Protein AF-0000000066234769 (afdb_homodimer)

Foldseek 3Di:
DPDAAAEEEEEDELPQWAFLLCCLQPLLCQQVVLVRHQYEYEHEPVLNVQPVDDPVPSVVSSLLVLLLNVLSHNDLVSYFYAYPVLACQLVVVLVVLVVQADLVLLVPQPQLVVVVVVDVDGDVCSSSVLSSVLSSQFLQLHAEYADEPSCQSSLVSSQVSLVSLCVQQNNQTHRYDYDRPVLSDQQAFQACLVHGADPPDPDCLRTGTLQDDLVSLLVSLQPGDFQDDVPDAQDADCVRTVNSNNLLSLQCSLVVHDSVVVNVVCPPHHPNVSSVVSSVSVSVSSVSSNVSSVVSSVCVVVSVVSNVVSSVVSNVSSVVSVVSVCVSVVHDDPD/DPDAAAEEEEEDELPQWAFLLCCLQPLLCQQVVLVRHQYEYEHEPVLNVQPVDDPVPSVVSSLLVLLLNVLSHNDLVSYFYAYPVLACQLVVVLVVLVVQADLVLLVPQPQLVVVVVVDVDGDVCSSSVLSSVLSSQFLQLHAEYEDEPSCQSSLVSSQVSLVSLCVQQNNQTHRYDYDRPVLSDQQAFQACLVHGADPPDPDCLRTGTLQDDLVSLLVSLQPGDFQDDVPDAQDADCVRTVNSNNLLSLQCSLVVHDSVVVNVVCPPHHPNVSSVVSSVSVSVSSVSSNVSSVVSSVCVVVSVVSNVVSSVVSNVSSVVSVVSVCVSVVHDDPD

InterPro domains:
  IPR001412 Aminoacyl-tRNA synthetase, class I, conserved site [PS00178] (14-23)
  IPR002305 Aminoacyl-tRNA synthetase, class Ic [PF00579] (6-286)
  IPR002306 Tryptophan-tRNA ligase [PR01039] (18-34)
  IPR002306 Tryptophan-tRNA ligase [PR01039] (68-87)
  IPR002306 Tryptophan-tRNA ligase [PR01039] (143-164)
  IPR002306 Tryptophan-tRNA ligase [PR01039] (196-206)
  IPR002306 Tryptophan-tRNA ligase [TIGR00233] (5-331)
  IPR002306 Tryptophan-tRNA ligase [cd00806] (7-285)
  IPR014729 Rossmann-like alpha/beta/alpha sandwich fold [G3DSA:3.40.50.620] (9-330)
  IPR024109 Tryptophan-tRNA ligase, bacterial-type [MF_00140_B] (5-332)
  IPR050203 Tryptophan--tRNA ligase [PTHR43766] (5-331)

Secondary structure (DSSP, 8-state):
------EEEEEE---S--BHHHHHHTGGGHHHHHHHSEEEEEE-HHHHTTS---GGGHHHHHHHHHHHHHHTT--TTTSEEEEGGG-THHHHHHHHHHTTSBHHHHHT-HHHHHHHHH-S--BHHHHHHHHHHHHHHHTTT-SEEE--GGGHHHHHHHHHHHHHHHHHH-S-S---EEE--SS---PBPSS-TTSB--TT-S-GGG--BTT--HHHHHHHHHTS-----SS------TTT-HHHHHHHHHHHHHHT--HHHHHHHTTT--HHHHHHHHHHHHHHHHHHHHHHHHHHHT-HHHHHHHHHHHHHHHHHHHHHHHHHHHHHHTPPP--/---PPPEEEEEE---S--BHHHHHHTGGGHHHHHHHSEEEEEE-HHHHTTS---GGGHHHHHHHHHHHHHHTT--TTTSEEEEGGG-THHHHHHHHHHTTSBHHHHHT-HHHHHHHHH-S--BHHHHHHHHHHHHHHHTTT-SEEE--GGGHHHHHHHHHHHHHHHHHH-S-S---EEE--SS---PBPSS-TTSB--TT-S-GGG--BTT--HHHHHHHHHTS-----SS------TTT-HHHHHHHHHHHHHHT--HHHHHHHTTT--HHHHHHHHHHHHHHHHHHHHHHHHHHHT-HHHHHHHHHHHHHHHHHHHHHHHHHHHHHHTPPP--

Sequence (670 aa):
MILSKPILLSAVQPSGNLTIGNYIGTMRHWSKMQNNYECLYCIADLHALTIQKNKIHLNKSILDTISFYLSCGVDPQKSIIFIQSHVYQHSQLNWILNCFSQFSELLRMTQFKIKSNCSKKINAALFNYPILMAADILLYQTNFVPVGQDQKQHVELTRNIAHRFNSLYGHVFTLPKPLITQHGSKIMSLLEPSKKMSKSDINKKNVIFLLDDIKTVISKIQNAYTDSETPSKIYYDIEKKPGISNLLEILSAITNKDIDILLKELEGMLYSEFKNIVADHLSKFLYKLQKSYNDYRNDEVYLKKIAYEGAMKSQLKSNKTLTKVYDKLGLIPLFMILSKPILLSAVQPSGNLTIGNYIGTMRHWSKMQNNYECLYCIADLHALTIQKNKIHLNKSILDTISFYLSCGVDPQKSIIFIQSHVYQHSQLNWILNCFSQFSELLRMTQFKIKSNCSKKINAALFNYPILMAADILLYQTNFVPVGQDQKQHVELTRNIAHRFNSLYGHVFTLPKPLITQHGSKIMSLLEPSKKMSKSDINKKNVIFLLDDIKTVISKIQNAYTDSETPSKIYYDIEKKPGISNLLEILSAITNKDIDILLKELEGMLYSEFKNIVADHLSKFLYKLQKSYNDYRNDEVYLKKIAYEGAMKSQLKSNKTLTKVYDKLGLIPLF

pLDDT: mean 92.84, std 9.53, range [32.22, 98.94]

Nearest PDB structures (foldseek):
  3n9i-assembly1_B  TM=9.298E-01  e=1.169E-37  Yersinia pestis CO92
  5v0i-assembly1_A  TM=9.481E-01  e=1.143E-36  Escherichia coli O157:H7 str. EDL933
  7cms-assembly1_A  TM=9.624E-01  e=1.449E-33  Geobacillus stearothermophilus
  1d2r-assembly2_B  TM=9.509E-01  e=6.157E-32  Geobacillus stearothermophilus
  3u1v-assembly2_B  TM=9.480E-01  e=2.089E-29  synthetic construct

Radius of gyration: 31.06 Å; Cα contacts (8 Å, |Δi|>4): 1122; chains: 2; bounding box: 59×105×74 Å

Organism: Buchnera aphidicola subsp. Acyrthosiphon pisum (strain APS) (NCBI:txid107806)

Structure (mmCIF, N/CA/C/O backbone):
data_AF-0000000066234769-model_v1
#
loop_
_entity.id
_entity.type
_entity.pdbx_description
1 polymer 'Tryptophan--tRNA ligase'
#
loop_
_atom_site.group_PDB
_atom_site.id
_atom_site.type_symbol
_atom_site.label_atom_id
_atom_site.label_alt_id
_atom_site.label_comp_id
_atom_site.label_asym_id
_atom_site.label_entity_id
_atom_site.label_seq_id
_atom_site.pdbx_PDB_ins_code
_atom_site.Cartn_x
_atom_site.Cartn_y
_atom_site.Cartn_z
_atom_site.occupancy
_atom_site.B_iso_or_equiv
_atom_site.auth_seq_id
_atom_site.auth_comp_id
_atom_site.auth_asym_id
_atom_site.auth_atom_id
_atom_site.pdbx_PDB_model_num
ATOM 1 N N . MET A 1 1 ? 28.469 -26.266 11.906 1 32.62 1 MET A N 1
ATOM 2 C CA . MET A 1 1 ? 27.609 -25.078 11.914 1 32.62 1 MET A CA 1
ATOM 3 C C . MET A 1 1 ? 26.344 -25.312 11.078 1 32.62 1 MET A C 1
ATOM 5 O O . MET A 1 1 ? 26.438 -25.516 9.867 1 32.62 1 MET A O 1
ATOM 9 N N . ILE A 1 2 ? 25.359 -26.078 11.43 1 44.41 2 ILE A N 1
ATOM 10 C CA . ILE A 1 2 ? 24.25 -26.688 10.703 1 44.41 2 ILE A CA 1
ATOM 11 C C . ILE A 1 2 ? 23.656 -25.688 9.719 1 44.41 2 ILE A C 1
ATOM 13 O O . ILE A 1 2 ? 23.172 -24.641 10.125 1 44.41 2 ILE A O 1
ATOM 17 N N . LEU A 1 3 ? 24.141 -25.469 8.578 1 56.5 3 LEU A N 1
ATOM 18 C CA . LEU A 1 3 ? 24 -24.438 7.555 1 56.5 3 LEU A CA 1
ATOM 19 C C . LEU A 1 3 ? 22.547 -24.203 7.195 1 56.5 3 LEU A C 1
ATOM 21 O O . LEU A 1 3 ? 21.844 -25.141 6.805 1 56.5 3 LEU A O 1
ATOM 25 N N . SER A 1 4 ? 21.734 -23.172 7.738 1 79.12 4 SER A N 1
ATOM 26 C CA . SER A 1 4 ? 20.328 -22.859 7.512 1 79.12 4 SER A CA 1
ATOM 27 C C . SER A 1 4 ? 19.984 -22.859 6.023 1 79.12 4 SER A C 1
ATOM 29 O O . SER A 1 4 ? 20.797 -22.438 5.199 1 79.12 4 SER A O 1
ATOM 31 N N . LYS A 1 5 ? 19.047 -23.781 5.559 1 94.06 5 LYS A N 1
ATOM 32 C CA . LYS A 1 5 ? 18.578 -23.828 4.176 1 94.06 5 LYS A CA 1
ATOM 33 C C . LYS A 1 5 ? 18.25 -22.422 3.66 1 94.06 5 LYS A C 1
ATOM 35 O O . LYS A 1 5 ? 17.719 -21.594 4.402 1 94.06 5 LYS A O 1
ATOM 40 N N . PRO A 1 6 ? 18.734 -22.219 2.389 1 97.5 6 PRO A N 1
ATOM 41 C CA . PRO A 1 6 ? 18.281 -20.953 1.804 1 97.5 6 PRO A CA 1
ATOM 42 C C . PRO A 1 6 ? 16.766 -20.859 1.734 1 97.5 6 PRO A C 1
ATOM 44 O O . PRO A 1 6 ? 16.078 -21.875 1.622 1 97.5 6 PRO A O 1
ATOM 47 N N . ILE A 1 7 ? 16.281 -19.672 1.801 1 98.44 7 ILE A N 1
ATOM 48 C CA . ILE A 1 7 ? 14.844 -19.438 1.83 1 98.44 7 ILE A CA 1
ATOM 49 C C . ILE A 1 7 ? 14.312 -19.297 0.404 1 98.44 7 ILE A C 1
ATOM 51 O O . ILE A 1 7 ? 14.898 -18.578 -0.416 1 98.44 7 ILE A O 1
ATOM 55 N N . LEU A 1 8 ? 13.281 -20.031 0.113 1 97.62 8 LEU A N 1
ATOM 56 C CA . LEU A 1 8 ? 12.594 -19.984 -1.176 1 97.62 8 LEU A CA 1
ATOM 57 C C . LEU A 1 8 ? 11.141 -19.562 -1.007 1 97.62 8 LEU A C 1
ATOM 59 O O . LEU A 1 8 ? 10.43 -20.094 -0.162 1 97.62 8 LEU A O 1
ATOM 63 N N . LEU A 1 9 ? 10.734 -18.547 -1.757 1 97.81 9 LEU A N 1
ATOM 64 C CA . LEU A 1 9 ? 9.344 -18.094 -1.729 1 97.81 9 LEU A CA 1
ATOM 65 C C . LEU A 1 9 ? 8.672 -18.344 -3.076 1 97.81 9 LEU A C 1
ATOM 67 O O . LEU A 1 9 ? 9.18 -17.906 -4.113 1 97.81 9 LEU A O 1
ATOM 71 N N . SER A 1 10 ? 7.59 -19.016 -3.066 1 95.31 10 SER A N 1
ATOM 72 C CA . SER A 1 10 ? 6.719 -19.203 -4.223 1 95.31 10 SER A CA 1
ATOM 73 C C . SER A 1 10 ? 5.301 -18.734 -3.922 1 95.31 10 SER A C 1
ATOM 75 O O . SER A 1 10 ? 4.727 -19.078 -2.891 1 95.31 10 SER A O 1
ATOM 77 N N . ALA A 1 11 ? 4.781 -17.891 -4.785 1 95.31 11 ALA A N 1
ATOM 78 C CA . ALA A 1 11 ? 3.432 -17.375 -4.582 1 95.31 11 ALA A CA 1
ATOM 79 C C . ALA A 1 11 ? 2.568 -17.594 -5.824 1 95.31 11 ALA A C 1
ATOM 81 O O . ALA A 1 11 ? 3.039 -17.438 -6.953 1 95.31 11 ALA A O 1
ATOM 82 N N . VAL A 1 12 ? 1.342 -18.031 -5.602 1 92.75 12 VAL A N 1
ATOM 83 C CA . VAL A 1 12 ? 0.397 -18.25 -6.691 1 92.75 12 VAL A CA 1
ATOM 84 C C . VAL A 1 12 ? -0.846 -17.391 -6.484 1 92.75 12 VAL A C 1
ATOM 86 O O . VAL A 1 12 ? -1.389 -17.328 -5.379 1 92.75 12 VAL A O 1
ATOM 89 N N . GLN A 1 13 ? -1.199 -16.688 -7.5 1 92.62 13 GLN A N 1
ATOM 90 C CA . GLN A 1 13 ? -2.471 -15.969 -7.465 1 92.62 13 GLN A CA 1
ATOM 91 C C . GLN A 1 13 ? -3.648 -16.938 -7.523 1 92.62 13 GLN A C 1
ATOM 93 O O . GLN A 1 13 ? -3.707 -17.797 -8.398 1 92.62 13 GLN A O 1
ATOM 98 N N . PRO A 1 14 ? -4.602 -16.812 -6.582 1 93.69 14 PRO A N 1
ATOM 99 C CA . PRO A 1 14 ? -5.762 -17.703 -6.605 1 93.69 14 PRO A CA 1
ATOM 100 C C . PRO A 1 14 ? -6.758 -17.359 -7.707 1 93.69 14 PRO A C 1
ATOM 102 O O . PRO A 1 14 ? -7.629 -16.5 -7.512 1 93.69 14 PRO A O 1
ATOM 105 N N . SER A 1 15 ? -6.641 -18 -8.828 1 81.44 15 SER A N 1
ATOM 106 C CA . SER A 1 15 ? -7.496 -17.719 -9.977 1 81.44 15 SER A CA 1
ATOM 107 C C . SER A 1 15 ? -8.531 -18.828 -10.172 1 81.44 15 SER A C 1
ATOM 109 O O . SER A 1 15 ? -9.484 -18.672 -10.938 1 81.44 15 SER A O 1
ATOM 111 N N . GLY A 1 16 ? -8.477 -19.812 -9.555 1 75 16 GLY A N 1
ATOM 112 C CA . GLY A 1 16 ? -9.406 -20.938 -9.641 1 75 16 GLY A CA 1
ATOM 113 C C . GLY A 1 16 ? -9.109 -21.875 -10.797 1 75 16 GLY A C 1
ATOM 114 O O . GLY A 1 16 ? -9.555 -23.016 -10.797 1 75 16 GLY A O 1
ATOM 115 N N . ASN A 1 17 ? -8.414 -21.422 -11.852 1 84.5 17 ASN A N 1
ATOM 116 C CA . ASN A 1 17 ? -8.219 -22.297 -13 1 84.5 17 ASN A CA 1
ATOM 117 C C . ASN A 1 17 ? -6.742 -22.469 -13.336 1 84.5 17 ASN A C 1
ATOM 119 O O . ASN A 1 17 ? -6.203 -21.734 -14.164 1 84.5 17 ASN A O 1
ATOM 123 N N . LEU A 1 18 ? -6.148 -23.469 -12.734 1 91.19 18 LEU A N 1
ATOM 124 C CA . LEU A 1 18 ? -4.762 -23.781 -13.055 1 91.19 18 LEU A CA 1
ATOM 125 C C . LEU A 1 18 ? -4.676 -24.766 -14.219 1 91.19 18 LEU A C 1
ATOM 127 O O . LEU A 1 18 ? -5.551 -25.625 -14.375 1 91.19 18 LEU A O 1
ATOM 131 N N . THR A 1 19 ? -3.682 -24.594 -15 1 94.19 19 THR A N 1
ATOM 132 C CA . THR A 1 19 ? -3.521 -25.422 -16.188 1 94.19 19 THR A CA 1
ATOM 133 C C . THR A 1 19 ? -2.396 -26.438 -15.992 1 94.19 19 THR A C 1
ATOM 135 O O . THR A 1 19 ? -1.647 -26.359 -15.016 1 94.19 19 THR A O 1
ATOM 138 N N . ILE A 1 20 ? -2.318 -27.344 -16.906 1 94.81 20 ILE A N 1
ATOM 139 C CA . ILE A 1 20 ? -1.238 -28.328 -16.906 1 94.81 20 ILE A CA 1
ATOM 140 C C . ILE A 1 20 ? 0.102 -27.625 -17.094 1 94.81 20 ILE A C 1
ATOM 142 O O . ILE A 1 20 ? 1.136 -28.109 -16.609 1 94.81 20 ILE A O 1
ATOM 146 N N . GLY A 1 21 ? 0.069 -26.484 -17.797 1 90.94 21 GLY A N 1
ATOM 147 C CA . GLY A 1 21 ? 1.266 -25.656 -17.922 1 90.94 21 GLY A CA 1
ATOM 148 C C . GLY A 1 21 ? 1.806 -25.188 -16.594 1 90.94 21 GLY A C 1
ATOM 149 O O . GLY A 1 21 ? 3.016 -25.219 -16.359 1 90.94 21 GLY A O 1
ATOM 150 N N . ASN A 1 22 ? 0.943 -24.797 -15.672 1 89.25 22 ASN A N 1
ATOM 151 C CA . ASN A 1 22 ? 1.345 -24.406 -14.328 1 89.25 22 ASN A CA 1
ATOM 152 C C . ASN A 1 22 ? 2.004 -25.562 -13.57 1 89.25 22 ASN A C 1
ATOM 154 O O . ASN A 1 22 ? 3.02 -25.359 -12.898 1 89.25 22 ASN A O 1
ATOM 158 N N . TYR A 1 23 ? 1.379 -26.656 -13.711 1 91.31 23 TYR A N 1
ATOM 159 C CA . TYR A 1 23 ? 1.895 -27.828 -13.008 1 91.31 23 TYR A CA 1
ATOM 160 C C . TYR A 1 23 ? 3.287 -28.203 -13.5 1 91.31 23 TYR A C 1
ATOM 162 O O . TYR A 1 23 ? 4.223 -28.328 -12.711 1 91.31 23 TYR A O 1
ATOM 170 N N . ILE A 1 24 ? 3.404 -28.328 -14.781 1 90.69 24 ILE A N 1
ATOM 171 C CA . ILE A 1 24 ? 4.645 -28.797 -15.383 1 90.69 24 ILE A CA 1
ATOM 172 C C . ILE A 1 24 ? 5.746 -27.766 -15.188 1 90.69 24 ILE A C 1
ATOM 174 O O . ILE A 1 24 ? 6.895 -28.109 -14.906 1 90.69 24 ILE A O 1
ATOM 178 N N . GLY A 1 25 ? 5.391 -26.562 -15.258 1 85.75 25 GLY A N 1
ATOM 179 C CA . GLY A 1 25 ? 6.375 -25.5 -15.195 1 85.75 25 GLY A CA 1
ATOM 180 C C . GLY A 1 25 ? 6.887 -25.25 -13.789 1 85.75 25 GLY A C 1
ATOM 181 O O . GLY A 1 25 ? 8.055 -24.891 -13.602 1 85.75 25 GLY A O 1
ATOM 182 N N . THR A 1 26 ? 6.023 -25.422 -12.781 1 85.12 26 THR A N 1
ATOM 183 C CA . THR A 1 26 ? 6.434 -24.938 -11.461 1 85.12 26 THR A CA 1
ATOM 184 C C . THR A 1 26 ? 5.996 -25.922 -10.375 1 85.12 26 THR A C 1
ATOM 186 O O . THR A 1 26 ? 6.816 -26.391 -9.578 1 85.12 26 THR A O 1
ATOM 189 N N . MET A 1 27 ? 4.797 -26.328 -10.391 1 89.56 27 MET A N 1
ATOM 190 C CA . MET A 1 27 ? 4.172 -26.969 -9.234 1 89.56 27 MET A CA 1
ATOM 191 C C . MET A 1 27 ? 4.754 -28.359 -9.008 1 89.56 27 MET A C 1
ATOM 193 O O . MET A 1 27 ? 4.859 -28.812 -7.863 1 89.56 27 MET A O 1
ATOM 197 N N . ARG A 1 28 ? 5.129 -29.031 -10.031 1 88.94 28 ARG A N 1
ATOM 198 C CA . ARG A 1 28 ? 5.609 -30.406 -9.906 1 88.94 28 ARG A CA 1
ATOM 199 C C . ARG A 1 28 ? 6.93 -30.453 -9.148 1 88.94 28 ARG A C 1
ATOM 201 O O . ARG A 1 28 ? 7.355 -31.531 -8.703 1 88.94 28 ARG A O 1
ATOM 208 N N . HIS A 1 29 ? 7.586 -29.312 -8.992 1 88.44 29 HIS A N 1
ATOM 209 C CA . HIS A 1 29 ? 8.891 -29.266 -8.352 1 88.44 29 HIS A CA 1
ATOM 210 C C . HIS A 1 29 ? 8.766 -28.922 -6.871 1 88.44 29 HIS A C 1
ATOM 212 O O . HIS A 1 29 ? 9.75 -29.016 -6.125 1 88.44 29 HIS A O 1
ATOM 218 N N . TRP A 1 30 ? 7.609 -28.531 -6.414 1 91.75 30 TRP A N 1
ATOM 219 C CA . TRP A 1 30 ? 7.406 -28 -5.07 1 91.75 30 TRP A CA 1
ATOM 220 C C . TRP A 1 30 ? 7.816 -29.016 -4.012 1 91.75 30 TRP A C 1
ATOM 222 O O . TRP A 1 30 ? 8.445 -28.672 -3.012 1 91.75 30 TRP A O 1
ATOM 232 N N . SER A 1 31 ? 7.492 -30.266 -4.27 1 91.69 31 SER A N 1
ATOM 233 C CA . SER A 1 31 ? 7.805 -31.312 -3.295 1 91.69 31 SER A CA 1
ATOM 234 C C . SER A 1 31 ? 9.312 -31.453 -3.111 1 91.69 31 SER A C 1
ATOM 236 O O . SER A 1 31 ? 9.812 -31.453 -1.984 1 91.69 31 SER A O 1
ATOM 238 N N . LYS A 1 32 ? 10.031 -31.516 -4.188 1 91.44 32 LYS A N 1
ATOM 239 C CA . LYS A 1 32 ? 11.477 -31.719 -4.152 1 91.44 32 LYS A CA 1
ATOM 240 C C . LYS A 1 32 ? 12.188 -30.5 -3.57 1 91.44 32 LYS A C 1
ATOM 242 O O . LYS A 1 32 ? 13.195 -30.625 -2.879 1 91.44 32 LYS A O 1
ATOM 247 N N . MET A 1 33 ? 11.672 -29.344 -3.781 1 93.69 33 MET A N 1
ATOM 248 C CA . MET A 1 33 ? 12.273 -28.094 -3.312 1 93.69 33 MET A CA 1
ATOM 249 C C . MET A 1 33 ? 12.336 -28.062 -1.79 1 93.69 33 MET A C 1
ATOM 251 O O . MET A 1 33 ? 13.273 -27.516 -1.215 1 93.69 33 MET A O 1
ATOM 255 N N . GLN A 1 34 ? 11.398 -28.688 -1.18 1 96.56 34 GLN A N 1
ATOM 256 C CA . GLN A 1 34 ? 11.273 -28.641 0.274 1 96.56 34 GLN A CA 1
ATOM 257 C C . GLN A 1 34 ? 12.438 -29.375 0.943 1 96.56 34 GLN A C 1
ATOM 259 O O . GLN A 1 34 ? 12.664 -29.219 2.145 1 96.56 34 GLN A O 1
ATOM 264 N N . ASN A 1 35 ? 13.102 -30.203 0.225 1 95.12 35 ASN A N 1
ATOM 265 C CA . ASN A 1 35 ? 14.258 -30.922 0.758 1 95.12 35 ASN A CA 1
ATOM 266 C C . ASN A 1 35 ? 15.508 -30.031 0.778 1 95.12 35 ASN A C 1
ATOM 268 O O . ASN A 1 35 ? 16.391 -30.234 1.604 1 95.12 35 ASN A O 1
ATOM 272 N N . ASN A 1 36 ? 15.555 -29.031 -0.043 1 94.62 36 ASN A N 1
ATOM 273 C CA . ASN A 1 36 ? 16.781 -28.266 -0.247 1 94.62 36 ASN A CA 1
ATOM 274 C C . ASN A 1 36 ? 16.625 -26.828 0.24 1 94.62 36 ASN A C 1
ATOM 276 O O . ASN A 1 36 ? 17.609 -26.109 0.434 1 94.62 36 ASN A O 1
ATOM 280 N N . TYR A 1 37 ? 15.391 -26.391 0.44 1 96.75 37 TYR A N 1
ATOM 281 C CA . TYR A 1 37 ? 15.117 -25.016 0.808 1 96.75 37 TYR A CA 1
ATOM 282 C C . TYR A 1 37 ? 14.172 -24.938 1.998 1 96.75 37 TYR A C 1
ATOM 284 O O . TYR A 1 37 ? 13.438 -25.891 2.275 1 96.75 37 TYR A O 1
ATOM 292 N N . GLU A 1 38 ? 14.273 -23.859 2.777 1 97.94 38 GLU A N 1
ATOM 293 C CA . GLU A 1 38 ? 13.141 -23.422 3.584 1 97.94 38 GLU A CA 1
ATOM 294 C C . GLU A 1 38 ? 12.07 -22.75 2.717 1 97.94 38 GLU A C 1
ATOM 296 O O . GLU A 1 38 ? 12.258 -21.625 2.254 1 97.94 38 GLU A O 1
ATOM 301 N N . CYS A 1 39 ? 10.992 -23.484 2.521 1 98 39 CYS A N 1
ATOM 302 C CA . CYS A 1 39 ? 10.047 -23.062 1.505 1 98 39 CYS A CA 1
ATOM 303 C C . CYS A 1 39 ? 8.859 -22.328 2.137 1 98 39 CYS A C 1
ATOM 305 O O . CYS A 1 39 ? 8.289 -22.812 3.121 1 98 39 CYS A O 1
ATOM 307 N N . LEU A 1 40 ? 8.547 -21.203 1.625 1 98.56 40 LEU A N 1
ATOM 308 C CA . LEU A 1 40 ? 7.305 -20.484 1.879 1 98.56 40 LEU A CA 1
ATOM 309 C C . LEU A 1 40 ? 6.41 -20.5 0.643 1 98.56 40 LEU A C 1
ATOM 311 O O . LEU A 1 40 ? 6.82 -20.031 -0.427 1 98.56 40 LEU A O 1
ATOM 315 N N . TYR A 1 41 ? 5.273 -21.047 0.768 1 98.12 41 TYR A N 1
ATOM 316 C CA . TYR A 1 41 ? 4.277 -21.094 -0.295 1 98.12 41 TYR A CA 1
ATOM 317 C C . TYR A 1 41 ? 3.098 -20.172 0.021 1 98.12 41 TYR A C 1
ATOM 319 O O . TYR A 1 41 ? 2.301 -20.469 0.916 1 98.12 41 TYR A O 1
ATOM 327 N N . CYS A 1 42 ? 2.949 -19.156 -0.77 1 98.31 42 CYS A N 1
ATOM 328 C CA . CYS A 1 42 ? 2.008 -18.078 -0.482 1 98.31 42 CYS A CA 1
ATOM 329 C C . CYS A 1 42 ? 0.845 -18.094 -1.468 1 98.31 42 CYS A C 1
ATOM 331 O O . CYS A 1 42 ? 1.046 -18.281 -2.668 1 98.31 42 CYS A O 1
ATOM 333 N N . ILE A 1 43 ? -0.37 -18.031 -0.962 1 97.56 43 ILE A N 1
ATOM 334 C CA . ILE A 1 43 ? -1.52 -17.719 -1.798 1 97.56 43 ILE A CA 1
ATOM 335 C C . ILE A 1 43 ? -1.659 -16.188 -1.912 1 97.56 43 ILE A C 1
ATOM 337 O O . ILE A 1 43 ? -2.016 -15.523 -0.941 1 97.56 43 ILE A O 1
ATOM 341 N N . ALA A 1 44 ? -1.412 -15.672 -3.072 1 96.94 44 ALA A N 1
ATOM 342 C CA . ALA A 1 44 ? -1.326 -14.227 -3.281 1 96.94 44 ALA A CA 1
ATOM 343 C C . ALA A 1 44 ? -2.701 -13.633 -3.57 1 96.94 44 ALA A C 1
ATOM 345 O O . ALA A 1 44 ? -2.932 -13.086 -4.648 1 96.94 44 ALA A O 1
ATOM 346 N N . ASP A 1 45 ? -3.561 -13.633 -2.561 1 96.38 45 ASP A N 1
ATOM 347 C CA . ASP A 1 45 ? -4.945 -13.203 -2.74 1 96.38 45 ASP A CA 1
ATOM 348 C C . ASP A 1 45 ? -5.039 -11.695 -2.916 1 96.38 45 ASP A C 1
ATOM 350 O O . ASP A 1 45 ? -5.957 -11.195 -3.572 1 96.38 45 ASP A O 1
ATOM 354 N N . LEU A 1 46 ? -4.137 -10.883 -2.41 1 97.31 46 LEU A N 1
ATOM 355 C CA . LEU A 1 46 ? -4.133 -9.438 -2.645 1 97.31 46 LEU A CA 1
ATOM 356 C C . LEU A 1 46 ? -3.811 -9.125 -4.102 1 97.31 46 LEU A C 1
ATOM 358 O O . LEU A 1 46 ? -4.406 -8.227 -4.691 1 97.31 46 LEU A O 1
ATOM 362 N N . HIS A 1 47 ? -2.896 -9.883 -4.652 1 96 47 HIS A N 1
ATOM 363 C CA . HIS A 1 47 ? -2.586 -9.719 -6.066 1 96 47 HIS A CA 1
ATOM 364 C C . HIS A 1 47 ? -3.803 -10.016 -6.938 1 96 47 HIS A C 1
ATOM 366 O O . HIS A 1 47 ? -3.996 -9.391 -7.98 1 96 47 HIS A O 1
ATOM 372 N N . ALA A 1 48 ? -4.57 -10.953 -6.539 1 93.75 48 ALA A N 1
ATOM 373 C CA . ALA A 1 48 ? -5.742 -11.367 -7.309 1 93.75 48 ALA A CA 1
ATOM 374 C C . ALA A 1 48 ? -6.75 -10.227 -7.422 1 93.75 48 ALA A C 1
ATOM 376 O O . ALA A 1 48 ? -7.566 -10.203 -8.352 1 93.75 48 ALA A O 1
ATOM 377 N N . LEU A 1 49 ? -6.676 -9.266 -6.527 1 94 49 LEU A N 1
ATOM 378 C CA . LEU A 1 49 ? -7.641 -8.172 -6.5 1 94 49 LEU A CA 1
ATOM 379 C C . LEU A 1 49 ? -7.379 -7.188 -7.637 1 94 49 LEU A C 1
ATOM 381 O O . LEU A 1 49 ? -8.227 -6.352 -7.949 1 94 49 LEU A O 1
ATOM 385 N N . THR A 1 50 ? -6.223 -7.25 -8.266 1 91.31 50 THR A N 1
ATOM 386 C CA . THR A 1 50 ? -5.863 -6.312 -9.32 1 91.31 50 THR A CA 1
ATOM 387 C C . THR A 1 50 ? -6.762 -6.496 -10.539 1 91.31 50 THR A C 1
ATOM 389 O O . THR A 1 50 ? -6.918 -5.582 -11.352 1 91.31 50 THR A O 1
ATOM 392 N N . ILE A 1 51 ? -7.266 -7.73 -10.719 1 79.94 51 ILE A N 1
ATOM 393 C CA . ILE A 1 51 ? -8.125 -8.016 -11.867 1 79.94 51 ILE A CA 1
ATOM 394 C C . ILE A 1 51 ? -9.586 -8 -11.438 1 79.94 51 ILE A C 1
ATOM 396 O O . ILE A 1 51 ? -9.961 -8.656 -10.461 1 79.94 51 ILE A O 1
ATOM 400 N N . GLN A 1 52 ? -10.273 -6.785 -11.398 1 62.69 52 GLN A N 1
ATOM 401 C CA . GLN A 1 52 ? -11.617 -6.543 -10.883 1 62.69 52 GLN A CA 1
ATOM 402 C C . GLN A 1 52 ? -12.617 -7.543 -11.461 1 62.69 52 GLN A C 1
ATOM 404 O O . GLN A 1 52 ? -13.336 -7.234 -12.414 1 62.69 52 GLN A O 1
ATOM 409 N N . LYS A 1 53 ? -12.305 -8.758 -11.43 1 61.19 53 LYS A N 1
ATOM 410 C CA . LYS A 1 53 ? -13.383 -9.641 -11.883 1 61.19 53 LYS A CA 1
ATOM 411 C C . LYS A 1 53 ? -14.352 -9.945 -10.75 1 61.19 53 LYS A C 1
ATOM 413 O O . LYS A 1 53 ? -14.086 -9.625 -9.586 1 61.19 53 LYS A O 1
ATOM 418 N N . ASN A 1 54 ? -15.547 -10.547 -11.164 1 55.72 54 ASN A N 1
ATOM 419 C CA . ASN A 1 54 ? -16.641 -10.867 -10.258 1 55.72 54 ASN A CA 1
ATOM 420 C C . ASN A 1 54 ? -16.141 -11.578 -9 1 55.72 54 ASN A C 1
ATOM 422 O O . ASN A 1 54 ? -15.43 -12.578 -9.086 1 55.72 54 ASN A O 1
ATOM 426 N N . LYS A 1 55 ? -15.984 -10.766 -7.715 1 57.5 55 LYS A N 1
ATOM 427 C CA . LYS A 1 55 ? -15.648 -11.039 -6.32 1 57.5 55 LYS A CA 1
ATOM 428 C C . LYS A 1 55 ? -16.141 -12.422 -5.898 1 57.5 55 LYS A C 1
ATOM 430 O O . LYS A 1 55 ? -15.555 -13.062 -5.027 1 57.5 55 LYS A O 1
ATOM 435 N N . ILE A 1 56 ? -17.141 -12.945 -6.582 1 59.09 56 ILE A N 1
ATOM 436 C CA . ILE A 1 56 ? -18 -14.008 -6.051 1 59.09 56 ILE A CA 1
ATOM 437 C C . ILE A 1 56 ? -17.219 -15.32 -5.988 1 59.09 56 ILE A C 1
ATOM 439 O O . ILE A 1 56 ? -17.453 -16.156 -5.113 1 59.09 56 ILE A O 1
ATOM 443 N N . HIS A 1 57 ? -15.805 -15.125 -6.09 1 81.56 57 HIS A N 1
ATOM 444 C CA . HIS A 1 57 ? -15.266 -16.484 -5.996 1 81.56 57 HIS A CA 1
ATOM 445 C C . HIS A 1 57 ? -13.812 -16.469 -5.543 1 81.56 57 HIS A C 1
ATOM 447 O O . HIS A 1 57 ? -13.078 -17.438 -5.785 1 81.56 57 HIS A O 1
ATOM 453 N N . LEU A 1 58 ? -13.547 -15.438 -4.711 1 92.25 58 LEU A N 1
ATOM 454 C CA . LEU A 1 58 ? -12.148 -15.398 -4.316 1 92.25 58 LEU A CA 1
ATOM 455 C C . LEU A 1 58 ? -11.883 -16.359 -3.164 1 92.25 58 LEU A C 1
ATOM 457 O O . LEU A 1 58 ? -10.844 -17.031 -3.133 1 92.25 58 LEU A O 1
ATOM 461 N N . ASN A 1 59 ? -12.859 -16.516 -2.262 1 93.56 59 ASN A N 1
ATOM 462 C CA . ASN A 1 59 ? -12.734 -17.469 -1.154 1 93.56 59 ASN A CA 1
ATOM 463 C C . ASN A 1 59 ? -12.547 -18.891 -1.652 1 93.56 59 ASN A C 1
ATOM 465 O O . ASN A 1 59 ? -11.656 -19.609 -1.189 1 93.56 59 ASN A O 1
ATOM 469 N N . LYS A 1 60 ? -13.344 -19.203 -2.619 1 93.81 60 LYS A N 1
ATOM 470 C CA . LYS A 1 60 ? -13.258 -20.547 -3.201 1 93.81 60 LYS A CA 1
ATOM 471 C C . LYS A 1 60 ? -11.906 -20.766 -3.875 1 93.81 60 LYS A C 1
ATOM 473 O O . LYS A 1 60 ? -11.258 -21.797 -3.668 1 93.81 60 LYS A O 1
ATOM 478 N N . SER A 1 61 ? -11.484 -19.766 -4.617 1 94.06 61 SER A N 1
ATOM 479 C CA . SER A 1 61 ? -10.234 -19.891 -5.363 1 94.06 61 SER A CA 1
ATOM 480 C C . SER A 1 61 ? -9.047 -20 -4.418 1 94.06 61 SER A C 1
ATOM 482 O O . SER A 1 61 ? -8.062 -20.672 -4.73 1 94.06 61 SER A O 1
ATOM 484 N N . ILE A 1 62 ? -9.148 -19.344 -3.291 1 96.25 62 ILE A N 1
ATOM 485 C CA . ILE A 1 62 ? -8.086 -19.422 -2.291 1 96.25 62 ILE A CA 1
ATOM 486 C C . ILE A 1 62 ? -7.977 -20.844 -1.755 1 96.25 62 ILE A C 1
ATOM 488 O O . ILE A 1 62 ? -6.887 -21.422 -1.747 1 96.25 62 ILE A O 1
ATOM 492 N N . LEU A 1 63 ? -9.094 -21.422 -1.394 1 96.69 63 LEU A N 1
ATOM 493 C CA . LEU A 1 63 ? -9.094 -22.781 -0.866 1 96.69 63 LEU A CA 1
ATOM 494 C C . LEU A 1 63 ? -8.703 -23.781 -1.945 1 96.69 63 LEU A C 1
ATOM 496 O O . LEU A 1 63 ? -8.023 -24.766 -1.663 1 96.69 63 LEU A O 1
ATOM 500 N N . ASP A 1 64 ? -9.133 -23.484 -3.182 1 95.88 64 ASP A N 1
ATOM 501 C CA . ASP A 1 64 ? -8.695 -24.312 -4.305 1 95.88 64 ASP A CA 1
ATOM 502 C C . ASP A 1 64 ? -7.176 -24.312 -4.414 1 95.88 64 ASP A C 1
ATOM 504 O O . ASP A 1 64 ? -6.566 -25.375 -4.59 1 95.88 64 ASP A O 1
ATOM 508 N N . THR A 1 65 ? -6.586 -23.188 -4.27 1 95.94 65 THR A N 1
ATOM 509 C CA . THR A 1 65 ? -5.141 -23.062 -4.438 1 95.94 65 THR A CA 1
ATOM 510 C C . THR A 1 65 ? -4.398 -23.781 -3.324 1 95.94 65 THR A C 1
ATOM 512 O O . THR A 1 65 ? -3.412 -24.484 -3.58 1 95.94 65 THR A O 1
ATOM 515 N N . ILE A 1 66 ? -4.871 -23.672 -2.084 1 97.75 66 ILE A N 1
ATOM 516 C CA . ILE A 1 66 ? -4.258 -24.422 -0.991 1 97.75 66 ILE A CA 1
ATOM 517 C C . ILE A 1 66 ? -4.352 -25.922 -1.276 1 97.75 66 ILE A C 1
ATOM 519 O O . ILE A 1 66 ? -3.377 -26.656 -1.091 1 97.75 66 ILE A O 1
ATOM 523 N N . SER A 1 67 ? -5.52 -26.344 -1.74 1 97.69 67 SER A N 1
ATOM 524 C CA . SER A 1 67 ? -5.727 -27.75 -2.07 1 97.69 67 SER A CA 1
ATOM 525 C C . SER A 1 67 ? -4.738 -28.219 -3.131 1 97.69 67 SER A C 1
ATOM 527 O O . SER A 1 67 ? -4.199 -29.328 -3.039 1 97.69 67 SER A O 1
ATOM 529 N N . PHE A 1 68 ? -4.457 -27.375 -4.086 1 96.5 68 PHE A N 1
ATOM 530 C CA . PHE A 1 68 ? -3.494 -27.703 -5.129 1 96.5 68 PHE A CA 1
ATOM 531 C C . PHE A 1 68 ? -2.082 -27.781 -4.562 1 96.5 68 PHE A C 1
ATOM 533 O O . PHE A 1 68 ? -1.294 -28.641 -4.941 1 96.5 68 PHE A O 1
ATOM 540 N N . TYR A 1 69 ? -1.712 -26.828 -3.635 1 96.62 69 TYR A N 1
ATOM 541 C CA . TYR A 1 69 ? -0.411 -26.891 -2.979 1 96.62 69 TYR A CA 1
ATOM 542 C C . TYR A 1 69 ? -0.195 -28.25 -2.334 1 96.62 69 TYR A C 1
ATOM 544 O O . TYR A 1 69 ? 0.821 -28.906 -2.576 1 96.62 69 TYR A O 1
ATOM 552 N N . LEU A 1 70 ? -1.195 -28.688 -1.623 1 98 70 LEU A N 1
ATOM 553 C CA . LEU A 1 70 ? -1.102 -29.938 -0.895 1 98 70 LEU A CA 1
ATOM 554 C C . LEU A 1 70 ? -1.074 -31.125 -1.856 1 98 70 LEU A C 1
ATOM 556 O O . LEU A 1 70 ? -0.25 -32.031 -1.71 1 98 70 LEU A O 1
ATOM 560 N N . SER A 1 71 ? -1.944 -31.094 -2.871 1 97 71 SER A N 1
ATOM 561 C CA . SER A 1 71 ? -2.066 -32.188 -3.812 1 97 71 SER A CA 1
ATOM 562 C C . SER A 1 71 ? -0.808 -32.344 -4.664 1 97 71 SER A C 1
ATOM 564 O O . SER A 1 71 ? -0.519 -33.438 -5.172 1 97 71 SER A O 1
ATOM 566 N N . CYS A 1 72 ? -0.075 -31.203 -4.77 1 94.5 72 CYS A N 1
ATOM 567 C CA . CYS A 1 72 ? 1.145 -31.234 -5.57 1 94.5 72 CYS A CA 1
ATOM 568 C C . CYS A 1 72 ? 2.361 -31.516 -4.699 1 94.5 72 CYS A C 1
ATOM 570 O O . CYS A 1 72 ? 3.5 -31.359 -5.145 1 94.5 72 CYS A O 1
ATOM 572 N N . GLY A 1 73 ? 2.182 -31.859 -3.465 1 95.25 73 GLY A N 1
ATOM 573 C CA . GLY A 1 73 ? 3.248 -32.438 -2.662 1 95.25 73 GLY A CA 1
ATOM 574 C C . GLY A 1 73 ? 3.814 -31.469 -1.64 1 95.25 73 GLY A C 1
ATOM 575 O O . GLY A 1 73 ? 4.82 -31.766 -0.99 1 95.25 73 GLY A O 1
ATOM 576 N N . VAL A 1 74 ? 3.225 -30.312 -1.474 1 97.62 74 VAL A N 1
ATOM 577 C CA . VAL A 1 74 ? 3.664 -29.406 -0.418 1 97.62 74 VAL A CA 1
ATOM 578 C C . VAL A 1 74 ? 3.23 -29.938 0.942 1 97.62 74 VAL A C 1
ATOM 580 O O . VAL A 1 74 ? 2.049 -30.219 1.155 1 97.62 74 VAL A O 1
ATOM 583 N N . ASP A 1 75 ? 4.191 -30.125 1.777 1 97.75 75 ASP A N 1
ATOM 584 C CA . ASP A 1 75 ? 3.955 -30.641 3.123 1 97.75 75 ASP A CA 1
ATOM 585 C C . ASP A 1 75 ? 3.943 -29.516 4.148 1 97.75 75 ASP A C 1
ATOM 587 O O . ASP A 1 75 ? 4.977 -28.906 4.414 1 97.75 75 ASP A O 1
ATOM 591 N N . PRO A 1 76 ? 2.77 -29.25 4.754 1 97.44 76 PRO A N 1
ATOM 592 C CA . PRO A 1 76 ? 2.672 -28.156 5.707 1 97.44 76 PRO A CA 1
ATOM 593 C C . PRO A 1 76 ? 3.562 -28.344 6.934 1 97.44 76 PRO A C 1
ATOM 595 O O . PRO A 1 76 ? 3.775 -27.406 7.707 1 97.44 76 PRO A O 1
ATOM 598 N N . GLN A 1 77 ? 4.086 -29.484 7.137 1 96.88 77 GLN A N 1
ATOM 599 C CA . GLN A 1 77 ? 5.004 -29.734 8.242 1 96.88 77 GLN A CA 1
ATOM 600 C C . GLN A 1 77 ? 6.438 -29.375 7.859 1 96.88 77 GLN A C 1
ATOM 602 O O . GLN A 1 77 ? 7.285 -29.156 8.727 1 96.88 77 GLN A O 1
ATOM 607 N N . LYS A 1 78 ? 6.707 -29.344 6.582 1 96.81 78 LYS A N 1
ATOM 608 C CA . LYS A 1 78 ? 8.055 -29.047 6.098 1 96.81 78 LYS A CA 1
ATOM 609 C C . LYS A 1 78 ? 8.164 -27.594 5.629 1 96.81 78 LYS A C 1
ATOM 611 O O . LYS A 1 78 ? 9.258 -27.031 5.629 1 96.81 78 LYS A O 1
ATOM 616 N N . SER A 1 79 ? 7.043 -27.062 5.18 1 98.19 79 SER A N 1
ATOM 617 C CA . SER A 1 79 ? 7.031 -25.734 4.574 1 98.19 79 SER A CA 1
ATOM 618 C C . SER A 1 79 ? 5.898 -24.875 5.133 1 98.19 79 SER A C 1
ATOM 620 O O . SER A 1 79 ? 4.945 -25.406 5.715 1 98.19 79 SER A O 1
ATOM 622 N N . ILE A 1 80 ? 6.023 -23.609 5.023 1 98.62 80 ILE A N 1
ATOM 623 C CA . ILE A 1 80 ? 4.98 -22.688 5.469 1 98.62 80 ILE A CA 1
ATOM 624 C C . ILE A 1 80 ? 4.027 -22.391 4.312 1 98.62 80 ILE A C 1
ATOM 626 O O . ILE A 1 80 ? 4.457 -22 3.227 1 98.62 80 ILE A O 1
ATOM 630 N N . ILE A 1 81 ? 2.791 -22.703 4.457 1 98.62 81 ILE A N 1
ATOM 631 C CA . ILE A 1 81 ? 1.732 -22.328 3.525 1 98.62 81 ILE A CA 1
ATOM 632 C C . ILE A 1 81 ? 0.861 -21.234 4.141 1 98.62 81 ILE A C 1
ATOM 634 O O . ILE A 1 81 ? 0.323 -21.406 5.238 1 98.62 81 ILE A O 1
ATOM 638 N N . PHE A 1 82 ? 0.759 -20.078 3.482 1 98.75 82 PHE A N 1
ATOM 639 C CA . PHE A 1 82 ? -0.007 -19.016 4.109 1 98.75 82 PHE A CA 1
ATOM 640 C C . PHE A 1 82 ? -0.718 -18.172 3.062 1 98.75 82 PHE A C 1
ATOM 642 O O . PHE A 1 82 ? -0.388 -18.234 1.877 1 98.75 82 PHE A O 1
ATOM 649 N N . ILE A 1 83 ? -1.742 -17.438 3.477 1 98.62 83 ILE A N 1
ATOM 650 C CA . ILE A 1 83 ? -2.494 -16.5 2.645 1 98.62 83 ILE A CA 1
ATOM 651 C C . ILE A 1 83 ? -1.921 -15.094 2.803 1 98.62 83 ILE A C 1
ATOM 653 O O . ILE A 1 83 ? -1.727 -14.617 3.924 1 98.62 83 ILE A O 1
ATOM 657 N N . GLN A 1 84 ? -1.671 -14.453 1.751 1 98.69 84 GLN A N 1
ATOM 658 C CA . GLN A 1 84 ? -1.023 -13.141 1.688 1 98.69 84 GLN A CA 1
ATOM 659 C C . GLN A 1 84 ? -1.727 -12.141 2.596 1 98.69 84 GLN A C 1
ATOM 661 O O . GLN A 1 84 ? -1.082 -11.469 3.404 1 98.69 84 GLN A O 1
ATOM 666 N N . SER A 1 85 ? -3.064 -12.07 2.559 1 98.12 85 SER A N 1
ATOM 667 C CA . SER A 1 85 ? -3.846 -11.07 3.285 1 98.12 85 SER A CA 1
ATOM 668 C C . SER A 1 85 ? -3.855 -11.359 4.781 1 98.12 85 SER A C 1
ATOM 670 O O . SER A 1 85 ? -4.238 -10.508 5.582 1 98.12 85 SER A O 1
ATOM 672 N N . HIS A 1 86 ? -3.455 -12.594 5.191 1 98.56 86 HIS A N 1
ATOM 673 C CA . HIS A 1 86 ? -3.4 -12.953 6.605 1 98.56 86 HIS A CA 1
ATOM 674 C C . HIS A 1 86 ? -2.168 -12.359 7.277 1 98.56 86 HIS A C 1
ATOM 676 O O . HIS A 1 86 ? -2.057 -12.375 8.508 1 98.56 86 HIS A O 1
ATOM 682 N N . VAL A 1 87 ? -1.24 -11.836 6.512 1 98.62 87 VAL A N 1
ATOM 683 C CA . VAL A 1 87 ? 0.011 -11.25 6.984 1 98.62 87 VAL A CA 1
ATOM 684 C C . VAL A 1 87 ? 0.06 -9.766 6.621 1 98.62 87 VAL A C 1
ATOM 686 O O . VAL A 1 87 ? 0.527 -9.398 5.539 1 98.62 87 VAL A O 1
ATOM 689 N N . TYR A 1 88 ? -0.379 -8.906 7.551 1 98.19 88 TYR A N 1
ATOM 690 C CA . TYR A 1 88 ? -0.582 -7.488 7.293 1 98.19 88 TYR A CA 1
ATOM 691 C C . TYR A 1 88 ? 0.734 -6.805 6.945 1 98.19 88 TYR A C 1
ATOM 693 O O . TYR A 1 88 ? 0.743 -5.746 6.312 1 98.19 88 TYR A O 1
ATOM 701 N N . GLN A 1 89 ? 1.847 -7.441 7.266 1 98.75 89 GLN A N 1
ATOM 702 C CA . GLN A 1 89 ? 3.17 -6.883 7.012 1 98.75 89 GLN A CA 1
ATOM 703 C C . GLN A 1 89 ? 3.416 -6.711 5.516 1 98.75 89 GLN A C 1
ATOM 705 O O . GLN A 1 89 ? 4.176 -5.832 5.102 1 98.75 89 GLN A O 1
ATOM 710 N N . HIS A 1 90 ? 2.76 -7.539 4.648 1 98.88 90 HIS A N 1
ATOM 711 C CA . HIS A 1 90 ? 2.902 -7.402 3.205 1 98.88 90 HIS A CA 1
ATOM 712 C C . HIS A 1 90 ? 2.479 -6.012 2.738 1 98.88 90 HIS A C 1
ATOM 714 O O . HIS A 1 90 ? 3.225 -5.336 2.027 1 98.88 90 HIS A O 1
ATOM 720 N N . SER A 1 91 ? 1.34 -5.566 3.215 1 98.75 91 SER A N 1
ATOM 721 C CA . SER A 1 91 ? 0.823 -4.262 2.82 1 98.75 91 SER A CA 1
ATOM 722 C C . SER A 1 91 ? 1.658 -3.133 3.416 1 98.75 91 SER A C 1
ATOM 724 O O . SER A 1 91 ? 1.882 -2.109 2.768 1 98.75 91 SER A O 1
ATOM 726 N N . GLN A 1 92 ? 2.094 -3.295 4.68 1 98.75 92 GLN A N 1
ATOM 727 C CA . GLN A 1 92 ? 2.912 -2.275 5.332 1 98.75 92 GLN A CA 1
ATOM 728 C C . GLN A 1 92 ? 4.223 -2.057 4.578 1 98.75 92 GLN A C 1
ATOM 730 O O . GLN A 1 92 ? 4.586 -0.919 4.273 1 98.75 92 GLN A O 1
ATOM 735 N N . LEU A 1 93 ? 4.891 -3.172 4.242 1 98.88 93 LEU A N 1
ATOM 736 C CA . LEU A 1 93 ? 6.148 -3.031 3.512 1 98.88 93 LEU A CA 1
ATOM 737 C C . LEU A 1 93 ? 5.898 -2.525 2.096 1 98.88 93 LEU A C 1
ATOM 739 O O . LEU A 1 93 ? 6.719 -1.79 1.541 1 98.88 93 LEU A O 1
ATOM 743 N N . ASN A 1 94 ? 4.781 -2.922 1.499 1 98.81 94 ASN A N 1
ATOM 744 C CA . ASN A 1 94 ? 4.438 -2.418 0.174 1 98.81 94 ASN A CA 1
ATOM 745 C C . ASN A 1 94 ? 4.477 -0.893 0.128 1 98.81 94 ASN A C 1
ATOM 747 O O . ASN A 1 94 ? 5.098 -0.31 -0.765 1 98.81 94 ASN A O 1
ATOM 751 N N . TRP A 1 95 ? 3.852 -0.229 1.087 1 98.62 95 TRP A N 1
ATOM 752 C CA . TRP A 1 95 ? 3.869 1.23 1.104 1 98.62 95 TRP A CA 1
ATOM 753 C C . TRP A 1 95 ? 5.297 1.757 1.211 1 98.62 95 TRP A C 1
ATOM 755 O O . TRP A 1 95 ? 5.688 2.662 0.47 1 98.62 95 TRP A O 1
ATOM 765 N N . ILE A 1 96 ? 6.012 1.192 2.145 1 97.88 96 ILE A N 1
ATOM 766 C CA . ILE A 1 96 ? 7.375 1.653 2.375 1 97.88 96 ILE A CA 1
ATOM 767 C C . ILE A 1 96 ? 8.188 1.533 1.086 1 97.88 96 ILE A C 1
ATOM 769 O O . ILE A 1 96 ? 8.883 2.473 0.693 1 97.88 96 ILE A O 1
ATOM 773 N N . LEU A 1 97 ? 8.047 0.419 0.396 1 98.44 97 LEU A N 1
ATOM 774 C CA . LEU A 1 97 ? 8.836 0.195 -0.806 1 98.44 97 LEU A CA 1
ATOM 775 C C . LEU A 1 97 ? 8.406 1.131 -1.928 1 98.44 97 LEU A C 1
ATOM 777 O O . LEU A 1 97 ? 9.195 1.459 -2.812 1 98.44 97 LEU A O 1
ATOM 781 N N . ASN A 1 98 ? 7.133 1.53 -1.939 1 98 98 ASN A N 1
ATOM 782 C CA . ASN A 1 98 ? 6.711 2.568 -2.873 1 98 98 ASN A CA 1
ATOM 783 C C . ASN A 1 98 ? 7.574 3.82 -2.746 1 98 98 ASN A C 1
ATOM 785 O O . ASN A 1 98 ? 7.871 4.477 -3.746 1 98 98 ASN A O 1
ATOM 789 N N . CYS A 1 99 ? 7.984 4.129 -1.555 1 96.56 99 CYS A N 1
ATOM 790 C CA . CYS A 1 99 ? 8.781 5.32 -1.283 1 96.56 99 CYS A CA 1
ATOM 791 C C . CYS A 1 99 ? 10.195 5.16 -1.818 1 96.56 99 CYS A C 1
ATOM 793 O O . CYS A 1 99 ? 10.93 6.145 -1.958 1 96.56 99 CYS A O 1
ATOM 795 N N . PHE A 1 100 ? 10.586 3.973 -2.139 1 96.44 100 PHE A N 1
ATOM 796 C CA . PHE A 1 100 ? 11.945 3.697 -2.602 1 96.44 100 PHE A CA 1
ATOM 797 C C . PHE A 1 100 ? 11.93 3.178 -4.035 1 96.44 100 PHE A C 1
ATOM 799 O O . PHE A 1 100 ? 12.906 2.572 -4.488 1 96.44 100 PHE A O 1
ATOM 806 N N . SER A 1 101 ? 10.82 3.256 -4.66 1 97.12 101 SER A N 1
ATOM 807 C CA . SER A 1 101 ? 10.688 2.871 -6.062 1 97.12 101 SER A CA 1
ATOM 808 C C . SER A 1 101 ? 10.438 4.086 -6.949 1 97.12 101 SER A C 1
ATOM 810 O O . SER A 1 101 ? 9.688 4.988 -6.578 1 97.12 101 SER A O 1
ATOM 812 N N . GLN A 1 102 ? 11.055 4.07 -8.094 1 95.38 102 GLN A N 1
ATOM 813 C CA . GLN A 1 102 ? 10.875 5.195 -9.008 1 95.38 102 GLN A CA 1
ATOM 814 C C . GLN A 1 102 ? 9.633 5.012 -9.867 1 95.38 102 GLN A C 1
ATOM 816 O O . GLN A 1 102 ? 9.383 3.922 -10.391 1 95.38 102 GLN A O 1
ATOM 821 N N . PHE A 1 103 ? 8.914 6.074 -9.977 1 95.81 103 PHE A N 1
ATOM 822 C CA . PHE A 1 103 ? 7.727 6.066 -10.82 1 95.81 103 PHE A CA 1
ATOM 823 C C . PHE A 1 103 ? 8.07 5.625 -12.234 1 95.81 103 PHE A C 1
ATOM 825 O O . PHE A 1 103 ? 7.371 4.789 -12.82 1 95.81 103 PHE A O 1
ATOM 832 N N . SER A 1 104 ? 9.156 6.117 -12.742 1 94.25 104 SER A N 1
ATOM 833 C CA . SER A 1 104 ? 9.57 5.859 -14.125 1 94.25 104 SER A CA 1
ATOM 834 C C . SER A 1 104 ? 9.922 4.391 -14.328 1 94.25 104 SER A C 1
ATOM 836 O O . SER A 1 104 ? 9.695 3.834 -15.406 1 94.25 104 SER A O 1
ATOM 838 N N . GLU A 1 105 ? 10.469 3.768 -13.336 1 94.88 105 GLU A N 1
ATOM 839 C CA . GLU A 1 105 ? 10.836 2.359 -13.445 1 94.88 105 GLU A CA 1
ATOM 840 C C . GLU A 1 105 ? 9.602 1.473 -13.586 1 94.88 105 GLU A C 1
ATOM 842 O O . GLU A 1 105 ? 9.625 0.473 -14.305 1 94.88 105 GLU A O 1
ATOM 847 N N . LEU A 1 106 ? 8.578 1.841 -12.891 1 96.25 106 LEU A N 1
ATOM 848 C CA . LEU A 1 106 ? 7.336 1.08 -12.977 1 96.25 106 LEU A CA 1
ATOM 849 C C . LEU A 1 106 ? 6.664 1.284 -14.336 1 96.25 106 LEU A C 1
ATOM 851 O O . LEU A 1 106 ? 6.105 0.344 -14.898 1 96.25 106 LEU A O 1
ATOM 855 N N . LEU A 1 107 ? 6.781 2.484 -14.859 1 93.19 107 LEU A N 1
ATOM 856 C CA . LEU A 1 107 ? 6.195 2.805 -16.156 1 93.19 107 LEU A CA 1
ATOM 857 C C . LEU A 1 107 ? 6.82 1.957 -17.266 1 93.19 107 LEU A C 1
ATOM 859 O O . LEU A 1 107 ? 6.18 1.68 -18.281 1 93.19 107 LEU A O 1
ATOM 863 N N . ARG A 1 108 ? 7.988 1.553 -16.984 1 92.62 108 ARG A N 1
ATOM 864 C CA . ARG A 1 108 ? 8.75 0.862 -18.016 1 92.62 108 ARG A CA 1
ATOM 865 C C . ARG A 1 108 ? 8.562 -0.648 -17.922 1 92.62 108 ARG A C 1
ATOM 867 O O . ARG A 1 108 ? 9.109 -1.401 -18.734 1 92.62 108 ARG A O 1
ATOM 874 N N . MET A 1 109 ? 7.867 -1.083 -16.984 1 92.94 109 MET A N 1
ATOM 875 C CA . MET A 1 109 ? 7.625 -2.518 -16.844 1 92.94 109 MET A CA 1
ATOM 876 C C . MET A 1 109 ? 6.855 -3.055 -18.047 1 92.94 109 MET A C 1
ATOM 878 O O . MET A 1 109 ? 5.871 -2.453 -18.484 1 92.94 109 MET A O 1
ATOM 882 N N . THR A 1 110 ? 7.262 -4.164 -18.547 1 90.44 110 THR A N 1
ATOM 883 C CA . THR A 1 110 ? 6.684 -4.754 -19.75 1 90.44 110 THR A CA 1
ATOM 884 C C . THR A 1 110 ? 5.215 -5.102 -19.531 1 90.44 110 THR A C 1
ATOM 886 O O . THR A 1 110 ? 4.363 -4.789 -20.375 1 90.44 110 THR A O 1
ATOM 889 N N . GLN A 1 111 ? 4.949 -5.715 -18.484 1 87.31 111 GLN A N 1
ATOM 890 C CA . GLN A 1 111 ? 3.578 -6.129 -18.203 1 87.31 111 GLN A CA 1
ATOM 891 C C . GLN A 1 111 ? 2.641 -4.926 -18.141 1 87.31 111 GLN A C 1
ATOM 893 O O . GLN A 1 111 ? 1.511 -4.984 -18.625 1 87.31 111 GLN A O 1
ATOM 898 N N . PHE A 1 112 ? 3.086 -3.883 -17.562 1 91 112 PHE A N 1
ATOM 899 C CA . PHE A 1 112 ? 2.26 -2.686 -17.469 1 91 112 PHE A CA 1
ATOM 900 C C . PHE A 1 112 ? 2.021 -2.078 -18.844 1 91 112 PHE A C 1
ATOM 902 O O . PHE A 1 112 ? 0.897 -1.693 -19.172 1 91 112 PHE A O 1
ATOM 909 N N . LYS A 1 113 ? 3.041 -2.027 -19.609 1 89.81 113 LYS A N 1
ATOM 910 C CA . LYS A 1 113 ? 2.934 -1.472 -20.953 1 89.81 113 LYS A CA 1
ATOM 911 C C . LYS A 1 113 ? 1.926 -2.252 -21.797 1 89.81 113 LYS A C 1
ATOM 913 O O . LYS A 1 113 ? 1.08 -1.66 -22.469 1 89.81 113 LYS A O 1
ATOM 918 N N . ILE A 1 114 ? 2.014 -3.461 -21.688 1 85.88 114 ILE A N 1
ATOM 919 C CA . ILE A 1 114 ? 1.122 -4.316 -22.469 1 85.88 114 ILE A CA 1
ATOM 920 C C . ILE A 1 114 ? -0.322 -4.098 -22.031 1 85.88 114 ILE A C 1
ATOM 922 O O . ILE A 1 114 ? -1.209 -3.883 -22.859 1 85.88 114 ILE A O 1
ATOM 926 N N . LYS A 1 115 ? -0.543 -4.098 -20.781 1 82.62 115 LYS A N 1
ATOM 927 C CA . LYS A 1 115 ? -1.895 -3.949 -20.25 1 82.62 115 LYS A CA 1
ATOM 928 C C . LYS A 1 115 ? -2.439 -2.551 -20.531 1 82.62 115 LYS A C 1
ATOM 930 O O . LYS A 1 115 ? -3.627 -2.385 -20.812 1 82.62 115 LYS A O 1
ATOM 935 N N . SER A 1 116 ? -1.586 -1.595 -20.375 1 83.62 116 SER A N 1
ATOM 936 C CA . SER A 1 116 ? -1.994 -0.21 -20.594 1 83.62 116 SER A CA 1
ATOM 937 C C . SER A 1 116 ? -2.363 0.041 -22.047 1 83.62 116 SER A C 1
ATOM 939 O O . SER A 1 116 ? -3.201 0.895 -22.344 1 83.62 116 SER A O 1
ATOM 941 N N . ASN A 1 117 ? -1.812 -0.677 -22.891 1 82 117 ASN A N 1
ATOM 942 C CA . ASN A 1 117 ? -2.104 -0.545 -24.312 1 82 117 ASN A CA 1
ATOM 943 C C . ASN A 1 117 ? -3.406 -1.248 -24.688 1 82 117 ASN A C 1
ATOM 945 O O . ASN A 1 117 ? -4.074 -0.856 -25.656 1 82 117 ASN A O 1
ATOM 949 N N . CYS A 1 118 ? -3.705 -2.232 -23.969 1 75.69 118 CYS A N 1
ATOM 950 C CA . CYS A 1 118 ? -4.863 -3.057 -24.281 1 75.69 118 CYS A CA 1
ATOM 951 C C . CYS A 1 118 ? -6.133 -2.48 -23.672 1 75.69 118 CYS A C 1
ATOM 953 O O . CYS A 1 118 ? -7.238 -2.779 -24.109 1 75.69 118 CYS A O 1
ATOM 955 N N . SER A 1 119 ? -5.941 -1.754 -22.656 1 74.88 119 SER A N 1
ATOM 956 C CA . SER A 1 119 ? -7.121 -1.234 -21.984 1 74.88 119 SER A CA 1
ATOM 957 C C . SER A 1 119 ? -6.957 0.245 -21.641 1 74.88 119 SER A C 1
ATOM 959 O O . SER A 1 119 ? -5.859 0.695 -21.312 1 74.88 119 SER A O 1
ATOM 961 N N . LYS A 1 120 ? -8.117 0.99 -21.812 1 70.12 120 LYS A N 1
ATOM 962 C CA . LYS A 1 120 ? -8.117 2.408 -21.453 1 70.12 120 LYS A CA 1
ATOM 963 C C . LYS A 1 120 ? -8.352 2.602 -19.969 1 70.12 120 LYS A C 1
ATOM 965 O O . LYS A 1 120 ? -8.016 3.648 -19.406 1 70.12 120 LYS A O 1
ATOM 970 N N . LYS A 1 121 ? -8.883 1.492 -19.312 1 84.19 121 LYS A N 1
ATOM 971 C CA . LYS A 1 121 ? -9.203 1.64 -17.891 1 84.19 121 LYS A CA 1
ATOM 972 C C . LYS A 1 121 ? -8.312 0.75 -17.031 1 84.19 121 LYS A C 1
ATOM 974 O O . LYS A 1 121 ? -8.656 -0.399 -16.75 1 84.19 121 LYS A O 1
ATOM 979 N N . ILE A 1 122 ? -7.227 1.297 -16.656 1 90.88 122 ILE A N 1
ATOM 980 C CA . ILE A 1 122 ? -6.254 0.577 -15.844 1 90.88 122 ILE A CA 1
ATOM 981 C C . ILE A 1 122 ? -6.293 1.097 -14.406 1 90.88 122 ILE A C 1
ATOM 983 O O . ILE A 1 122 ? -6.285 2.309 -14.18 1 90.88 122 ILE A O 1
ATOM 987 N N . ASN A 1 123 ? -6.473 0.195 -13.516 1 93.81 123 ASN A N 1
ATOM 988 C CA . ASN A 1 123 ? -6.465 0.633 -12.117 1 93.81 123 ASN A CA 1
ATOM 989 C C . ASN A 1 123 ? -5.043 0.84 -11.609 1 93.81 123 ASN A C 1
ATOM 991 O O . ASN A 1 123 ? -4.078 0.389 -12.234 1 93.81 123 ASN A O 1
ATOM 995 N N . ALA A 1 124 ? -4.887 1.552 -10.523 1 96.38 124 ALA A N 1
ATOM 996 C CA . ALA A 1 124 ? -3.594 1.915 -9.945 1 96.38 124 ALA A CA 1
ATOM 997 C C . ALA A 1 124 ? -2.848 0.68 -9.453 1 96.38 124 ALA A C 1
ATOM 999 O O . ALA A 1 124 ? -1.615 0.645 -9.461 1 96.38 124 ALA A O 1
ATOM 1000 N N . ALA A 1 125 ? -3.58 -0.346 -9.062 1 96.81 125 ALA A N 1
ATOM 1001 C CA . ALA A 1 125 ? -2.965 -1.56 -8.531 1 96.81 125 ALA A CA 1
ATOM 1002 C C . ALA A 1 125 ? -2.162 -2.287 -9.609 1 96.81 125 ALA A C 1
ATOM 1004 O O . ALA A 1 125 ? -1.137 -2.904 -9.312 1 96.81 125 ALA A O 1
ATOM 1005 N N . LEU A 1 126 ? -2.604 -2.24 -10.852 1 94.44 126 LEU A N 1
ATOM 1006 C CA . LEU A 1 126 ? -1.879 -2.857 -11.953 1 94.44 126 LEU A CA 1
ATOM 1007 C C . LEU A 1 126 ? -0.525 -2.186 -12.156 1 94.44 126 LEU A C 1
ATOM 1009 O O . LEU A 1 126 ? 0.431 -2.828 -12.602 1 94.44 126 LEU A O 1
ATOM 1013 N N . PHE A 1 127 ? -0.495 -0.973 -11.859 1 95.38 127 PHE A N 1
ATOM 1014 C CA . PHE A 1 127 ? 0.742 -0.203 -11.914 1 95.38 127 PHE A CA 1
ATOM 1015 C C . PHE A 1 127 ? 1.642 -0.539 -10.727 1 95.38 127 PHE A C 1
ATOM 1017 O O . PHE A 1 127 ? 2.861 -0.64 -10.875 1 95.38 127 PHE A O 1
ATOM 1024 N N . ASN A 1 128 ? 1.088 -0.804 -9.609 1 97 128 ASN A N 1
ATOM 1025 C CA . ASN A 1 128 ? 1.819 -0.861 -8.344 1 97 128 ASN A CA 1
ATOM 1026 C C . ASN A 1 128 ? 2.146 -2.299 -7.949 1 97 128 ASN A C 1
ATOM 1028 O O . ASN A 1 128 ? 2.975 -2.533 -7.066 1 97 128 ASN A O 1
ATOM 1032 N N . TYR A 1 129 ? 1.527 -3.301 -8.531 1 96.62 129 TYR A N 1
ATOM 1033 C CA . TYR A 1 129 ? 1.578 -4.668 -8.023 1 96.62 129 TYR A CA 1
ATOM 1034 C C . TYR A 1 129 ? 3.002 -5.211 -8.062 1 96.62 129 TYR A C 1
ATOM 1036 O O . TYR A 1 129 ? 3.365 -6.07 -7.254 1 96.62 129 TYR A O 1
ATOM 1044 N N . PRO A 1 130 ? 3.908 -4.73 -8.953 1 97.62 130 PRO A N 1
ATOM 1045 C CA . PRO A 1 130 ? 5.285 -5.219 -8.859 1 97.62 130 PRO A CA 1
ATOM 1046 C C . PRO A 1 130 ? 5.945 -4.879 -7.527 1 97.62 130 PRO A C 1
ATOM 1048 O O . PRO A 1 130 ? 6.797 -5.637 -7.047 1 97.62 130 PRO A O 1
ATOM 1051 N N . ILE A 1 131 ? 5.566 -3.762 -6.949 1 98.69 131 ILE A N 1
ATOM 1052 C CA . ILE A 1 131 ? 6.129 -3.379 -5.66 1 98.69 131 ILE A CA 1
ATOM 1053 C C . ILE A 1 131 ? 5.547 -4.266 -4.559 1 98.69 131 ILE A C 1
ATOM 1055 O O . ILE A 1 131 ? 6.242 -4.613 -3.602 1 98.69 131 ILE A O 1
ATOM 1059 N N . LEU A 1 132 ? 4.207 -4.602 -4.66 1 98.69 132 LEU A N 1
ATOM 1060 C CA . LEU A 1 132 ? 3.643 -5.566 -3.721 1 98.69 132 LEU A CA 1
ATOM 1061 C C . LEU A 1 132 ? 4.383 -6.895 -3.797 1 98.69 132 LEU A C 1
ATOM 1063 O O . LEU A 1 132 ? 4.656 -7.52 -2.768 1 98.69 132 LEU A O 1
ATOM 1067 N N . MET A 1 133 ? 4.734 -7.332 -5.02 1 98.38 133 MET A N 1
ATOM 1068 C CA . MET A 1 133 ? 5.527 -8.547 -5.191 1 98.38 133 MET A CA 1
ATOM 1069 C C . MET A 1 133 ? 6.879 -8.414 -4.488 1 98.38 133 MET A C 1
ATOM 1071 O O . MET A 1 133 ? 7.324 -9.344 -3.816 1 98.38 133 MET A O 1
ATOM 1075 N N . ALA A 1 134 ? 7.496 -7.277 -4.645 1 98.81 134 ALA A N 1
ATOM 1076 C CA . ALA A 1 134 ? 8.766 -7.031 -3.975 1 98.81 134 ALA A CA 1
ATOM 1077 C C . ALA A 1 134 ? 8.625 -7.148 -2.459 1 98.81 134 ALA A C 1
ATOM 1079 O O . ALA A 1 134 ? 9.469 -7.746 -1.792 1 98.81 134 ALA A O 1
ATOM 1080 N N . ALA A 1 135 ? 7.566 -6.586 -1.935 1 98.94 135 ALA A N 1
ATOM 1081 C CA . ALA A 1 135 ? 7.309 -6.68 -0.5 1 98.94 135 ALA A CA 1
ATOM 1082 C C . ALA A 1 135 ? 7.152 -8.133 -0.067 1 98.94 135 ALA A C 1
ATOM 1084 O O . ALA A 1 135 ? 7.711 -8.547 0.953 1 98.94 135 ALA A O 1
ATOM 1085 N N . ASP A 1 136 ? 6.395 -8.938 -0.844 1 98.81 136 ASP A N 1
ATOM 1086 C CA . ASP A 1 136 ? 6.191 -10.352 -0.552 1 98.81 136 ASP A CA 1
ATOM 1087 C C . ASP A 1 136 ? 7.527 -11.086 -0.436 1 98.81 136 ASP A C 1
ATOM 1089 O O . ASP A 1 136 ? 7.711 -11.914 0.454 1 98.81 136 ASP A O 1
ATOM 1093 N N . ILE A 1 137 ? 8.422 -10.734 -1.341 1 98.81 137 ILE A N 1
ATOM 1094 C CA . ILE A 1 137 ? 9.695 -11.438 -1.459 1 98.81 137 ILE A CA 1
ATOM 1095 C C . ILE A 1 137 ? 10.633 -11 -0.336 1 98.81 137 ILE A C 1
ATOM 1097 O O . ILE A 1 137 ? 11.211 -11.836 0.359 1 98.81 137 ILE A O 1
ATOM 1101 N N . LEU A 1 138 ? 10.742 -9.75 -0.06 1 98.88 138 LEU A N 1
ATOM 1102 C CA . LEU A 1 138 ? 11.781 -9.188 0.787 1 98.88 138 LEU A CA 1
ATOM 1103 C C . LEU A 1 138 ? 11.461 -9.398 2.262 1 98.88 138 LEU A C 1
ATOM 1105 O O . LEU A 1 138 ? 12.367 -9.484 3.096 1 98.88 138 LEU A O 1
ATOM 1109 N N . LEU A 1 139 ? 10.195 -9.516 2.639 1 98.88 139 LEU A N 1
ATOM 1110 C CA . LEU A 1 139 ? 9.773 -9.648 4.027 1 98.88 139 LEU A CA 1
ATOM 1111 C C . LEU A 1 139 ? 10.43 -10.859 4.684 1 98.88 139 LEU A C 1
ATOM 1113 O O . LEU A 1 139 ? 10.648 -10.867 5.895 1 98.88 139 LEU A O 1
ATOM 1117 N N . TYR A 1 140 ? 10.766 -11.859 3.9 1 98.81 140 TYR A N 1
ATOM 1118 C CA . TYR A 1 140 ? 11.18 -13.133 4.477 1 98.81 140 TYR A CA 1
ATOM 1119 C C . TYR A 1 140 ? 12.656 -13.391 4.219 1 98.81 140 TYR A C 1
ATOM 1121 O O . TYR A 1 140 ? 13.133 -14.523 4.363 1 98.81 140 TYR A O 1
ATOM 1129 N N . GLN A 1 141 ? 13.352 -12.336 3.785 1 98.62 141 GLN A N 1
ATOM 1130 C CA . GLN A 1 141 ? 14.766 -12.469 3.461 1 98.62 141 GLN A CA 1
ATOM 1131 C C . GLN A 1 141 ? 14.992 -13.57 2.432 1 98.62 141 GLN A C 1
ATOM 1133 O O . GLN A 1 141 ? 15.883 -14.414 2.598 1 98.62 141 GLN A O 1
ATOM 1138 N N . THR A 1 142 ? 14.211 -13.562 1.394 1 98.62 142 THR A N 1
ATOM 1139 C CA . THR A 1 142 ? 14.141 -14.617 0.389 1 98.62 142 THR A CA 1
ATOM 1140 C C . THR A 1 142 ? 15.422 -14.656 -0.445 1 98.62 142 THR A C 1
ATOM 1142 O O . THR A 1 142 ? 15.891 -13.617 -0.921 1 98.62 142 THR A O 1
ATOM 1145 N N . ASN A 1 143 ? 15.961 -15.875 -0.606 1 98.12 143 ASN A N 1
ATOM 1146 C CA . ASN A 1 143 ? 17.125 -16.062 -1.454 1 98.12 143 ASN A CA 1
ATOM 1147 C C . ASN A 1 143 ? 16.734 -16.359 -2.898 1 98.12 143 ASN A C 1
ATOM 1149 O O . ASN A 1 143 ? 17.344 -15.828 -3.832 1 98.12 143 ASN A O 1
ATOM 1153 N N . PHE A 1 144 ? 15.719 -17.188 -3.021 1 96.5 144 PHE A N 1
ATOM 1154 C CA . PHE A 1 144 ? 15.367 -17.656 -4.355 1 96.5 144 PHE A CA 1
ATOM 1155 C C . PHE A 1 144 ? 13.867 -17.516 -4.594 1 96.5 144 PHE A C 1
ATOM 1157 O O . PHE A 1 144 ? 13.07 -17.781 -3.695 1 96.5 144 PHE A O 1
ATOM 1164 N N . VAL A 1 145 ? 13.492 -17.156 -5.766 1 95.81 145 VAL A N 1
ATOM 1165 C CA . VAL A 1 145 ? 12.102 -17.062 -6.203 1 95.81 145 VAL A CA 1
ATOM 1166 C C . VAL A 1 145 ? 11.914 -17.828 -7.504 1 95.81 145 VAL A C 1
ATOM 1168 O O . VAL A 1 145 ? 12.406 -17.422 -8.555 1 95.81 145 VAL A O 1
ATOM 1171 N N . PRO A 1 146 ? 11.164 -18.938 -7.438 1 91.31 146 PRO A N 1
ATOM 1172 C CA . PRO A 1 146 ? 10.852 -19.641 -8.688 1 91.31 146 PRO A CA 1
ATOM 1173 C C . PRO A 1 146 ? 9.883 -18.844 -9.57 1 91.31 146 PRO A C 1
ATOM 1175 O O . PRO A 1 146 ? 8.742 -18.594 -9.172 1 91.31 146 PRO A O 1
ATOM 1178 N N . VAL A 1 147 ? 10.336 -18.422 -10.672 1 85.56 147 VAL A N 1
ATOM 1179 C CA . VAL A 1 147 ? 9.469 -17.625 -11.539 1 85.56 147 VAL A CA 1
ATOM 1180 C C . VAL A 1 147 ? 9.672 -18.047 -12.992 1 85.56 147 VAL A C 1
ATOM 1182 O O . VAL A 1 147 ? 10.711 -18.609 -13.344 1 85.56 147 VAL A O 1
ATOM 1185 N N . GLY A 1 148 ? 8.562 -17.812 -13.758 1 77.75 148 GLY A N 1
ATOM 1186 C CA . GLY A 1 148 ? 8.734 -17.922 -15.203 1 77.75 148 GLY A CA 1
ATOM 1187 C C . GLY A 1 148 ? 9.562 -16.797 -15.781 1 77.75 148 GLY A C 1
ATOM 1188 O O . GLY A 1 148 ? 9.852 -15.805 -15.102 1 77.75 148 GLY A O 1
ATOM 1189 N N . GLN A 1 149 ? 9.938 -16.891 -17.047 1 76.25 149 GLN A N 1
ATOM 1190 C CA . GLN A 1 149 ? 10.758 -15.914 -17.75 1 76.25 149 GLN A CA 1
ATOM 1191 C C . GLN A 1 149 ? 10.078 -14.547 -17.766 1 76.25 149 GLN A C 1
ATOM 1193 O O . GLN A 1 149 ? 10.75 -13.516 -17.719 1 76.25 149 GLN A O 1
ATOM 1198 N N . ASP A 1 150 ? 8.805 -14.578 -17.781 1 76.38 150 ASP A N 1
ATOM 1199 C CA . ASP A 1 150 ? 8.039 -13.336 -17.891 1 76.38 150 ASP A CA 1
ATOM 1200 C C . ASP A 1 150 ? 8.07 -12.555 -16.578 1 76.38 150 ASP A C 1
ATOM 1202 O O . ASP A 1 150 ? 7.754 -11.359 -16.562 1 76.38 150 ASP A O 1
ATOM 1206 N N . GLN A 1 151 ? 8.367 -13.172 -15.484 1 85.12 151 GLN A N 1
ATOM 1207 C CA . GLN A 1 151 ? 8.359 -12.516 -14.188 1 85.12 151 GLN A CA 1
ATOM 1208 C C . GLN A 1 151 ? 9.766 -12.125 -13.75 1 85.12 151 GLN A C 1
ATOM 1210 O O . GLN A 1 151 ? 9.953 -11.5 -12.703 1 85.12 151 GLN A O 1
ATOM 1215 N N . LYS A 1 152 ? 10.75 -12.453 -14.547 1 88.94 152 LYS A N 1
ATOM 1216 C CA . LYS A 1 152 ? 12.148 -12.148 -14.242 1 88.94 152 LYS A CA 1
ATOM 1217 C C . LYS A 1 152 ? 12.344 -10.656 -14.016 1 88.94 152 LYS A C 1
ATOM 1219 O O . LYS A 1 152 ? 13.086 -10.25 -13.117 1 88.94 152 LYS A O 1
ATOM 1224 N N . GLN A 1 153 ? 11.664 -9.859 -14.828 1 93.56 153 GLN A N 1
ATOM 1225 C CA . GLN A 1 153 ? 11.773 -8.406 -14.711 1 93.56 153 GLN A CA 1
ATOM 1226 C C . GLN A 1 153 ? 11.328 -7.93 -13.328 1 93.56 153 GLN A C 1
ATOM 1228 O O . GLN A 1 153 ? 11.914 -6.996 -12.773 1 93.56 153 GLN A O 1
ATOM 1233 N N . HIS A 1 154 ? 10.352 -8.578 -12.773 1 96.12 154 HIS A N 1
ATOM 1234 C CA . HIS A 1 154 ? 9.844 -8.188 -11.461 1 96.12 154 HIS A CA 1
ATOM 1235 C C . HIS A 1 154 ? 10.836 -8.547 -10.359 1 96.12 154 HIS A C 1
ATOM 1237 O O . HIS A 1 154 ? 10.992 -7.793 -9.398 1 96.12 154 HIS A O 1
ATOM 1243 N N . VAL A 1 155 ? 11.508 -9.641 -10.484 1 96.75 155 VAL A N 1
ATOM 1244 C CA . VAL A 1 155 ? 12.531 -10.016 -9.516 1 96.75 155 VAL A CA 1
ATOM 1245 C C . VAL A 1 155 ? 13.695 -9.039 -9.594 1 96.75 155 VAL A C 1
ATOM 1247 O O . VAL A 1 155 ? 14.273 -8.672 -8.57 1 96.75 155 VAL A O 1
ATOM 1250 N N . GLU A 1 156 ? 14 -8.633 -10.797 1 96.94 156 GLU A N 1
ATOM 1251 C CA . GLU A 1 156 ? 15.055 -7.641 -10.969 1 96.94 156 GLU A CA 1
ATOM 1252 C C . GLU A 1 156 ? 14.672 -6.316 -10.312 1 96.94 156 GLU A C 1
ATOM 1254 O O . GLU A 1 156 ? 15.508 -5.684 -9.656 1 96.94 156 GLU A O 1
ATOM 1259 N N . LEU A 1 157 ? 13.453 -5.926 -10.586 1 97.81 157 LEU A N 1
ATOM 1260 C CA . LEU A 1 157 ? 12.969 -4.73 -9.906 1 97.81 157 LEU A CA 1
ATOM 1261 C C . LEU A 1 157 ? 13.094 -4.875 -8.391 1 97.81 157 LEU A C 1
ATOM 1263 O O . LEU A 1 157 ? 13.516 -3.938 -7.707 1 97.81 157 LEU A O 1
ATOM 1267 N N . THR A 1 158 ? 12.727 -6.051 -7.859 1 98.56 158 THR A N 1
ATOM 1268 C CA . THR A 1 158 ? 12.836 -6.332 -6.434 1 98.56 158 THR A CA 1
ATOM 1269 C C . THR A 1 158 ? 14.273 -6.152 -5.949 1 98.56 158 THR A C 1
ATOM 1271 O O . THR A 1 158 ? 14.508 -5.52 -4.918 1 98.56 158 THR A O 1
ATOM 1274 N N . ARG A 1 159 ? 15.195 -6.621 -6.703 1 98.38 159 ARG A N 1
ATOM 1275 C CA . ARG A 1 159 ? 16.609 -6.484 -6.371 1 98.38 159 ARG A CA 1
ATOM 1276 C C . ARG A 1 159 ? 17.031 -5.016 -6.359 1 98.38 159 ARG A C 1
ATOM 1278 O O . ARG A 1 159 ? 17.75 -4.578 -5.461 1 98.38 159 ARG A O 1
ATOM 1285 N N . ASN A 1 160 ? 16.594 -4.316 -7.379 1 98.12 160 ASN A N 1
ATOM 1286 C CA . ASN A 1 160 ? 16.922 -2.896 -7.469 1 98.12 160 ASN A CA 1
ATOM 1287 C C . ASN A 1 160 ? 16.406 -2.121 -6.258 1 98.12 160 ASN A C 1
ATOM 1289 O O . ASN A 1 160 ? 17.125 -1.309 -5.684 1 98.12 160 ASN A O 1
ATOM 1293 N N . ILE A 1 161 ? 15.211 -2.371 -5.883 1 98.38 161 ILE A N 1
ATOM 1294 C CA . ILE A 1 161 ? 14.602 -1.692 -4.742 1 98.38 161 ILE A CA 1
ATOM 1295 C C . ILE A 1 161 ? 15.359 -2.045 -3.467 1 98.38 161 ILE A C 1
ATOM 1297 O O . ILE A 1 161 ? 15.688 -1.164 -2.668 1 98.38 161 ILE A O 1
ATOM 1301 N N . ALA A 1 162 ? 15.633 -3.338 -3.287 1 98.62 162 ALA A N 1
ATOM 1302 C CA . ALA A 1 162 ? 16.375 -3.803 -2.121 1 98.62 162 ALA A CA 1
ATOM 1303 C C . ALA A 1 162 ? 17.75 -3.143 -2.051 1 98.62 162 ALA A C 1
ATOM 1305 O O . ALA A 1 162 ? 18.172 -2.686 -0.987 1 98.62 162 ALA A O 1
ATOM 1306 N N . HIS A 1 163 ? 18.391 -3.102 -3.186 1 97.94 163 HIS A N 1
ATOM 1307 C CA . HIS A 1 163 ? 19.703 -2.477 -3.25 1 97.94 163 HIS A CA 1
ATOM 1308 C C . HIS A 1 163 ? 19.641 -1 -2.873 1 97.94 163 HIS A C 1
ATOM 1310 O O . HIS A 1 163 ? 20.484 -0.503 -2.129 1 97.94 163 HIS A O 1
ATOM 1316 N N . ARG A 1 164 ? 18.688 -0.29 -3.434 1 96.62 164 ARG A N 1
ATOM 1317 C CA . ARG A 1 164 ? 18.5 1.126 -3.131 1 96.62 164 ARG A CA 1
ATOM 1318 C C . ARG A 1 164 ? 18.297 1.346 -1.636 1 96.62 164 ARG A C 1
ATOM 1320 O O . ARG A 1 164 ? 18.922 2.229 -1.044 1 96.62 164 ARG A O 1
ATOM 1327 N N . PHE A 1 165 ? 17.484 0.551 -1.008 1 97.38 165 PHE A N 1
ATOM 1328 C CA . PHE A 1 165 ? 17.25 0.664 0.425 1 97.38 165 PHE A CA 1
ATOM 1329 C C . PHE A 1 165 ? 18.5 0.348 1.218 1 97.38 165 PHE A C 1
ATOM 1331 O O . PHE A 1 165 ? 18.891 1.104 2.115 1 97.38 165 PHE A O 1
ATOM 1338 N N . ASN 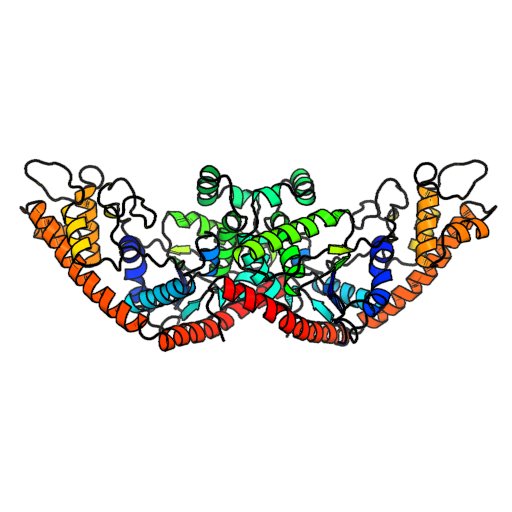A 1 166 ? 19.125 -0.787 0.832 1 97.94 166 ASN A N 1
ATOM 1339 C CA . ASN A 1 166 ? 20.328 -1.224 1.534 1 97.94 166 ASN A CA 1
ATOM 1340 C C . ASN A 1 166 ? 21.453 -0.191 1.426 1 97.94 166 ASN A C 1
ATOM 1342 O O . ASN A 1 166 ? 22.234 -0.026 2.355 1 97.94 166 ASN A O 1
ATOM 1346 N N . SER A 1 167 ? 21.516 0.451 0.329 1 96.69 167 SER A N 1
ATOM 1347 C CA . SER A 1 167 ? 22.562 1.453 0.127 1 96.69 167 SER A CA 1
ATOM 1348 C C . SER A 1 167 ? 22.391 2.629 1.083 1 96.69 167 SER A C 1
ATOM 1350 O O . SER A 1 167 ? 23.375 3.242 1.505 1 96.69 167 SER A O 1
ATOM 1352 N N . LEU A 1 168 ? 21.25 2.893 1.438 1 93.94 168 LEU A N 1
ATOM 1353 C CA . LEU A 1 168 ? 20.953 4.039 2.287 1 93.94 168 LEU A CA 1
ATOM 1354 C C . LEU A 1 168 ? 20.984 3.65 3.762 1 93.94 168 LEU A C 1
ATOM 1356 O O . LEU A 1 168 ? 21.391 4.449 4.609 1 93.94 168 LEU A O 1
ATOM 1360 N N . TYR A 1 169 ? 20.594 2.449 4.062 1 94.75 169 TYR A N 1
ATOM 1361 C CA . TYR A 1 169 ? 20.297 2.145 5.461 1 94.75 169 TYR A CA 1
ATOM 1362 C C . TYR A 1 169 ? 21.094 0.943 5.941 1 94.75 169 TYR A C 1
ATOM 1364 O O . TYR A 1 169 ? 20.938 0.498 7.078 1 94.75 169 TYR A O 1
ATOM 1372 N N . GLY A 1 170 ? 21.906 0.401 5.059 1 95.12 170 GLY A N 1
ATOM 1373 C CA . GLY A 1 170 ? 22.672 -0.785 5.395 1 95.12 170 GLY A CA 1
ATOM 1374 C C . GLY A 1 170 ? 22 -2.076 4.977 1 95.12 170 GLY A C 1
ATOM 1375 O O . GLY A 1 170 ? 20.984 -2.053 4.285 1 95.12 170 GLY A O 1
ATOM 1376 N N . HIS A 1 171 ? 22.609 -3.203 5.418 1 96.06 171 HIS A N 1
ATOM 1377 C CA . HIS A 1 171 ? 22.125 -4.512 5 1 96.06 171 HIS A CA 1
ATOM 1378 C C . HIS A 1 171 ? 20.844 -4.875 5.734 1 96.06 171 HIS A C 1
ATOM 1380 O O . HIS A 1 171 ? 20.875 -5.418 6.844 1 96.06 171 HIS A O 1
ATOM 1386 N N . VAL A 1 172 ? 19.797 -4.59 5.035 1 98.06 172 VAL A N 1
ATOM 1387 C CA . VAL A 1 172 ? 18.484 -4.863 5.617 1 98.06 172 VAL A CA 1
ATOM 1388 C C . VAL A 1 172 ? 17.812 -6.008 4.855 1 98.06 172 VAL A C 1
ATOM 1390 O O . VAL A 1 172 ? 17.281 -6.938 5.469 1 98.06 172 VAL A O 1
ATOM 1393 N N . PHE A 1 173 ? 17.938 -5.949 3.553 1 98.81 173 PHE A N 1
ATOM 1394 C CA . PHE A 1 173 ? 17.25 -6.941 2.732 1 98.81 173 PHE A CA 1
ATOM 1395 C C . PHE A 1 173 ? 18.25 -7.871 2.055 1 98.81 173 PHE A C 1
ATOM 1397 O O . PHE A 1 173 ? 19.312 -7.43 1.595 1 98.81 173 PHE A O 1
ATOM 1404 N N . THR A 1 174 ? 17.938 -9.172 2.025 1 98.62 174 THR A N 1
ATOM 1405 C CA . THR A 1 174 ? 18.609 -10.109 1.133 1 98.62 174 THR A CA 1
ATOM 1406 C C . THR A 1 174 ? 18.219 -9.844 -0.319 1 98.62 174 THR A C 1
ATOM 1408 O O . THR A 1 174 ? 17.047 -9.586 -0.619 1 98.62 174 THR A O 1
ATOM 1411 N N . LEU A 1 175 ? 19.188 -9.883 -1.213 1 98.5 175 LEU A N 1
ATOM 1412 C CA . LEU A 1 175 ? 18.891 -9.742 -2.637 1 98.5 175 LEU A CA 1
ATOM 1413 C C . LEU A 1 175 ? 18.453 -11.07 -3.238 1 98.5 175 LEU A C 1
ATOM 1415 O O . LEU A 1 175 ? 19.25 -12.008 -3.32 1 98.5 175 LEU A O 1
ATOM 1419 N N . PRO A 1 176 ? 17.234 -11.172 -3.664 1 98.38 176 PRO A N 1
ATOM 1420 C CA . PRO A 1 176 ? 16.734 -12.453 -4.176 1 98.38 176 PRO A CA 1
ATOM 1421 C C . PRO A 1 176 ? 17.25 -12.766 -5.578 1 98.38 176 PRO A C 1
ATOM 1423 O O . PRO A 1 176 ? 17.609 -11.852 -6.324 1 98.38 176 PRO A O 1
ATOM 1426 N N . LYS A 1 177 ? 17.25 -14.055 -5.922 1 96.5 177 LYS A N 1
ATOM 1427 C CA . LYS A 1 177 ? 17.594 -14.516 -7.262 1 96.5 177 LYS A CA 1
ATOM 1428 C C . LYS A 1 177 ? 16.453 -15.328 -7.867 1 96.5 177 LYS A C 1
ATOM 1430 O O . LYS A 1 177 ? 15.797 -16.109 -7.168 1 96.5 177 LYS A O 1
ATOM 1435 N N . PRO A 1 178 ? 16.234 -15.047 -9.109 1 93.56 178 PRO A N 1
ATOM 1436 C CA . PRO A 1 178 ? 15.242 -15.914 -9.758 1 93.56 178 PRO A CA 1
ATOM 1437 C C . PRO A 1 178 ? 15.734 -17.359 -9.906 1 93.56 178 PRO A C 1
ATOM 1439 O O . PRO A 1 178 ? 16.922 -17.578 -10.156 1 93.56 178 PRO A O 1
ATOM 1442 N N . LEU A 1 179 ? 15.031 -18.266 -9.531 1 88.5 179 LEU A N 1
ATOM 1443 C CA . LEU A 1 179 ? 15.289 -19.672 -9.797 1 88.5 179 LEU A CA 1
ATOM 1444 C C . LEU A 1 179 ? 14.508 -20.156 -11.016 1 88.5 179 LEU A C 1
ATOM 1446 O O . LEU A 1 179 ? 13.289 -20.344 -10.953 1 88.5 179 LEU A O 1
ATOM 1450 N N . ILE A 1 180 ? 15.227 -19.984 -12.07 1 75.25 180 ILE A N 1
ATOM 1451 C CA . ILE A 1 180 ? 14.578 -20.391 -13.312 1 75.25 180 ILE A CA 1
ATOM 1452 C C . ILE A 1 180 ? 14.547 -21.906 -13.406 1 75.25 180 ILE A C 1
ATOM 1454 O O . ILE A 1 180 ? 15.578 -22.562 -13.273 1 75.25 180 ILE A O 1
ATOM 1458 N N . THR A 1 181 ? 13.617 -22.562 -13.016 1 61.12 181 THR A N 1
ATOM 1459 C CA . THR A 1 181 ? 13.555 -24.016 -13.117 1 61.12 181 THR A CA 1
ATOM 1460 C C . THR A 1 181 ? 13.82 -24.469 -14.547 1 61.12 181 THR A C 1
ATOM 1462 O O . THR A 1 181 ? 13.352 -23.828 -15.5 1 61.12 181 THR A O 1
ATOM 1465 N N . GLN A 1 182 ? 15.172 -24.766 -14.703 1 51.62 182 GLN A N 1
ATOM 1466 C CA . GLN A 1 182 ? 15.695 -25.281 -15.969 1 51.62 182 GLN A CA 1
ATOM 1467 C C . GLN A 1 182 ? 14.578 -25.859 -16.828 1 51.62 182 GLN A C 1
ATOM 1469 O O . GLN A 1 182 ? 14.539 -25.625 -18.047 1 51.62 182 GLN A O 1
ATOM 1474 N N . HIS A 1 183 ? 14.086 -26.969 -16.359 1 47.06 183 HIS A N 1
ATOM 1475 C CA . HIS A 1 183 ? 13.297 -27.859 -17.203 1 47.06 183 HIS A CA 1
ATOM 1476 C C . HIS A 1 183 ? 11.898 -27.297 -17.422 1 47.06 183 HIS A C 1
ATOM 1478 O O . HIS A 1 183 ? 11.078 -27.922 -18.109 1 47.06 183 HIS A O 1
ATOM 1484 N N . GLY A 1 184 ? 11.477 -26.359 -16.641 1 52.19 184 GLY A N 1
ATOM 1485 C CA . GLY A 1 184 ? 10.047 -26.125 -16.797 1 52.19 184 GLY A CA 1
ATOM 1486 C C . GLY A 1 184 ? 9.688 -25.547 -18.156 1 52.19 184 GLY A C 1
ATOM 1487 O O . GLY A 1 184 ? 10.039 -24.406 -18.469 1 52.19 184 GLY A O 1
ATOM 1488 N N . SER A 1 185 ? 9.609 -26.562 -19.078 1 59.38 185 SER A N 1
ATOM 1489 C CA . SER A 1 185 ? 9.164 -26.438 -20.469 1 59.38 185 SER A CA 1
ATOM 1490 C C . SER A 1 185 ? 7.859 -25.641 -20.547 1 59.38 185 SER A C 1
ATOM 1492 O O . SER A 1 185 ? 6.969 -25.812 -19.719 1 59.38 185 SER A O 1
ATOM 1494 N N . LYS A 1 186 ? 7.949 -24.438 -21.094 1 79.31 186 LYS A N 1
ATOM 1495 C CA . LYS A 1 186 ? 6.75 -23.734 -21.547 1 79.31 186 LYS A CA 1
ATOM 1496 C C . LYS A 1 186 ? 5.828 -24.656 -22.328 1 79.31 186 LYS A C 1
ATOM 1498 O O . LYS A 1 186 ? 6.258 -25.297 -23.297 1 79.31 186 LYS A O 1
ATOM 1503 N N . ILE A 1 187 ? 4.734 -25.031 -21.734 1 91.19 187 ILE A N 1
ATOM 1504 C CA . ILE A 1 187 ? 3.729 -25.797 -22.453 1 91.19 187 ILE A CA 1
ATOM 1505 C C . ILE A 1 187 ? 2.932 -24.875 -23.375 1 91.19 187 ILE A C 1
ATOM 1507 O O . ILE A 1 187 ? 2.482 -23.812 -22.953 1 91.19 187 ILE A O 1
ATOM 1511 N N . MET A 1 188 ? 2.854 -25.375 -24.562 1 94.06 188 MET A N 1
ATOM 1512 C CA . MET A 1 188 ? 2.219 -24.547 -25.594 1 94.06 188 MET A CA 1
ATOM 1513 C C . MET A 1 188 ? 0.749 -24.922 -25.75 1 94.06 188 MET A C 1
ATOM 1515 O O . MET A 1 188 ? 0.306 -25.953 -25.266 1 94.06 188 MET A O 1
ATOM 1519 N N . SER A 1 189 ? 0.029 -24.031 -26.438 1 95.88 189 SER A N 1
ATOM 1520 C CA . SER A 1 189 ? -1.377 -24.281 -26.734 1 95.88 189 SER A CA 1
ATOM 1521 C C . SER A 1 189 ? -1.545 -25.516 -27.609 1 95.88 189 SER A C 1
ATOM 1523 O O . SER A 1 189 ? -0.745 -25.75 -28.516 1 95.88 189 SER A O 1
ATOM 1525 N N . LEU A 1 190 ? -2.617 -26.188 -27.406 1 97.44 190 LEU A N 1
ATOM 1526 C CA . LEU A 1 190 ? -2.777 -27.484 -28.062 1 97.44 190 LEU A CA 1
ATOM 1527 C C . LEU A 1 190 ? -3.061 -27.312 -29.547 1 97.44 190 LEU A C 1
ATOM 1529 O O . LEU A 1 190 ? -2.578 -28.094 -30.375 1 97.44 190 LEU A O 1
ATOM 1533 N N . LEU A 1 191 ? -3.861 -26.281 -29.906 1 96.81 191 LEU A N 1
ATOM 1534 C CA . LEU A 1 191 ? -4.254 -26.078 -31.297 1 96.81 191 LEU A CA 1
ATOM 1535 C C . LEU A 1 191 ? -3.352 -25.047 -31.969 1 96.81 191 LEU A C 1
ATOM 1537 O O . LEU A 1 191 ? -3.297 -24.969 -33.188 1 96.81 191 LEU A O 1
ATOM 1541 N N . GLU A 1 192 ? -2.686 -24.219 -31.094 1 95.56 192 GLU A N 1
ATOM 1542 C CA . GLU A 1 192 ? -1.78 -23.188 -31.578 1 95.56 192 GLU A CA 1
ATOM 1543 C C . GLU A 1 192 ? -0.446 -23.234 -30.844 1 95.56 192 GLU A C 1
ATOM 1545 O O . GLU A 1 192 ? -0.12 -22.328 -30.078 1 95.56 192 GLU A O 1
ATOM 1550 N N . PRO A 1 193 ? 0.414 -24.172 -31.25 1 93.81 193 PRO A N 1
ATOM 1551 C CA . PRO A 1 193 ? 1.64 -24.406 -30.484 1 93.81 193 PRO A CA 1
ATOM 1552 C C . PRO A 1 193 ? 2.635 -23.266 -30.594 1 93.81 193 PRO A C 1
ATOM 1554 O O . PRO A 1 193 ? 3.705 -23.312 -29.969 1 93.81 193 PRO A O 1
ATOM 1557 N N . SER A 1 194 ? 2.287 -22.203 -31.328 1 89.62 194 SER A N 1
ATOM 1558 C CA . SER A 1 194 ? 3.123 -21.016 -31.406 1 89.62 194 SER A CA 1
ATOM 1559 C C . SER A 1 194 ? 2.881 -20.094 -30.203 1 89.62 194 SER A C 1
ATOM 1561 O O . SER A 1 194 ? 3.678 -19.188 -29.938 1 89.62 194 SER A O 1
ATOM 1563 N N . LYS A 1 195 ? 1.785 -20.438 -29.547 1 91.81 195 LYS A N 1
ATOM 1564 C CA . LYS A 1 195 ? 1.439 -19.641 -28.375 1 91.81 195 LYS A CA 1
ATOM 1565 C C . LYS A 1 195 ? 1.521 -20.469 -27.109 1 91.81 195 LYS A C 1
ATOM 1567 O O . LYS A 1 195 ? 1.199 -21.656 -27.109 1 91.81 195 LYS A O 1
ATOM 1572 N N . LYS A 1 196 ? 1.96 -19.75 -26.078 1 88.62 196 LYS A N 1
ATOM 1573 C CA . LYS A 1 196 ? 1.985 -20.406 -24.766 1 88.62 196 LYS A CA 1
ATOM 1574 C C . LYS A 1 196 ? 0.573 -20.734 -24.281 1 88.62 196 LYS A C 1
ATOM 1576 O O . LYS A 1 196 ? -0.347 -19.922 -24.484 1 88.62 196 LYS A O 1
ATOM 1581 N N . MET A 1 197 ? 0.445 -21.906 -23.672 1 92.62 197 MET A N 1
ATOM 1582 C CA . MET A 1 197 ? -0.837 -22.25 -23.062 1 92.62 197 MET A CA 1
ATOM 1583 C C . MET A 1 197 ? -1.222 -21.219 -22 1 92.62 197 MET A C 1
ATOM 1585 O O . MET A 1 197 ? -0.405 -20.859 -21.156 1 92.62 197 MET A O 1
ATOM 1589 N N . SER A 1 198 ? -2.457 -20.734 -22.094 1 87.94 198 SER A N 1
ATOM 1590 C CA . SER A 1 198 ? -2.914 -19.703 -21.172 1 87.94 198 SER A CA 1
ATOM 1591 C C . SER A 1 198 ? -4.324 -19.984 -20.672 1 87.94 198 SER A C 1
ATOM 1593 O O . SER A 1 198 ? -5.191 -20.406 -21.438 1 87.94 198 SER A O 1
ATOM 1595 N N . LYS A 1 199 ? -4.453 -19.703 -19.391 1 85.94 199 LYS A N 1
ATOM 1596 C CA . LYS A 1 199 ? -5.781 -19.875 -18.812 1 85.94 199 LYS A CA 1
ATOM 1597 C C . LYS A 1 199 ? -6.781 -18.906 -19.406 1 85.94 199 LYS A C 1
ATOM 1599 O O . LYS A 1 199 ? -7.988 -19.141 -19.406 1 85.94 199 LYS A O 1
ATOM 1604 N N . SER A 1 200 ? -6.305 -17.844 -19.922 1 82.19 200 SER A N 1
ATOM 1605 C CA . SER A 1 200 ? -7.168 -16.781 -20.453 1 82.19 200 SER A CA 1
ATOM 1606 C C . SER A 1 200 ? -7.438 -17 -21.953 1 82.19 200 SER A C 1
ATOM 1608 O O . SER A 1 200 ? -8.078 -16.156 -22.594 1 82.19 200 SER A O 1
ATOM 1610 N N . ASP A 1 201 ? -6.977 -18.094 -22.453 1 89.94 201 ASP A N 1
ATOM 1611 C CA . ASP A 1 201 ? -7.227 -18.375 -23.859 1 89.94 201 ASP A CA 1
ATOM 1612 C C . ASP A 1 201 ? -8.727 -18.438 -24.156 1 89.94 201 ASP A C 1
ATOM 1614 O O . ASP A 1 201 ? -9.484 -19.062 -23.422 1 89.94 201 ASP A O 1
ATOM 1618 N N . ILE A 1 202 ? -9.094 -17.766 -25.188 1 90.44 202 ILE A N 1
ATOM 1619 C CA . ILE A 1 202 ? -10.5 -17.688 -25.562 1 90.44 202 ILE A CA 1
ATOM 1620 C C . ILE A 1 202 ? -11 -19.062 -25.984 1 90.44 202 ILE A C 1
ATOM 1622 O O . ILE A 1 202 ? -12.133 -19.438 -25.656 1 90.44 202 ILE A O 1
ATOM 1626 N N . ASN A 1 203 ? -10.203 -19.781 -26.734 1 94 203 ASN A N 1
ATOM 1627 C CA . ASN A 1 203 ? -10.523 -21.141 -27.125 1 94 203 ASN A CA 1
ATOM 1628 C C . ASN A 1 203 ? -10.078 -22.156 -26.078 1 94 203 ASN A C 1
ATOM 1630 O O . ASN A 1 203 ? -8.914 -22.547 -26.047 1 94 203 ASN A O 1
ATOM 1634 N N . LYS A 1 204 ? -10.961 -22.672 -25.375 1 94.06 204 LYS A N 1
ATOM 1635 C CA . LYS A 1 204 ? -10.664 -23.547 -24.25 1 94.06 204 LYS A CA 1
ATOM 1636 C C . LYS A 1 204 ? -10.133 -24.891 -24.719 1 94.06 204 LYS A C 1
ATOM 1638 O O . LYS A 1 204 ? -9.57 -25.656 -23.938 1 94.06 204 LYS A O 1
ATOM 1643 N N . LYS A 1 205 ? -10.289 -25.234 -25.969 1 96 205 LYS A N 1
ATOM 1644 C CA . LYS A 1 205 ? -9.734 -26.469 -26.516 1 96 205 LYS A CA 1
ATOM 1645 C C . LYS A 1 205 ? -8.211 -26.406 -26.578 1 96 205 LYS A C 1
ATOM 1647 O O . LYS A 1 205 ? -7.551 -27.422 -26.734 1 96 205 LYS A O 1
ATOM 1652 N N . ASN A 1 206 ? -7.66 -25.156 -26.438 1 96.12 206 ASN A N 1
ATOM 1653 C CA . ASN A 1 206 ? -6.223 -24.922 -26.469 1 96.12 206 ASN A CA 1
ATOM 1654 C C . ASN A 1 206 ? -5.578 -25.219 -25.125 1 96.12 206 ASN A C 1
ATOM 1656 O O . ASN A 1 206 ? -4.352 -25.281 -25.016 1 96.12 206 ASN A O 1
ATOM 1660 N N . VAL A 1 207 ? -6.422 -25.484 -24.125 1 96.62 207 VAL A N 1
ATOM 1661 C CA . VAL A 1 207 ? -5.906 -25.469 -22.766 1 96.62 207 VAL A CA 1
ATOM 1662 C C . VAL A 1 207 ? -6.371 -26.719 -22.016 1 96.62 207 VAL A C 1
ATOM 1664 O O . VAL A 1 207 ? -7.516 -27.156 -22.172 1 96.62 207 VAL A O 1
ATOM 1667 N N . ILE A 1 208 ? -5.5 -27.328 -21.328 1 97.19 208 ILE A N 1
ATOM 1668 C CA . ILE A 1 208 ? -5.875 -28.391 -20.391 1 97.19 208 ILE A CA 1
ATOM 1669 C C . ILE A 1 208 ? -5.844 -27.828 -18.969 1 97.19 208 ILE A C 1
ATOM 1671 O O . ILE A 1 208 ? -4.781 -27.453 -18.453 1 97.19 208 ILE A O 1
ATOM 1675 N N . PHE A 1 209 ? -6.988 -27.781 -18.359 1 96.19 209 PHE A N 1
ATOM 1676 C CA . PHE A 1 209 ? -7.062 -27.391 -16.953 1 96.19 209 PHE A CA 1
ATOM 1677 C C . PHE A 1 209 ? -6.867 -28.594 -16.047 1 96.19 209 PHE A C 1
ATOM 1679 O O . PHE A 1 209 ? -7.223 -29.719 -16.391 1 96.19 209 PHE A O 1
ATOM 1686 N N . LEU A 1 210 ? -6.375 -28.359 -14.875 1 96.31 210 LEU A N 1
ATOM 1687 C CA . LEU A 1 210 ? -6.051 -29.422 -13.93 1 96.31 210 LEU A CA 1
ATOM 1688 C C . LEU A 1 210 ? -7.316 -30.125 -13.453 1 96.31 210 LEU A C 1
ATOM 1690 O O . LEU A 1 210 ? -7.27 -31.281 -13.039 1 96.31 210 LEU A O 1
ATOM 1694 N N . LEU A 1 211 ? -8.469 -29.438 -13.578 1 96.12 211 LEU A N 1
ATOM 1695 C CA . LEU A 1 211 ? -9.711 -30.031 -13.086 1 96.12 211 LEU A CA 1
ATOM 1696 C C . LEU A 1 211 ? -10.641 -30.391 -14.242 1 96.12 211 LEU A C 1
ATOM 1698 O O . LEU A 1 211 ? -11.836 -30.594 -14.039 1 96.12 211 LEU A O 1
ATOM 1702 N N . ASP A 1 212 ? -10.141 -30.406 -15.453 1 96.81 212 ASP A N 1
ATOM 1703 C CA . ASP A 1 212 ? -10.93 -30.875 -16.594 1 96.81 212 ASP A CA 1
ATOM 1704 C C . ASP A 1 212 ? -11.391 -32.312 -16.391 1 96.81 212 ASP A C 1
ATOM 1706 O O . ASP A 1 212 ? -10.648 -33.125 -15.852 1 96.81 212 ASP A O 1
ATOM 1710 N N . ASP A 1 213 ? -12.555 -32.531 -16.859 1 97.06 213 ASP A N 1
ATOM 1711 C CA . ASP A 1 213 ? -12.961 -33.938 -16.844 1 97.06 213 ASP A CA 1
ATOM 1712 C C . ASP A 1 213 ? -12.133 -34.75 -17.828 1 97.06 213 ASP A C 1
ATOM 1714 O O . ASP A 1 213 ? -11.68 -34.219 -18.844 1 97.06 213 ASP A O 1
ATOM 1718 N N . ILE A 1 214 ? -11.984 -36 -17.531 1 97.56 214 ILE A N 1
ATOM 1719 C CA . ILE A 1 214 ? -11.07 -36.875 -18.25 1 97.56 214 ILE A CA 1
ATOM 1720 C C . ILE A 1 214 ? -11.484 -36.969 -19.719 1 97.56 214 ILE A C 1
ATOM 1722 O O . ILE A 1 214 ? -10.641 -37 -20.625 1 97.56 214 ILE A O 1
ATOM 1726 N N . LYS A 1 215 ? -12.797 -37.062 -20.031 1 97.75 215 LYS A N 1
ATOM 1727 C CA . LYS A 1 215 ? -13.281 -37.156 -21.406 1 97.75 215 LYS A CA 1
ATOM 1728 C C . LYS A 1 215 ? -12.859 -35.938 -22.219 1 97.75 215 LYS A C 1
ATOM 1730 O O . LYS A 1 215 ? -12.422 -36.062 -23.359 1 97.75 215 LYS A O 1
ATOM 1735 N N . THR A 1 216 ? -12.992 -34.844 -21.594 1 97.44 216 THR A N 1
ATOM 1736 C CA . THR A 1 216 ? -12.602 -33.594 -22.234 1 97.44 216 THR A CA 1
ATOM 1737 C C . THR A 1 216 ? -11.102 -33.594 -22.531 1 97.44 216 THR A C 1
ATOM 1739 O O . THR A 1 216 ? -10.68 -33.156 -23.594 1 97.44 216 THR A O 1
ATOM 1742 N N . VAL A 1 217 ? -10.305 -34.062 -21.609 1 97.81 217 VAL A N 1
ATOM 1743 C CA . VAL A 1 217 ? -8.859 -34.094 -21.766 1 97.81 217 VAL A CA 1
ATOM 1744 C C . VAL A 1 217 ? -8.469 -34.969 -22.938 1 97.81 217 VAL A C 1
ATOM 1746 O O . VAL A 1 217 ? -7.652 -34.594 -23.781 1 97.81 217 VAL A O 1
ATOM 1749 N N . ILE A 1 218 ? -9.109 -36.094 -23.016 1 98.06 218 ILE A N 1
ATOM 1750 C CA . ILE A 1 218 ? -8.844 -37.031 -24.109 1 98.06 218 ILE A CA 1
ATOM 1751 C C . ILE A 1 218 ? -9.188 -36.375 -25.438 1 98.06 218 ILE A C 1
ATOM 1753 O O . ILE A 1 218 ? -8.398 -36.406 -26.391 1 98.06 218 ILE A O 1
ATOM 1757 N N . SER A 1 219 ? -10.336 -35.781 -25.484 1 98.06 219 SER A N 1
ATOM 1758 C CA . SER A 1 219 ? -10.789 -35.094 -26.703 1 98.06 219 SER A CA 1
ATOM 1759 C C . SER A 1 219 ? -9.836 -34 -27.125 1 98.06 219 SER A C 1
ATOM 1761 O O . SER A 1 219 ? -9.484 -33.875 -28.297 1 98.06 219 SER A O 1
ATOM 1763 N N . LYS A 1 220 ? -9.352 -33.188 -26.156 1 98.06 220 LYS A N 1
ATOM 1764 C CA . LYS A 1 220 ? -8.445 -32.094 -26.453 1 98.06 220 LYS A CA 1
ATOM 1765 C C . LYS A 1 220 ? -7.117 -32.625 -27 1 98.06 220 LYS A C 1
ATOM 1767 O O . LYS A 1 220 ? -6.582 -32.062 -27.953 1 98.06 220 LYS A O 1
ATOM 1772 N N . ILE A 1 221 ? -6.574 -33.688 -26.422 1 98.12 221 ILE A N 1
ATOM 1773 C CA . ILE A 1 221 ? -5.301 -34.25 -26.859 1 98.12 221 ILE A CA 1
ATOM 1774 C C . ILE A 1 221 ? -5.457 -34.844 -28.25 1 98.12 221 ILE A C 1
ATOM 1776 O O . ILE A 1 221 ? -4.602 -34.656 -29.125 1 98.12 221 ILE A O 1
ATOM 1780 N N . GLN A 1 222 ? -6.59 -35.5 -28.531 1 97.19 222 GLN A N 1
ATOM 1781 C CA . GLN A 1 222 ? -6.832 -36.125 -29.812 1 97.19 222 GLN A CA 1
ATOM 1782 C C . GLN A 1 222 ? -6.918 -35.094 -30.922 1 97.19 222 GLN A C 1
ATOM 1784 O O . GLN A 1 222 ? -6.531 -35.344 -32.062 1 97.19 222 GLN A O 1
ATOM 1789 N N . ASN A 1 223 ? -7.387 -33.969 -30.578 1 96.62 223 ASN A N 1
ATOM 1790 C CA . ASN A 1 223 ? -7.586 -32.906 -31.562 1 96.62 223 ASN A CA 1
ATOM 1791 C C . ASN A 1 223 ? -6.391 -31.969 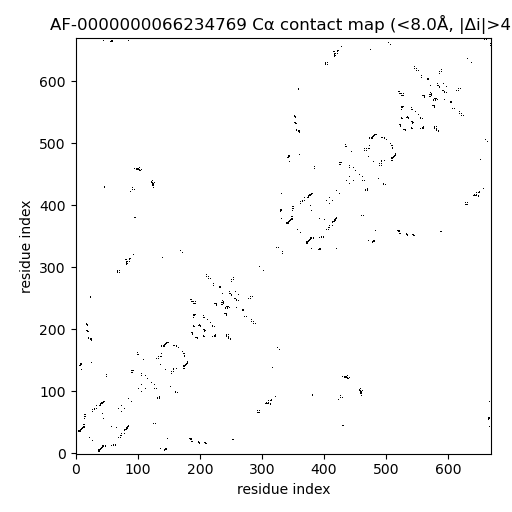-31.625 1 96.62 223 ASN A C 1
ATOM 1793 O O . ASN A 1 223 ? -6.387 -31.031 -32.406 1 96.62 223 ASN A O 1
ATOM 1797 N N . ALA A 1 224 ? -5.41 -32.188 -30.781 1 96.69 224 ALA A N 1
ATOM 1798 C CA . ALA A 1 224 ? -4.254 -31.297 -30.734 1 96.69 224 ALA A CA 1
ATOM 1799 C C . ALA A 1 224 ? -3.578 -31.219 -32.094 1 96.69 224 ALA A C 1
ATOM 1801 O O . ALA A 1 224 ? -3.584 -32.188 -32.875 1 96.69 224 ALA A O 1
ATOM 1802 N N . TYR A 1 225 ? -2.996 -30.047 -32.344 1 93.31 225 TYR A N 1
ATOM 1803 C CA . TYR A 1 225 ? -2.312 -29.797 -33.625 1 93.31 225 TYR A CA 1
ATOM 1804 C C . TYR A 1 225 ? -1.173 -30.781 -33.844 1 93.31 225 TYR A C 1
ATOM 1806 O O . TYR A 1 225 ? -0.405 -31.062 -32.906 1 93.31 225 TYR A O 1
ATOM 1814 N N . THR A 1 226 ? -1.115 -31.484 -34.969 1 87.88 226 THR A N 1
ATOM 1815 C CA . THR A 1 226 ? 0.009 -32.312 -35.375 1 87.88 226 THR A CA 1
ATOM 1816 C C . THR A 1 226 ? 0.64 -31.797 -36.656 1 87.88 226 THR A C 1
ATOM 1818 O O . THR A 1 226 ? -0.067 -31.375 -37.562 1 87.88 226 THR A O 1
ATOM 1821 N N . ASP A 1 227 ? 1.896 -31.703 -36.625 1 85.94 227 ASP A N 1
ATOM 1822 C CA . ASP A 1 227 ? 2.639 -31.203 -37.781 1 85.94 227 ASP A CA 1
ATOM 1823 C C . ASP A 1 227 ? 2.561 -32.188 -38.938 1 85.94 227 ASP A C 1
ATOM 1825 O O . ASP A 1 227 ? 2.752 -33.375 -38.781 1 85.94 227 ASP A O 1
ATOM 1829 N N . SER A 1 228 ? 2.039 -31.797 -40.094 1 79.38 228 SER A N 1
ATOM 1830 C CA . SER A 1 228 ? 1.849 -32.688 -41.25 1 79.38 228 SER A CA 1
ATOM 1831 C C . SER A 1 228 ? 3.184 -33.188 -41.781 1 79.38 228 SER A C 1
ATOM 1833 O O . SER A 1 228 ? 4.062 -32.375 -42.125 1 79.38 228 SER A O 1
ATOM 1835 N N . GLU A 1 229 ? 3.406 -34.438 -41.625 1 83 229 GLU A N 1
ATOM 1836 C CA . GLU A 1 229 ? 4.527 -35.125 -42.25 1 83 229 GLU A CA 1
ATOM 1837 C C . GLU A 1 229 ? 4.117 -36.531 -42.75 1 83 229 GLU A C 1
ATOM 1839 O O . GLU A 1 229 ? 3.451 -37.281 -42.031 1 83 229 GLU A O 1
ATOM 1844 N N . THR A 1 230 ? 4.531 -36.875 -44 1 81.5 230 THR A N 1
ATOM 1845 C CA . THR A 1 230 ? 4.219 -38.156 -44.562 1 81.5 230 THR A CA 1
ATOM 1846 C C . THR A 1 230 ? 5.496 -38.938 -44.906 1 81.5 230 THR A C 1
ATOM 1848 O O . THR A 1 230 ? 6.281 -38.469 -45.75 1 81.5 230 THR A O 1
ATOM 1851 N N . PRO A 1 231 ? 5.734 -40.094 -44.344 1 83.19 231 PRO A N 1
ATOM 1852 C CA . PRO A 1 231 ? 4.949 -40.688 -43.25 1 83.19 231 PRO A CA 1
ATOM 1853 C C . PRO A 1 231 ? 5.117 -39.938 -41.938 1 83.19 231 PRO A C 1
ATOM 1855 O O . PRO A 1 231 ? 6.078 -39.188 -41.75 1 83.19 231 PRO A O 1
ATOM 1858 N N . SER A 1 232 ? 4.152 -40.188 -41.031 1 87.06 232 SER A N 1
ATOM 1859 C CA . SER A 1 232 ? 4.227 -39.531 -39.719 1 87.06 232 SER A CA 1
ATOM 1860 C C . SER A 1 232 ? 5.523 -39.906 -39 1 87.06 232 SER A C 1
ATOM 1862 O O . SER A 1 232 ? 5.961 -41.062 -39.031 1 87.06 232 SER A O 1
ATOM 1864 N N . LYS A 1 233 ? 6.156 -38.906 -38.5 1 90.56 233 LYS A N 1
ATOM 1865 C CA . LYS A 1 233 ? 7.363 -39.125 -37.719 1 90.56 233 LYS A CA 1
ATOM 1866 C C . LYS A 1 233 ? 7.301 -38.312 -36.406 1 90.56 233 LYS A C 1
ATOM 1868 O O . LYS A 1 233 ? 6.961 -37.125 -36.406 1 90.56 233 LYS A O 1
ATOM 1873 N N . ILE A 1 234 ? 7.633 -39.031 -35.406 1 94.88 234 ILE A N 1
ATOM 1874 C CA . ILE A 1 234 ? 7.633 -38.438 -34.094 1 94.88 234 ILE A CA 1
ATOM 1875 C C . ILE A 1 234 ? 9.062 -38.094 -33.656 1 94.88 234 ILE A C 1
ATOM 1877 O O . ILE A 1 234 ? 9.883 -38.969 -33.438 1 94.88 234 ILE A O 1
ATOM 1881 N N . TYR A 1 235 ? 9.367 -36.844 -33.625 1 94.38 235 TYR A N 1
ATOM 1882 C CA . TYR A 1 235 ? 10.656 -36.375 -33.125 1 94.38 235 TYR A CA 1
ATOM 1883 C C . TYR A 1 235 ? 10.539 -34.969 -32.531 1 94.38 235 TYR A C 1
ATOM 1885 O O . TYR A 1 235 ? 9.539 -34.281 -32.75 1 94.38 235 TYR A O 1
ATOM 1893 N N . TYR A 1 236 ? 11.523 -34.625 -31.766 1 95.19 236 TYR A N 1
ATOM 1894 C CA . TYR A 1 236 ? 11.516 -33.344 -31.047 1 95.19 236 TYR A CA 1
ATOM 1895 C C . TYR A 1 236 ? 12.188 -32.25 -31.875 1 95.19 236 TYR A C 1
ATOM 1897 O O . TYR A 1 236 ? 13.391 -32.312 -32.125 1 95.19 236 TYR A O 1
ATOM 1905 N N . ASP A 1 237 ? 11.461 -31.344 -32.312 1 94.31 237 ASP A N 1
ATOM 1906 C CA . ASP A 1 237 ? 11.906 -30.188 -33.094 1 94.31 237 ASP A CA 1
ATOM 1907 C C . ASP A 1 237 ? 10.914 -29.031 -32.938 1 94.31 237 ASP A C 1
ATOM 1909 O O . ASP A 1 237 ? 9.93 -28.953 -33.688 1 94.31 237 ASP A O 1
ATOM 1913 N N . ILE A 1 238 ? 11.203 -28.141 -32.125 1 92.25 238 ILE A N 1
ATOM 1914 C CA . ILE A 1 238 ? 10.273 -27.094 -31.734 1 92.25 238 ILE A CA 1
ATOM 1915 C C . ILE A 1 238 ? 9.922 -26.219 -32.938 1 92.25 238 ILE A C 1
ATOM 1917 O O . ILE A 1 238 ? 8.82 -25.672 -33.031 1 92.25 238 ILE A O 1
ATOM 1921 N N . GLU A 1 239 ? 10.797 -26.094 -33.875 1 92.62 239 GLU A N 1
ATOM 1922 C CA . GLU A 1 239 ? 10.57 -25.25 -35.031 1 92.62 239 GLU A CA 1
ATOM 1923 C C . GLU A 1 239 ? 9.773 -26 -36.125 1 92.62 239 GLU A C 1
ATOM 1925 O O . GLU A 1 239 ? 8.789 -25.484 -36.625 1 92.62 239 GLU A O 1
ATOM 1930 N N . LYS A 1 240 ? 10.156 -27.203 -36.375 1 92.75 240 LYS A N 1
ATOM 1931 C CA . LYS A 1 240 ? 9.578 -27.938 -37.5 1 92.75 240 LYS A CA 1
ATOM 1932 C C . LYS A 1 240 ? 8.352 -28.734 -37.062 1 92.75 240 LYS A C 1
ATOM 1934 O O . LYS A 1 240 ? 7.449 -28.984 -37.844 1 92.75 240 LYS A O 1
ATOM 1939 N N . LYS A 1 241 ? 8.336 -29.172 -35.844 1 94.5 241 LYS A N 1
ATOM 1940 C CA . LYS A 1 241 ? 7.242 -29.969 -35.312 1 94.5 241 LYS A CA 1
ATOM 1941 C C . LYS A 1 241 ? 6.742 -29.438 -33.969 1 94.5 241 LYS A C 1
ATOM 1943 O O . LYS A 1 241 ? 6.727 -30.172 -32.969 1 94.5 241 LYS A O 1
ATOM 1948 N N . PRO A 1 242 ? 6.27 -28.219 -33.938 1 94.94 242 PRO A N 1
ATOM 1949 C CA . PRO A 1 242 ? 5.871 -27.609 -32.688 1 94.94 242 PRO A CA 1
ATOM 1950 C C . PRO A 1 242 ? 4.766 -28.391 -31.969 1 94.94 242 PRO A C 1
ATOM 1952 O O . PRO A 1 242 ? 4.781 -28.5 -30.734 1 94.94 242 PRO A O 1
ATOM 1955 N N . GLY A 1 243 ? 3.848 -28.906 -32.688 1 95.06 243 GLY A N 1
ATOM 1956 C CA . GLY A 1 243 ? 2.77 -29.656 -32.062 1 95.06 243 GLY A CA 1
ATOM 1957 C C . GLY A 1 243 ? 3.238 -30.938 -31.391 1 95.06 243 GLY A C 1
ATOM 1958 O O . GLY A 1 243 ? 2.971 -31.172 -30.219 1 95.06 243 GLY A O 1
ATOM 1959 N N . ILE A 1 244 ? 3.979 -31.719 -32.188 1 95.19 244 ILE A N 1
ATOM 1960 C CA . ILE A 1 244 ? 4.5 -33 -31.703 1 95.19 244 ILE A CA 1
ATOM 1961 C C . ILE A 1 244 ? 5.461 -32.75 -30.531 1 95.19 244 ILE A C 1
ATOM 1963 O O . ILE A 1 244 ? 5.43 -33.469 -29.531 1 95.19 244 ILE A O 1
ATOM 1967 N N . SER A 1 245 ? 6.266 -31.766 -30.672 1 95.31 245 SER A N 1
ATOM 1968 C CA . SER A 1 245 ? 7.207 -31.422 -29.609 1 95.31 245 SER A CA 1
ATOM 1969 C C . SER A 1 245 ? 6.477 -31.047 -28.328 1 95.31 245 SER A C 1
ATOM 1971 O O . SER A 1 245 ? 6.91 -31.422 -27.234 1 95.31 245 SER A O 1
ATOM 1973 N N . ASN A 1 246 ? 5.391 -30.328 -28.453 1 95.56 246 ASN A N 1
ATOM 1974 C CA . ASN A 1 246 ? 4.582 -29.953 -27.312 1 95.56 246 ASN A CA 1
ATOM 1975 C C . ASN A 1 246 ? 4.031 -31.172 -26.578 1 95.56 246 ASN A C 1
ATOM 1977 O O . ASN A 1 246 ? 4.098 -31.25 -25.344 1 95.56 246 ASN A O 1
ATOM 1981 N N . LEU A 1 247 ? 3.535 -32.094 -27.297 1 96.12 247 LEU A N 1
ATOM 1982 C CA . LEU A 1 247 ? 2.986 -33.312 -26.719 1 96.12 247 LEU A CA 1
ATOM 1983 C C . LEU A 1 247 ? 4.086 -34.156 -26.078 1 96.12 247 LEU A C 1
ATOM 1985 O O . LEU A 1 247 ? 3.867 -34.781 -25.047 1 96.12 247 LEU A O 1
ATOM 1989 N N . LEU A 1 248 ? 5.242 -34.156 -26.719 1 96.06 248 LEU A N 1
ATOM 1990 C CA . LEU A 1 248 ? 6.383 -34.875 -26.141 1 96.06 248 LEU A CA 1
ATOM 1991 C C . LEU A 1 248 ? 6.773 -34.25 -24.812 1 96.06 248 LEU A C 1
ATOM 1993 O O . LEU A 1 248 ? 7.086 -34.969 -23.859 1 96.06 248 LEU A O 1
ATOM 1997 N N . GLU A 1 249 ? 6.711 -32.969 -24.719 1 94.56 249 GLU A N 1
ATOM 1998 C CA . GLU A 1 249 ? 7.039 -32.281 -23.469 1 94.56 249 GLU A CA 1
ATOM 1999 C C . GLU A 1 249 ? 6.047 -32.625 -22.375 1 94.56 249 GLU A C 1
ATOM 2001 O O . GLU A 1 249 ? 6.438 -32.875 -21.219 1 94.56 249 GLU A O 1
ATOM 2006 N N . ILE A 1 250 ? 4.816 -32.625 -22.719 1 95.5 250 ILE A N 1
ATOM 2007 C CA . ILE A 1 250 ? 3.779 -32.969 -21.75 1 95.5 250 ILE A CA 1
ATOM 2008 C C . ILE A 1 250 ? 4.008 -34.375 -21.234 1 95.5 250 ILE A C 1
ATOM 2010 O O . ILE A 1 250 ? 4.031 -34.625 -20.031 1 95.5 250 ILE A O 1
ATOM 2014 N N . LEU A 1 251 ? 4.219 -35.281 -22.172 1 96.31 251 LEU A N 1
ATOM 2015 C CA . LEU A 1 251 ? 4.422 -36.688 -21.812 1 96.31 251 LEU A CA 1
ATOM 2016 C C . LEU A 1 251 ? 5.668 -36.844 -20.953 1 96.31 251 LEU A C 1
ATOM 2018 O O . LEU A 1 251 ? 5.648 -37.562 -19.953 1 96.31 251 LEU A O 1
ATOM 2022 N N . SER A 1 252 ? 6.703 -36.219 -21.391 1 95.62 252 SER A N 1
ATOM 2023 C CA . SER A 1 252 ? 7.953 -36.25 -20.641 1 95.62 252 SER A CA 1
ATOM 2024 C C . SER A 1 252 ? 7.766 -35.781 -19.203 1 95.62 252 SER A C 1
ATOM 2026 O O . SER A 1 252 ? 8.195 -36.438 -18.266 1 95.62 252 SER A O 1
ATOM 2028 N N . ALA A 1 253 ? 7.102 -34.719 -19 1 93.12 253 ALA A N 1
ATOM 2029 C CA . ALA A 1 253 ? 6.906 -34.094 -17.672 1 93.12 253 ALA A CA 1
ATOM 2030 C C . ALA A 1 253 ? 6.043 -35 -16.781 1 93.12 253 ALA A C 1
ATOM 2032 O O . ALA A 1 253 ? 6.332 -35.188 -15.602 1 93.12 253 ALA A O 1
ATOM 2033 N N . ILE A 1 254 ? 5.02 -35.562 -17.375 1 94.06 254 ILE A N 1
ATOM 2034 C CA . ILE A 1 254 ? 4.051 -36.344 -16.594 1 94.06 254 ILE A CA 1
ATOM 2035 C C . ILE A 1 254 ? 4.648 -37.719 -16.234 1 94.06 254 ILE A C 1
ATOM 2037 O O . ILE A 1 254 ? 4.352 -38.25 -15.172 1 94.06 254 ILE A O 1
ATOM 2041 N N . THR A 1 255 ? 5.504 -38.219 -17.094 1 94.56 255 THR A N 1
ATOM 2042 C CA . THR A 1 255 ? 6.055 -39.562 -16.859 1 94.56 255 THR A CA 1
ATOM 2043 C C . THR A 1 255 ? 7.43 -39.469 -16.203 1 94.56 255 THR A C 1
ATOM 2045 O O . THR A 1 255 ? 7.98 -40.5 -15.781 1 94.56 255 THR A O 1
ATOM 2048 N N . ASN A 1 256 ? 7.961 -38.312 -16.219 1 92 256 ASN A N 1
ATOM 2049 C CA . ASN A 1 256 ? 9.312 -38.094 -15.711 1 92 256 ASN A CA 1
ATOM 2050 C C . ASN A 1 256 ? 10.352 -38.875 -16.516 1 92 256 ASN A C 1
ATOM 2052 O O . ASN A 1 256 ? 11.305 -39.406 -15.961 1 92 256 ASN A O 1
ATOM 2056 N N . LYS A 1 257 ? 10.094 -39 -17.797 1 94.62 257 LYS A N 1
ATOM 2057 C CA . LYS A 1 257 ? 11.039 -39.625 -18.719 1 94.62 257 LYS A CA 1
ATOM 2058 C C . LYS A 1 257 ? 11.664 -38.594 -19.656 1 94.62 257 LYS A C 1
ATOM 2060 O O . LYS A 1 257 ? 10.977 -37.688 -20.109 1 94.62 257 LYS A O 1
ATOM 2065 N N . ASP A 1 258 ? 12.898 -38.781 -19.922 1 94.81 258 ASP A N 1
ATOM 2066 C CA . ASP A 1 258 ? 13.57 -37.906 -20.875 1 94.81 258 ASP A CA 1
ATOM 2067 C C . ASP A 1 258 ? 12.992 -38.062 -22.266 1 94.81 258 ASP A C 1
ATOM 2069 O O . ASP A 1 258 ? 12.625 -39.156 -22.672 1 94.81 258 ASP A O 1
ATOM 2073 N N . ILE A 1 259 ? 13.047 -37.031 -23 1 95.31 259 ILE A N 1
ATOM 2074 C CA . ILE A 1 259 ? 12.477 -37.031 -24.344 1 95.31 259 ILE A CA 1
ATOM 2075 C C . ILE A 1 259 ? 13.211 -38.062 -25.203 1 95.31 259 ILE A C 1
ATOM 2077 O O . ILE A 1 259 ? 12.586 -38.75 -26.016 1 95.31 259 ILE A O 1
ATOM 2081 N N . ASP A 1 260 ? 14.477 -38.156 -24.953 1 95.06 260 ASP A N 1
ATOM 2082 C CA . ASP A 1 260 ? 15.266 -39.125 -25.734 1 95.06 260 ASP A CA 1
ATOM 2083 C C . ASP A 1 260 ? 14.789 -40.531 -25.5 1 95.06 260 ASP A C 1
ATOM 2085 O O . ASP A 1 260 ? 14.75 -41.344 -26.422 1 95.06 260 ASP A O 1
ATOM 2089 N N . ILE A 1 261 ? 14.453 -40.875 -24.312 1 96.88 261 ILE A N 1
ATOM 2090 C CA . ILE A 1 261 ? 13.938 -42.188 -23.953 1 96.88 261 ILE A CA 1
ATOM 2091 C C . ILE A 1 261 ? 12.562 -42.375 -24.578 1 96.88 261 ILE A C 1
ATOM 2093 O O . ILE A 1 261 ? 12.281 -43.438 -25.141 1 96.88 261 ILE A O 1
ATOM 2097 N N . LEU A 1 262 ? 11.742 -41.375 -24.547 1 96.81 262 LEU A N 1
ATOM 2098 C CA . LEU A 1 262 ? 10.398 -41.438 -25.109 1 96.81 262 LEU A CA 1
ATOM 2099 C C . LEU A 1 262 ? 10.453 -41.688 -26.609 1 96.81 262 LEU A C 1
ATOM 2101 O O . LEU A 1 262 ? 9.648 -42.438 -27.156 1 96.81 262 LEU A O 1
ATOM 2105 N N . LEU A 1 263 ? 11.398 -41 -27.297 1 96.56 263 LEU A N 1
ATOM 2106 C CA . LEU A 1 263 ? 11.508 -41.125 -28.75 1 96.56 263 LEU A CA 1
ATOM 2107 C C . LEU A 1 263 ? 11.82 -42.562 -29.156 1 96.56 263 LEU A C 1
ATOM 2109 O O . LEU A 1 263 ? 11.336 -43.031 -30.172 1 96.56 263 LEU A O 1
ATOM 2113 N N . LYS A 1 264 ? 12.555 -43.25 -28.312 1 96.62 264 LYS A N 1
ATOM 2114 C CA . LYS A 1 264 ? 12.859 -44.625 -28.562 1 96.62 264 LYS A CA 1
ATOM 2115 C C . LYS A 1 264 ? 11.625 -45.5 -28.375 1 96.62 264 LYS A C 1
ATOM 2117 O O . LYS A 1 264 ? 11.367 -46.406 -29.172 1 96.62 264 LYS A O 1
ATOM 2122 N N . GLU A 1 265 ? 10.867 -45.219 -27.422 1 96.44 265 GLU A N 1
ATOM 2123 C CA . GLU A 1 265 ? 9.672 -46 -27.109 1 96.44 265 GLU A CA 1
ATOM 2124 C C . GLU A 1 265 ? 8.57 -45.75 -28.141 1 96.44 265 GLU A C 1
ATOM 2126 O O . GLU A 1 265 ? 7.727 -46.625 -28.359 1 96.44 265 GLU A O 1
ATOM 2131 N N . LEU A 1 266 ? 8.672 -44.625 -28.781 1 95.88 266 LEU A N 1
ATOM 2132 C CA . LEU A 1 266 ? 7.582 -44.219 -29.656 1 95.88 266 LEU A CA 1
ATOM 2133 C C . LEU A 1 266 ? 7.957 -44.438 -31.125 1 95.88 266 LEU A C 1
ATOM 2135 O O . LEU A 1 266 ? 7.199 -44.094 -32.031 1 95.88 266 LEU A O 1
ATOM 2139 N N . GLU A 1 267 ? 9.094 -45.031 -31.297 1 92.94 267 GLU A N 1
ATOM 2140 C CA . GLU A 1 267 ? 9.602 -45.219 -32.656 1 92.94 267 GLU A CA 1
ATOM 2141 C C . GLU A 1 267 ? 8.602 -46 -33.5 1 92.94 267 GLU A C 1
ATOM 2143 O O . GLU A 1 267 ? 8.094 -47.031 -33.094 1 92.94 267 GLU A O 1
ATOM 2148 N N . GLY A 1 268 ? 8.258 -45.406 -34.656 1 90.62 268 GLY A N 1
ATOM 2149 C CA . GLY A 1 268 ? 7.43 -46.125 -35.656 1 90.62 268 GLY A CA 1
ATOM 2150 C C . GLY A 1 268 ? 5.941 -45.938 -35.406 1 90.62 268 GLY A C 1
ATOM 2151 O O . GLY A 1 268 ? 5.117 -46.438 -36.156 1 90.62 268 GLY A O 1
ATOM 2152 N N . MET A 1 269 ? 5.555 -45.281 -34.469 1 92.94 269 MET A N 1
ATOM 2153 C CA . MET A 1 269 ? 4.148 -45.094 -34.125 1 92.94 269 MET A CA 1
ATOM 2154 C C . MET A 1 269 ? 3.508 -44 -34.969 1 92.94 269 MET A C 1
ATOM 2156 O O . MET A 1 269 ? 4.176 -43.062 -35.375 1 92.94 269 MET A O 1
ATOM 2160 N N . LEU A 1 270 ? 2.178 -44.219 -35.156 1 92.38 270 LEU A N 1
ATOM 2161 C CA . LEU A 1 270 ? 1.384 -43.188 -35.812 1 92.38 270 LEU A CA 1
ATOM 2162 C C . LEU A 1 270 ? 1.014 -42.094 -34.844 1 92.38 270 LEU A C 1
ATOM 2164 O O . LEU A 1 270 ? 1.078 -42.281 -33.625 1 92.38 270 LEU A O 1
ATOM 2168 N N . TYR A 1 271 ? 0.672 -40.938 -35.438 1 94.44 271 TYR A N 1
ATOM 2169 C CA . TYR A 1 271 ? 0.302 -39.781 -34.625 1 94.44 271 TYR A CA 1
ATOM 2170 C C . TYR A 1 271 ? -0.883 -40.125 -33.719 1 94.44 271 TYR A C 1
ATOM 2172 O O . TYR A 1 271 ? -0.924 -39.719 -32.562 1 94.44 271 TYR A O 1
ATOM 2180 N N . SER A 1 272 ? -1.827 -40.812 -34.281 1 93.88 272 SER A N 1
ATOM 2181 C CA . SER A 1 272 ? -3.01 -41.188 -33.5 1 93.88 272 SER A CA 1
ATOM 2182 C C . SER A 1 272 ? -2.637 -42.031 -32.281 1 93.88 272 SER A C 1
ATOM 2184 O O . SER A 1 272 ? -3.18 -41.844 -31.203 1 93.88 272 SER A O 1
ATOM 2186 N N . GLU A 1 273 ? -1.75 -42.969 -32.469 1 95.5 273 GLU A N 1
ATOM 2187 C CA . GLU A 1 273 ? -1.281 -43.812 -31.391 1 95.5 273 GLU A CA 1
ATOM 2188 C C . GLU A 1 273 ? -0.523 -43 -30.344 1 95.5 273 GLU A C 1
ATOM 2190 O O . GLU A 1 273 ? -0.696 -43.219 -29.141 1 95.5 273 GLU A O 1
ATOM 2195 N N . PHE A 1 274 ? 0.336 -42.125 -30.844 1 96.62 274 PHE A N 1
ATOM 2196 C CA . PHE A 1 274 ? 1.086 -41.25 -29.953 1 96.62 274 PHE A CA 1
ATOM 2197 C C . PHE A 1 274 ? 0.142 -40.406 -29.094 1 96.62 274 PHE A C 1
ATOM 2199 O O . PHE A 1 274 ? 0.306 -40.344 -27.875 1 96.62 274 PHE A O 1
ATOM 2206 N N . LYS A 1 275 ? -0.834 -39.844 -29.688 1 97.31 275 LYS A N 1
ATOM 2207 C CA . LYS A 1 275 ? -1.81 -39.031 -28.969 1 97.31 275 LYS A CA 1
ATOM 2208 C C . LYS A 1 275 ? -2.555 -39.875 -27.938 1 97.31 275 LYS A C 1
ATOM 2210 O O . LYS A 1 275 ? -2.848 -39.375 -26.828 1 97.31 275 LYS A O 1
ATOM 2215 N N . ASN A 1 276 ? -2.854 -41.094 -28.266 1 97.5 276 ASN A N 1
ATOM 2216 C CA . ASN A 1 276 ? -3.506 -41.969 -27.312 1 97.5 276 ASN A CA 1
ATOM 2217 C C . ASN A 1 276 ? -2.635 -42.219 -26.094 1 97.5 276 ASN A C 1
ATOM 2219 O O . ASN A 1 276 ? -3.137 -42.281 -24.969 1 97.5 276 ASN A O 1
ATOM 2223 N N . ILE A 1 277 ? -1.396 -42.406 -26.312 1 98 277 ILE A N 1
ATOM 2224 C CA . ILE A 1 277 ? -0.457 -42.625 -25.219 1 98 277 ILE A CA 1
ATOM 2225 C C . ILE A 1 277 ? -0.4 -41.406 -24.312 1 98 277 ILE A C 1
ATOM 2227 O O . ILE A 1 277 ? -0.49 -41.531 -23.094 1 98 277 ILE A O 1
ATOM 2231 N N . VAL A 1 278 ? -0.266 -40.219 -24.938 1 98.06 278 VAL A N 1
ATOM 2232 C CA . VAL A 1 278 ? -0.235 -38.969 -24.172 1 98.06 278 VAL A CA 1
ATOM 2233 C C . VAL A 1 278 ? -1.522 -38.812 -23.359 1 98.06 278 VAL A C 1
ATOM 2235 O O . VAL A 1 278 ? -1.48 -38.531 -22.172 1 98.06 278 VAL A O 1
ATOM 2238 N N . ALA A 1 279 ? -2.646 -39 -24.031 1 98.31 279 ALA A N 1
ATOM 2239 C CA . ALA A 1 279 ? -3.949 -38.875 -23.391 1 98.31 279 ALA A CA 1
ATOM 2240 C C . ALA A 1 279 ? -4.074 -39.844 -22.203 1 98.31 279 ALA A C 1
ATOM 2242 O O . ALA A 1 279 ? -4.578 -39.438 -21.141 1 98.31 279 ALA A O 1
ATOM 2243 N N . ASP A 1 280 ? -3.641 -41.031 -22.391 1 98.19 280 ASP A N 1
ATOM 2244 C CA . ASP A 1 280 ? -3.742 -42.031 -21.344 1 98.19 280 ASP A CA 1
ATOM 2245 C C . ASP A 1 280 ? -2.918 -41.656 -20.109 1 98.19 280 ASP A C 1
ATOM 2247 O O . ASP A 1 280 ? -3.424 -41.688 -19 1 98.19 280 ASP A O 1
ATOM 2251 N N . HIS A 1 281 ? -1.667 -41.344 -20.312 1 98.12 281 HIS A N 1
ATOM 2252 C CA . HIS A 1 281 ? -0.797 -40.969 -19.203 1 98.12 281 HIS A CA 1
ATOM 2253 C C . HIS A 1 281 ? -1.298 -39.688 -18.516 1 98.12 281 HIS A C 1
ATOM 2255 O O . HIS A 1 281 ? -1.311 -39.625 -17.297 1 98.12 281 HIS A O 1
ATOM 2261 N N . LEU A 1 282 ? -1.669 -38.75 -19.344 1 98.06 282 LEU A N 1
ATOM 2262 C CA . LEU A 1 282 ? -2.172 -37.469 -18.797 1 98.06 282 LEU A CA 1
ATOM 2263 C C . LEU A 1 282 ? -3.457 -37.719 -18 1 98.06 282 LEU A C 1
ATOM 2265 O O . LEU A 1 282 ? -3.65 -37.125 -16.938 1 98.06 282 LEU A O 1
ATOM 2269 N N . SER A 1 283 ? -4.328 -38.531 -18.531 1 98.06 283 SER A N 1
ATOM 2270 C CA . SER A 1 283 ? -5.582 -38.844 -17.859 1 98.06 283 SER A CA 1
ATOM 2271 C C . SER A 1 283 ? -5.324 -39.5 -16.5 1 98.06 283 SER A C 1
ATOM 2273 O O . SER A 1 283 ? -5.957 -39.156 -15.508 1 98.06 283 SER A O 1
ATOM 2275 N N . LYS A 1 284 ? -4.445 -40.5 -16.453 1 97.88 284 LYS A N 1
ATOM 2276 C CA . LYS A 1 284 ? -4.102 -41.156 -15.211 1 97.88 284 LYS A CA 1
ATOM 2277 C C . LYS A 1 284 ? -3.539 -40.156 -14.195 1 97.88 284 LYS A C 1
ATOM 2279 O O . LYS A 1 284 ? -3.906 -40.188 -13.016 1 97.88 284 LYS A O 1
ATOM 2284 N N . PHE A 1 285 ? -2.676 -39.375 -14.656 1 97.12 285 PHE A N 1
ATOM 2285 C CA . PHE A 1 285 ? -2.09 -38.344 -13.797 1 97.12 285 PHE A CA 1
ATOM 2286 C C . PHE A 1 285 ? -3.17 -37.438 -13.227 1 97.12 285 PHE A C 1
ATOM 2288 O O . PHE A 1 285 ? -3.221 -37.219 -12.016 1 97.12 285 PHE A O 1
ATOM 2295 N N . LEU A 1 286 ? -4.02 -36.875 -14.117 1 97.94 286 LEU A N 1
ATOM 2296 C CA . LEU A 1 286 ? -5.051 -35.938 -13.703 1 97.94 286 LEU A CA 1
ATOM 2297 C C . LEU A 1 286 ? -6.039 -36.594 -12.75 1 97.94 286 LEU A C 1
ATOM 2299 O O . LEU A 1 286 ? -6.504 -35.969 -11.797 1 97.94 286 LEU A O 1
ATOM 2303 N N . TYR A 1 287 ? -6.324 -37.812 -13.078 1 97.75 287 TYR A N 1
ATOM 2304 C CA . TYR A 1 287 ? -7.23 -38.562 -12.195 1 97.75 287 TYR A CA 1
ATOM 2305 C C . TYR A 1 287 ? -6.68 -38.594 -10.773 1 97.75 287 TYR A C 1
ATOM 2307 O O . TYR A 1 287 ? -7.402 -38.312 -9.812 1 97.75 287 TYR A O 1
ATOM 2315 N N . LYS A 1 288 ? -5.434 -38.969 -10.633 1 97.44 288 LYS A N 1
ATOM 2316 C CA . LYS A 1 288 ? -4.789 -39.031 -9.328 1 97.44 288 LYS A CA 1
ATOM 2317 C C . LYS A 1 288 ? -4.742 -37.656 -8.664 1 97.44 288 LYS A C 1
ATOM 2319 O O . LYS A 1 288 ? -5.059 -37.531 -7.477 1 97.44 288 LYS A O 1
ATOM 2324 N N . LEU A 1 289 ? -4.316 -36.656 -9.391 1 97.38 289 LEU A N 1
ATOM 2325 C CA . LEU A 1 289 ? -4.242 -35.312 -8.867 1 97.38 289 LEU A CA 1
ATOM 2326 C C . LEU A 1 289 ? -5.613 -34.812 -8.406 1 97.38 289 LEU A C 1
ATOM 2328 O O . LEU A 1 289 ? -5.738 -34.219 -7.332 1 97.38 289 LEU A O 1
ATOM 2332 N N . GLN A 1 290 ? -6.621 -35.062 -9.25 1 97.94 290 GLN A N 1
ATOM 2333 C CA . GLN A 1 290 ? -7.977 -34.594 -8.953 1 97.94 290 GLN A CA 1
ATOM 2334 C C . GLN A 1 290 ? -8.531 -35.281 -7.707 1 97.94 290 GLN A C 1
ATOM 2336 O O . GLN A 1 290 ? -9.203 -34.656 -6.891 1 97.94 290 GLN A O 1
ATOM 2341 N N . LYS A 1 291 ? -8.266 -36.562 -7.617 1 98.25 291 LYS A N 1
ATOM 2342 C CA . LYS A 1 291 ? -8.688 -37.281 -6.414 1 98.25 291 LYS A CA 1
ATOM 2343 C C . LYS A 1 291 ? -8.078 -36.656 -5.164 1 98.25 291 LYS A C 1
ATOM 2345 O O . LYS A 1 291 ? -8.789 -36.375 -4.191 1 98.25 291 LYS A O 1
ATOM 2350 N N . SER A 1 292 ? -6.789 -36.5 -5.199 1 97.81 292 SER A N 1
ATOM 2351 C CA . SER A 1 292 ? -6.098 -35.875 -4.082 1 97.81 292 SER A CA 1
ATOM 2352 C C . SER A 1 292 ? -6.652 -34.469 -3.811 1 97.81 292 SER A C 1
ATOM 2354 O O . SER A 1 292 ? -6.938 -34.125 -2.662 1 97.81 292 SER A O 1
ATOM 2356 N N . TYR A 1 293 ? -6.812 -33.656 -4.855 1 97.44 293 TYR A N 1
ATOM 2357 C CA . TYR A 1 293 ? -7.391 -32.344 -4.758 1 97.44 293 TYR A CA 1
ATOM 2358 C C . TYR A 1 293 ? -8.742 -32.375 -4.055 1 97.44 293 TYR A C 1
ATOM 2360 O O . TYR A 1 293 ? -8.992 -31.594 -3.127 1 97.44 293 TYR A O 1
ATOM 2368 N N . ASN A 1 294 ? -9.562 -33.25 -4.512 1 98.12 294 ASN A N 1
ATOM 2369 C CA . ASN A 1 294 ? -10.906 -33.344 -3.953 1 98.12 294 ASN A CA 1
ATOM 2370 C C . ASN A 1 294 ? -10.875 -33.781 -2.486 1 98.12 294 ASN A C 1
ATOM 2372 O O . ASN A 1 294 ? -11.672 -33.281 -1.681 1 98.12 294 ASN A O 1
ATOM 2376 N N . ASP A 1 295 ? -10.008 -34.656 -2.146 1 98.25 295 ASP A N 1
ATOM 2377 C CA . ASP A 1 295 ? -9.867 -35.094 -0.756 1 98.25 295 ASP A CA 1
ATOM 2378 C C . ASP A 1 295 ? -9.531 -33.906 0.146 1 98.25 295 ASP A C 1
ATOM 2380 O O . ASP A 1 295 ? -10.141 -33.719 1.202 1 98.25 295 ASP A O 1
ATOM 2384 N N . TYR A 1 296 ? -8.609 -33.094 -0.219 1 98.31 296 TYR A N 1
ATOM 2385 C CA . TYR A 1 296 ? -8.227 -31.922 0.565 1 98.31 296 TYR A CA 1
ATOM 2386 C C . TYR A 1 296 ? -9.32 -30.859 0.545 1 98.31 296 TYR A C 1
ATOM 2388 O O . TYR A 1 296 ? -9.672 -30.297 1.586 1 98.31 296 TYR A O 1
ATOM 2396 N N . ARG A 1 297 ? -9.867 -30.641 -0.681 1 97.69 297 ARG A N 1
ATOM 2397 C CA . ARG A 1 297 ? -10.812 -29.547 -0.854 1 97.69 297 ARG A CA 1
ATOM 2398 C C . ARG A 1 297 ? -12.07 -29.766 -0.017 1 97.69 297 ARG A C 1
ATOM 2400 O O . ARG A 1 297 ? -12.688 -28.812 0.461 1 97.69 297 ARG A O 1
ATOM 2407 N N . ASN A 1 298 ? -12.359 -31.016 0.203 1 98.06 298 ASN A N 1
ATOM 2408 C CA . ASN A 1 298 ? -13.562 -31.359 0.947 1 98.06 298 ASN A CA 1
ATOM 2409 C C . ASN A 1 298 ? -13.367 -31.188 2.449 1 98.06 298 ASN A C 1
ATOM 2411 O O . ASN A 1 298 ? -14.336 -31.219 3.215 1 98.06 298 ASN A O 1
ATOM 2415 N N . ASP A 1 299 ? -12.172 -30.922 2.904 1 98 299 ASP A N 1
ATOM 2416 C CA . ASP A 1 299 ? -11.867 -30.672 4.312 1 98 299 ASP A CA 1
ATOM 2417 C C . ASP A 1 299 ? -11.469 -29.219 4.539 1 98 299 ASP A C 1
ATOM 2419 O O . ASP A 1 299 ? -10.312 -28.938 4.859 1 98 299 ASP A O 1
ATOM 2423 N N . GLU A 1 300 ? -12.406 -28.359 4.473 1 97 300 GLU A N 1
ATOM 2424 C CA . GLU A 1 300 ? -12.148 -26.938 4.559 1 97 300 GLU A CA 1
ATOM 2425 C C . GLU A 1 300 ? -11.562 -26.547 5.918 1 97 300 GLU A C 1
ATOM 2427 O O . GLU A 1 300 ? -10.75 -25.641 6.016 1 97 300 GLU A O 1
ATOM 2432 N N . VAL A 1 301 ? -11.961 -27.234 6.969 1 97.5 301 VAL A N 1
ATOM 2433 C CA . VAL A 1 301 ? -11.445 -26.984 8.312 1 97.5 301 VAL A CA 1
ATOM 2434 C C . VAL A 1 301 ? -9.938 -27.188 8.336 1 97.5 301 VAL A C 1
ATOM 2436 O O . VAL A 1 301 ? -9.195 -26.375 8.883 1 97.5 301 VAL A O 1
ATOM 2439 N N . TYR A 1 302 ? -9.57 -28.281 7.746 1 98.06 302 TYR A N 1
ATOM 2440 C CA . TYR A 1 302 ? -8.141 -28.594 7.68 1 98.06 302 TYR A CA 1
ATOM 2441 C C . TYR A 1 302 ? -7.395 -27.531 6.883 1 98.06 302 TYR A C 1
ATOM 2443 O O . TYR A 1 302 ? -6.32 -27.078 7.289 1 98.06 302 TYR A O 1
ATOM 2451 N N . LEU A 1 303 ? -7.938 -27.094 5.746 1 98.31 303 LEU A N 1
ATOM 2452 C CA . LEU A 1 303 ? -7.309 -26.078 4.914 1 98.31 303 LEU A CA 1
ATOM 2453 C C . LEU A 1 303 ? -7.156 -24.766 5.676 1 98.31 303 LEU A C 1
ATOM 2455 O O . LEU A 1 303 ? -6.102 -24.125 5.629 1 98.31 303 LEU A O 1
ATOM 2459 N N . LYS A 1 304 ? -8.172 -24.375 6.391 1 97.5 304 LYS A N 1
ATOM 2460 C CA . LYS A 1 304 ? -8.141 -23.141 7.16 1 97.5 304 LYS A CA 1
ATOM 2461 C C . LYS A 1 304 ? -7.148 -23.234 8.312 1 97.5 304 LYS A C 1
ATOM 2463 O O . LYS A 1 304 ? -6.516 -22.234 8.68 1 97.5 304 LYS A O 1
ATOM 2468 N N . LYS A 1 305 ? -7.043 -24.391 8.891 1 98.06 305 LYS A N 1
ATOM 2469 C CA . LYS A 1 305 ? -6.047 -24.625 9.938 1 98.06 305 LYS A CA 1
ATOM 2470 C C . LYS A 1 305 ? -4.633 -24.422 9.398 1 98.06 305 LYS A C 1
ATOM 2472 O O . LYS A 1 305 ? -3.801 -23.781 10.039 1 98.06 305 LYS A O 1
ATOM 2477 N N . ILE A 1 306 ? -4.367 -24.984 8.227 1 98.19 306 ILE A N 1
ATOM 2478 C CA . ILE A 1 306 ? -3.068 -24.828 7.582 1 98.19 306 ILE A CA 1
ATOM 2479 C C . ILE A 1 306 ? -2.777 -23.359 7.336 1 98.19 306 ILE A C 1
ATOM 2481 O O . ILE A 1 306 ? -1.681 -22.875 7.633 1 98.19 306 ILE A O 1
ATOM 2485 N N . ALA A 1 307 ? -3.766 -22.672 6.855 1 98.06 307 ALA A N 1
ATOM 2486 C CA . ALA A 1 307 ? -3.623 -21.25 6.574 1 98.06 307 ALA A CA 1
ATOM 2487 C C . ALA A 1 307 ? -3.336 -20.453 7.855 1 98.06 307 ALA A C 1
ATOM 2489 O O . ALA A 1 307 ? -2.488 -19.562 7.863 1 98.06 307 ALA A O 1
ATOM 2490 N N . TYR A 1 308 ? -4.035 -20.797 8.914 1 98.12 308 TYR A N 1
ATOM 2491 C CA . TYR A 1 308 ? -3.865 -20.125 10.203 1 98.12 308 TYR A CA 1
ATOM 2492 C C . TYR A 1 308 ? -2.459 -20.344 10.75 1 98.12 308 TYR A C 1
ATOM 2494 O O . TYR A 1 308 ? -1.785 -19.391 11.141 1 98.12 308 TYR A O 1
ATOM 2502 N N . GLU A 1 309 ? -2.041 -21.578 10.773 1 98.44 309 GLU A N 1
ATOM 2503 C CA . GLU A 1 309 ? -0.707 -21.891 11.266 1 98.44 309 GLU A CA 1
ATOM 2504 C C . GLU A 1 309 ? 0.373 -21.234 10.414 1 98.44 309 GLU A C 1
ATOM 2506 O O . GLU A 1 309 ? 1.36 -20.719 10.945 1 98.44 309 GLU A O 1
ATOM 2511 N N . GLY A 1 310 ? 0.138 -21.297 9.109 1 98.56 310 GLY A N 1
ATOM 2512 C CA . GLY A 1 310 ? 1.058 -20.609 8.211 1 98.56 310 GLY A CA 1
ATOM 2513 C C . GLY A 1 310 ? 1.121 -19.109 8.445 1 98.56 310 GLY A C 1
ATOM 2514 O O . GLY A 1 310 ? 2.195 -18.516 8.367 1 98.56 310 GLY A O 1
ATOM 2515 N N . ALA A 1 311 ? -0.009 -18.516 8.727 1 98.62 311 ALA A N 1
ATOM 2516 C CA . ALA A 1 311 ? -0.079 -17.078 8.992 1 98.62 311 ALA A CA 1
ATOM 2517 C C . ALA A 1 311 ? 0.73 -16.703 10.234 1 98.62 311 ALA A C 1
ATOM 2519 O O . ALA A 1 311 ? 1.482 -15.727 10.227 1 98.62 311 ALA A O 1
ATOM 2520 N N . MET A 1 312 ? 0.585 -17.469 11.297 1 98.38 312 MET A N 1
ATOM 2521 C CA . MET A 1 312 ? 1.297 -17.203 12.539 1 98.38 312 MET A CA 1
ATOM 2522 C C . MET A 1 312 ? 2.807 -17.266 12.328 1 98.38 312 MET A C 1
ATOM 2524 O O . MET A 1 312 ? 3.535 -16.375 12.766 1 98.38 312 MET A O 1
ATOM 2528 N N . LYS A 1 313 ? 3.246 -18.281 11.633 1 98.56 313 LYS A N 1
ATOM 2529 C CA . LYS A 1 313 ? 4.672 -18.438 11.359 1 98.56 313 LYS A CA 1
ATOM 2530 C C . LYS A 1 313 ? 5.18 -17.328 10.445 1 98.56 313 LYS A C 1
ATOM 2532 O O . LYS A 1 313 ? 6.258 -16.766 10.672 1 98.56 313 LYS A O 1
ATOM 2537 N N . SER A 1 314 ? 4.395 -17.016 9.43 1 98.69 314 SER A N 1
ATOM 2538 C CA . SER A 1 314 ? 4.781 -15.984 8.469 1 98.69 314 SER A CA 1
ATOM 2539 C C . SER A 1 314 ? 4.824 -14.609 9.109 1 98.69 314 SER A C 1
ATOM 2541 O O . SER A 1 314 ? 5.711 -13.805 8.812 1 98.69 314 SER A O 1
ATOM 2543 N N . GLN A 1 315 ? 3.854 -14.312 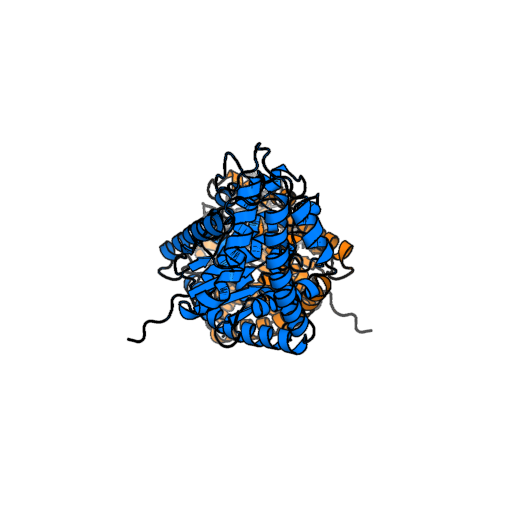9.977 1 98.56 315 GLN A N 1
ATOM 2544 C CA . GLN A 1 315 ? 3.836 -13.031 10.68 1 98.56 315 GLN A CA 1
ATOM 2545 C C . GLN A 1 315 ? 5.062 -12.883 11.578 1 98.56 315 GLN A C 1
ATOM 2547 O O . GLN A 1 315 ? 5.652 -11.805 11.648 1 98.56 315 GLN A O 1
ATOM 2552 N N . LEU A 1 316 ? 5.414 -13.945 12.234 1 98.31 316 LEU A N 1
ATOM 2553 C CA . LEU A 1 316 ? 6.594 -13.914 13.094 1 98.31 316 LEU A CA 1
ATOM 2554 C C . LEU A 1 316 ? 7.852 -13.625 12.281 1 98.31 316 LEU A C 1
ATOM 2556 O O . LEU A 1 316 ? 8.656 -12.766 12.664 1 98.31 316 LEU A O 1
ATOM 2560 N N . LYS A 1 317 ? 8.008 -14.273 11.172 1 98.12 317 LYS A N 1
ATOM 2561 C CA . LYS A 1 317 ? 9.188 -14.102 10.328 1 98.12 317 LYS A CA 1
ATOM 2562 C C . LYS A 1 317 ? 9.219 -12.711 9.703 1 98.12 317 LYS A C 1
ATOM 2564 O O . LYS A 1 317 ? 10.25 -12.031 9.727 1 98.12 317 LYS A O 1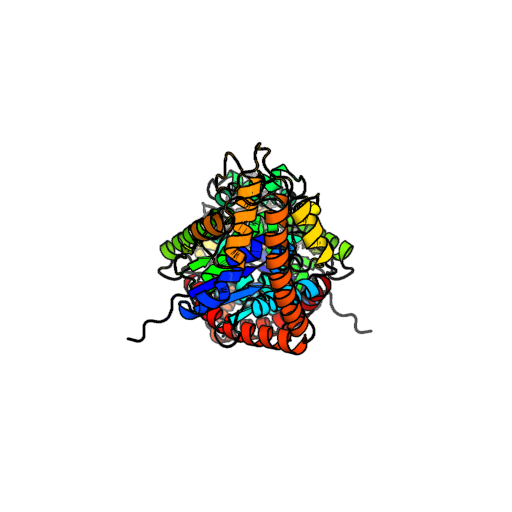
ATOM 2569 N N . SER A 1 318 ? 8.086 -12.312 9.156 1 98.62 318 SER A N 1
ATOM 2570 C CA . SER A 1 318 ? 8.008 -11.031 8.469 1 98.62 318 SER A CA 1
ATOM 2571 C C . SER A 1 318 ? 8.156 -9.867 9.445 1 98.62 318 SER A C 1
ATOM 2573 O O . SER A 1 318 ? 8.68 -8.812 9.086 1 98.62 318 SER A O 1
ATOM 2575 N N . ASN A 1 319 ? 7.699 -10.039 10.672 1 98.06 319 ASN A N 1
ATOM 2576 C CA . ASN A 1 319 ? 7.785 -8.984 11.672 1 98.06 319 ASN A CA 1
ATOM 2577 C C . ASN A 1 319 ? 9.234 -8.617 11.977 1 98.06 319 ASN A C 1
ATOM 2579 O O . ASN A 1 319 ? 9.547 -7.453 12.242 1 98.06 319 ASN A O 1
ATOM 2583 N N . LYS A 1 320 ? 10.078 -9.586 11.969 1 98 320 LYS A N 1
ATOM 2584 C CA . LYS A 1 320 ? 11.5 -9.32 12.203 1 98 320 LYS A CA 1
ATOM 2585 C C . LYS A 1 320 ? 12.055 -8.359 11.156 1 98 320 LYS A C 1
ATOM 2587 O O . LYS A 1 320 ? 12.727 -7.383 11.5 1 98 320 LYS A O 1
ATOM 2592 N N . THR A 1 321 ? 11.727 -8.617 9.93 1 98.44 321 THR A N 1
ATOM 2593 C CA . THR A 1 321 ? 12.203 -7.781 8.836 1 98.44 321 THR A CA 1
ATOM 2594 C C . THR A 1 321 ? 11.578 -6.391 8.906 1 98.44 321 THR A C 1
ATOM 2596 O O . THR A 1 321 ? 12.281 -5.383 8.797 1 98.44 321 THR A O 1
ATOM 2599 N N . LEU A 1 322 ? 10.297 -6.355 9.102 1 98.31 322 LEU A N 1
ATOM 2600 C CA . LEU A 1 322 ? 9.594 -5.078 9.117 1 98.31 322 LEU A CA 1
ATOM 2601 C C . LEU A 1 322 ? 10.07 -4.203 10.273 1 98.31 322 LEU A C 1
ATOM 2603 O O . LEU A 1 322 ? 10.203 -2.986 10.117 1 98.31 322 LEU A O 1
ATOM 2607 N N . THR A 1 323 ? 10.297 -4.789 11.398 1 97.56 323 THR A N 1
ATOM 2608 C CA . THR A 1 323 ? 10.797 -4.059 12.555 1 97.56 323 THR A CA 1
ATOM 2609 C C . THR A 1 323 ? 12.133 -3.396 12.242 1 97.56 323 THR A C 1
ATOM 2611 O O . THR A 1 323 ? 12.359 -2.236 12.586 1 97.56 323 THR A O 1
ATOM 2614 N N . LYS A 1 324 ? 12.984 -4.117 11.562 1 97.44 324 LYS A N 1
ATOM 2615 C CA . LYS A 1 324 ? 14.273 -3.562 11.148 1 97.44 324 LYS A CA 1
ATOM 2616 C C . LYS A 1 324 ? 14.078 -2.385 10.195 1 97.44 324 LYS A C 1
ATOM 2618 O O . LYS A 1 324 ? 14.758 -1.359 10.328 1 97.44 324 LYS A O 1
ATOM 2623 N N . VAL A 1 325 ? 13.188 -2.535 9.273 1 97.38 325 VAL A N 1
ATOM 2624 C CA . VAL A 1 325 ? 12.891 -1.48 8.305 1 97.38 325 VAL A CA 1
ATOM 2625 C C . VAL A 1 325 ? 12.375 -0.243 9.031 1 97.38 325 VAL A C 1
ATOM 2627 O O . VAL A 1 325 ? 12.844 0.87 8.789 1 97.38 325 VAL A O 1
ATOM 2630 N N . TYR A 1 326 ? 11.414 -0.42 9.93 1 96.06 326 TYR A N 1
ATOM 2631 C CA . TYR A 1 326 ? 10.844 0.683 10.695 1 96.06 326 TYR A CA 1
ATOM 2632 C C . TYR A 1 326 ? 11.914 1.407 11.5 1 96.06 326 TYR A C 1
ATOM 2634 O O . TYR A 1 326 ? 11.953 2.639 11.523 1 96.06 326 TYR A O 1
ATOM 2642 N N . ASP A 1 327 ? 12.766 0.653 12.07 1 95.06 327 ASP A N 1
ATOM 2643 C CA . ASP A 1 327 ? 13.844 1.224 12.875 1 95.06 327 ASP A CA 1
ATOM 2644 C C . ASP A 1 327 ? 14.742 2.117 12.023 1 95.06 327 ASP A C 1
ATOM 2646 O O . ASP A 1 327 ? 15.055 3.244 12.422 1 95.06 327 ASP A O 1
ATOM 2650 N N . LYS A 1 328 ? 15.133 1.605 10.906 1 95.12 328 LYS A N 1
ATOM 2651 C CA . LYS A 1 328 ? 16.016 2.359 10.023 1 95.12 328 LYS A CA 1
ATOM 2652 C C . LYS A 1 328 ? 15.352 3.643 9.539 1 95.12 328 LYS A C 1
ATOM 2654 O O . LYS A 1 328 ? 16.016 4.652 9.32 1 95.12 328 LYS A O 1
ATOM 2659 N N . LEU A 1 329 ? 14.023 3.631 9.414 1 94.81 329 LEU A N 1
ATOM 2660 C CA . LEU A 1 329 ? 13.289 4.77 8.867 1 94.81 329 LEU A CA 1
ATOM 2661 C C . LEU A 1 329 ? 12.914 5.754 9.961 1 94.81 329 LEU A C 1
ATOM 2663 O O . LEU A 1 329 ? 12.344 6.812 9.688 1 94.81 329 LEU A O 1
ATOM 2667 N N . GLY A 1 330 ? 13.156 5.402 11.211 1 93.94 330 GLY A N 1
ATOM 2668 C CA . GLY A 1 330 ? 12.875 6.289 12.336 1 93.94 330 GLY A CA 1
ATOM 2669 C C . GLY A 1 330 ? 11.414 6.305 12.727 1 93.94 330 GLY A C 1
ATOM 2670 O O . GLY A 1 330 ? 10.922 7.297 13.266 1 93.94 330 GLY A O 1
ATOM 2671 N N . LEU A 1 331 ? 10.695 5.227 12.391 1 95.31 331 LEU A N 1
ATOM 2672 C CA . LEU A 1 331 ? 9.328 5.074 12.867 1 95.31 331 LEU A CA 1
ATOM 2673 C C . LEU A 1 331 ? 9.312 4.621 14.32 1 95.31 331 LEU A C 1
ATOM 2675 O O . LEU A 1 331 ? 10.219 3.922 14.773 1 95.31 331 LEU A O 1
ATOM 2679 N N . ILE A 1 332 ? 8.328 5.07 15.039 1 94.31 332 ILE A N 1
ATOM 2680 C CA . ILE A 1 332 ? 8.234 4.715 16.453 1 94.31 332 ILE A CA 1
ATOM 2681 C C . ILE A 1 332 ? 7.543 3.363 16.594 1 94.31 332 ILE A C 1
ATOM 2683 O O . ILE A 1 332 ? 6.449 3.156 16.062 1 94.31 332 ILE A O 1
ATOM 2687 N N . PRO A 1 333 ? 8.188 2.438 17.266 1 91.88 333 PRO A N 1
ATOM 2688 C CA . PRO A 1 333 ? 7.535 1.143 17.469 1 91.88 333 PRO A CA 1
ATOM 2689 C C . PRO A 1 333 ? 6.32 1.235 18.391 1 91.88 333 PRO A C 1
ATOM 2691 O O . PRO A 1 333 ? 6.289 2.074 19.297 1 91.88 333 PRO A O 1
ATOM 2694 N N . LEU A 1 334 ? 5.258 0.485 18.109 1 89.69 334 LEU A N 1
ATOM 2695 C CA . LEU A 1 334 ? 4.082 0.441 18.969 1 89.69 334 LEU A CA 1
ATOM 2696 C C . LEU A 1 334 ? 4.406 -0.249 20.297 1 89.69 334 LEU A C 1
ATOM 2698 O O . LEU A 1 334 ? 3.859 0.114 21.344 1 89.69 334 LEU A O 1
ATOM 2702 N N . PHE A 1 335 ? 5.223 -1.29 20.234 1 77.94 335 PHE A N 1
ATOM 2703 C CA . PHE A 1 335 ? 5.652 -2.002 21.438 1 77.94 335 PHE A CA 1
ATOM 2704 C C . PHE A 1 335 ? 7.16 -1.884 21.625 1 77.94 335 PHE A C 1
ATOM 2706 O O . PHE A 1 335 ? 7.902 -1.722 20.641 1 77.94 335 PHE A O 1
ATOM 2713 N N . MET B 1 1 ? -32.688 9.383 21.344 1 32.22 1 MET B N 1
ATOM 2714 C CA . MET B 1 1 ? -31.766 8.57 20.578 1 32.22 1 MET B CA 1
ATOM 2715 C C . MET B 1 1 ? -30.391 9.234 20.516 1 32.22 1 MET B C 1
ATOM 2717 O O . MET B 1 1 ? -30.234 10.32 19.953 1 32.22 1 MET B O 1
ATOM 2721 N N . ILE B 1 2 ? -29.578 9.289 21.531 1 44.53 2 ILE B N 1
ATOM 2722 C CA . ILE B 1 2 ? -28.422 10.117 21.828 1 44.53 2 ILE B CA 1
ATOM 2723 C C . ILE B 1 2 ? -27.531 10.219 20.594 1 44.53 2 ILE B C 1
ATOM 2725 O O . ILE B 1 2 ? -27.031 9.203 20.109 1 44.53 2 ILE B O 1
ATOM 2729 N N . LEU B 1 3 ? -27.734 11.031 19.672 1 56.44 3 LEU B N 1
ATOM 2730 C CA . LEU B 1 3 ? -27.281 11.188 18.297 1 56.44 3 LEU B CA 1
ATOM 2731 C C . LEU B 1 3 ? -25.75 11.18 18.234 1 56.44 3 LEU B C 1
ATOM 2733 O O . LEU B 1 3 ? -25.094 11.977 18.906 1 56.44 3 LEU B O 1
ATOM 2737 N N . SER B 1 4 ? -24.953 10.023 17.906 1 79.12 4 SER B N 1
ATOM 2738 C CA . SER B 1 4 ? -23.516 9.875 17.844 1 79.12 4 SER B CA 1
ATOM 2739 C C . SER B 1 4 ? -22.875 11 17.047 1 79.12 4 SER B C 1
ATOM 2741 O O . SER B 1 4 ? -23.438 11.469 16.047 1 79.12 4 SER B O 1
ATOM 2743 N N . LYS B 1 5 ? -21.953 11.828 17.688 1 94.12 5 LYS B N 1
ATOM 2744 C CA . LYS B 1 5 ? -21.219 12.891 17.016 1 94.12 5 LYS B CA 1
ATOM 2745 C C . LYS B 1 5 ? -20.641 12.398 15.695 1 94.12 5 LYS B C 1
ATOM 2747 O O . LYS B 1 5 ? -20.203 11.25 15.586 1 94.12 5 LYS B O 1
ATOM 2752 N N . PRO B 1 6 ? -20.844 13.328 14.68 1 97.5 6 PRO B N 1
ATOM 2753 C CA . PRO B 1 6 ? -20.141 12.961 13.445 1 97.5 6 PRO B CA 1
ATOM 2754 C C . PRO B 1 6 ? -18.641 12.789 13.641 1 97.5 6 PRO B C 1
ATOM 2756 O O . PRO B 1 6 ? -18.047 13.438 14.508 1 97.5 6 PRO B O 1
ATOM 2759 N N . ILE B 1 7 ? -18.062 11.961 12.859 1 98.44 7 ILE B N 1
ATOM 2760 C CA . ILE B 1 7 ? -16.641 11.641 12.992 1 98.44 7 ILE B CA 1
ATOM 2761 C C . ILE B 1 7 ? -15.812 12.617 12.156 1 98.44 7 ILE B C 1
ATOM 2763 O O . ILE B 1 7 ? -16.125 12.875 10.992 1 98.44 7 ILE B O 1
ATOM 2767 N N . LEU B 1 8 ? -14.828 13.18 12.773 1 97.62 8 LEU B N 1
ATOM 2768 C CA . LEU B 1 8 ? -13.883 14.094 12.125 1 97.62 8 LEU B CA 1
ATOM 2769 C C . LEU B 1 8 ? -12.461 13.547 12.195 1 97.62 8 LEU B C 1
ATOM 2771 O O . LEU B 1 8 ? -12 13.141 13.266 1 97.62 8 LEU B O 1
ATOM 2775 N N . LEU B 1 9 ? -11.805 13.469 11.047 1 97.81 9 LEU B N 1
ATOM 2776 C CA . LEU B 1 9 ? -10.414 13.031 11.016 1 97.81 9 LEU B CA 1
ATOM 2777 C C . LEU B 1 9 ? -9.5 14.164 10.547 1 97.81 9 LEU B C 1
ATOM 2779 O O . LEU B 1 9 ? -9.734 14.758 9.492 1 97.81 9 LEU B O 1
ATOM 2783 N N . SER B 1 10 ? -8.523 14.461 11.32 1 95.31 10 SER B N 1
ATOM 2784 C CA . SER B 1 10 ? -7.453 15.391 10.969 1 95.31 10 SER B CA 1
ATOM 2785 C C . SER B 1 10 ? -6.09 14.719 11.07 1 95.31 10 SER B C 1
ATOM 2787 O O . SER B 1 10 ? -5.785 14.07 12.07 1 95.31 10 SER B O 1
ATOM 2789 N N . ALA B 1 11 ? -5.316 14.82 10.023 1 95.25 11 ALA B N 1
ATOM 2790 C CA . ALA B 1 11 ? -3.992 14.203 10.016 1 95.25 11 ALA B CA 1
ATOM 2791 C C . ALA B 1 11 ? -2.918 15.219 9.641 1 95.25 11 ALA B C 1
ATOM 2793 O O . ALA B 1 11 ? -3.125 16.047 8.758 1 95.25 11 ALA B O 1
ATOM 2794 N N . VAL B 1 12 ? -1.814 15.195 10.344 1 92.75 12 VAL B N 1
ATOM 2795 C CA . VAL B 1 12 ? -0.692 16.094 10.078 1 92.75 12 VAL B CA 1
ATOM 2796 C C . VAL B 1 12 ? 0.564 15.266 9.797 1 92.75 12 VAL B C 1
ATOM 2798 O O . VAL B 1 12 ? 0.864 14.312 10.508 1 92.75 12 VAL B O 1
ATOM 2801 N N . GLN B 1 13 ? 1.201 15.594 8.727 1 92.56 13 GLN B N 1
ATOM 2802 C CA . GLN B 1 13 ? 2.506 14.992 8.461 1 92.56 13 GLN B CA 1
ATOM 2803 C C . GLN B 1 13 ? 3.559 15.508 9.438 1 92.56 13 GLN B C 1
ATOM 2805 O O . GLN B 1 13 ? 3.703 16.719 9.617 1 92.56 13 GLN B O 1
ATOM 2810 N N . PRO B 1 14 ? 4.293 14.602 10.094 1 93.75 14 PRO B N 1
ATOM 2811 C CA . PRO B 1 14 ? 5.328 15.047 11.023 1 93.75 14 PRO B CA 1
ATOM 2812 C C . PRO B 1 14 ? 6.566 15.594 10.32 1 93.75 14 PRO B C 1
ATOM 2814 O O . PRO B 1 14 ? 7.469 14.828 9.961 1 93.75 14 PRO B O 1
ATOM 2817 N N . SER B 1 15 ? 6.617 16.875 10.141 1 81.44 15 SER B N 1
ATOM 2818 C CA . SER B 1 15 ? 7.723 17.516 9.438 1 81.44 15 SER B CA 1
ATOM 2819 C C . SER B 1 15 ? 8.648 18.234 10.406 1 81.44 15 SER B C 1
ATOM 2821 O O . SER B 1 15 ? 9.766 18.625 10.047 1 81.44 15 SER B O 1
ATOM 2823 N N . GLY B 1 16 ? 8.344 18.391 11.539 1 75 16 GLY B N 1
ATOM 2824 C CA . GLY B 1 16 ? 9.141 19.047 12.562 1 75 16 GLY B CA 1
ATOM 2825 C C . GLY B 1 16 ? 9.016 20.562 12.531 1 75 16 GLY B C 1
ATOM 2826 O O . GLY B 1 16 ? 9.336 21.234 13.516 1 75 16 GLY B O 1
ATOM 2827 N N . ASN B 1 17 ? 8.602 21.172 11.422 1 84.81 17 ASN B N 1
ATOM 2828 C CA . ASN B 1 17 ? 8.578 22.625 11.367 1 84.81 17 ASN B CA 1
ATOM 2829 C C . ASN B 1 17 ? 7.199 23.156 10.992 1 84.81 17 ASN B C 1
ATOM 2831 O O . ASN B 1 17 ? 6.949 23.484 9.828 1 84.81 17 ASN B O 1
ATOM 2835 N N . LEU B 1 18 ? 6.387 23.328 11.992 1 91.25 18 LEU B N 1
ATOM 2836 C CA . LEU B 1 18 ? 5.066 23.906 11.766 1 91.25 18 LEU B CA 1
ATOM 2837 C C . LEU B 1 18 ? 5.129 25.438 11.836 1 91.25 18 LEU B C 1
ATOM 2839 O O . LEU B 1 18 ? 5.922 26 12.594 1 91.25 18 LEU B O 1
ATOM 2843 N N . THR B 1 19 ? 4.34 26.047 11.039 1 94.12 19 THR B N 1
ATOM 2844 C CA . THR B 1 19 ? 4.344 27.5 10.953 1 94.12 19 THR B CA 1
ATOM 2845 C C . THR B 1 19 ? 3.104 28.094 11.625 1 94.12 19 THR B C 1
ATOM 2847 O O . THR B 1 19 ? 2.184 27.359 11.984 1 94.12 19 THR B O 1
ATOM 2850 N N . ILE B 1 20 ? 3.121 29.375 11.773 1 94.75 20 ILE B N 1
ATOM 2851 C CA . ILE B 1 20 ? 1.965 30.078 12.32 1 94.75 20 ILE B CA 1
ATOM 2852 C C . ILE B 1 20 ? 0.777 29.922 11.375 1 94.75 20 ILE B C 1
ATOM 2854 O O . ILE B 1 20 ? -0.377 29.953 11.805 1 94.75 20 ILE B O 1
ATOM 2858 N N . GLY B 1 21 ? 1.082 29.781 10.062 1 90.81 21 GLY B N 1
ATOM 2859 C CA . GLY B 1 21 ? 0.032 29.484 9.102 1 90.81 21 GLY B CA 1
ATOM 2860 C C . GLY B 1 21 ? -0.723 28.203 9.398 1 90.81 21 GLY B C 1
ATOM 2861 O O . GLY B 1 21 ? -1.951 28.172 9.305 1 90.81 21 GLY B O 1
ATOM 2862 N N . ASN B 1 22 ? -0.038 27.156 9.82 1 89.12 22 ASN B N 1
ATOM 2863 C CA . ASN B 1 22 ? -0.668 25.906 10.219 1 89.12 22 ASN B CA 1
ATOM 2864 C C . ASN B 1 22 ? -1.587 26.094 11.422 1 89.12 22 ASN B C 1
ATOM 2866 O O . ASN B 1 22 ? -2.695 25.562 11.453 1 89.12 22 ASN B O 1
ATOM 2870 N N . TYR B 1 23 ? -1.066 26.812 12.336 1 91.25 23 TYR B N 1
ATOM 2871 C CA . TYR B 1 23 ? -1.837 27.047 13.555 1 91.25 23 TYR B CA 1
ATOM 2872 C C . TYR B 1 23 ? -3.123 27.797 13.258 1 91.25 23 TYR B C 1
ATOM 2874 O O . TYR B 1 23 ? -4.211 27.359 13.633 1 91.25 23 TYR B O 1
ATOM 2882 N N . ILE B 1 24 ? -2.988 28.891 12.578 1 90.62 24 ILE B N 1
ATOM 2883 C CA . ILE B 1 24 ? -4.117 29.781 12.328 1 90.62 24 ILE B CA 1
ATOM 2884 C C . ILE B 1 24 ? -5.117 29.094 11.398 1 90.62 24 ILE B C 1
ATOM 2886 O O . ILE B 1 24 ? -6.332 29.219 11.586 1 90.62 24 ILE B O 1
ATOM 2890 N N . GLY B 1 25 ? -4.641 28.375 10.508 1 85.69 25 GLY B N 1
ATOM 2891 C CA . GLY B 1 25 ? -5.5 27.781 9.508 1 85.69 25 GLY B CA 1
ATOM 2892 C C . GLY B 1 25 ? -6.262 26.578 10.023 1 85.69 25 GLY B C 1
ATOM 2893 O O . GLY B 1 25 ? -7.398 26.328 9.609 1 85.69 25 GLY B O 1
ATOM 2894 N N . THR B 1 26 ? -5.645 25.797 10.922 1 84.94 26 THR B N 1
ATOM 2895 C CA . THR B 1 26 ? -6.273 24.516 11.242 1 84.94 26 THR B CA 1
ATOM 2896 C C . THR B 1 26 ? -6.184 24.234 12.734 1 84.94 26 THR B C 1
ATOM 2898 O O . THR B 1 26 ? -7.195 23.969 13.391 1 84.94 26 THR B O 1
ATOM 2901 N N . MET B 1 27 ? -5.059 24.375 13.312 1 89.44 27 MET B N 1
ATOM 2902 C CA . MET B 1 27 ? -4.762 23.812 14.625 1 89.44 27 MET B CA 1
ATOM 2903 C C . MET B 1 27 ? -5.52 24.547 15.719 1 89.44 27 MET B C 1
ATOM 2905 O O . MET B 1 27 ? -5.91 23.953 16.719 1 89.44 27 MET B O 1
ATOM 2909 N N . ARG B 1 28 ? -5.734 25.797 15.555 1 88.75 28 ARG B N 1
ATOM 2910 C CA . ARG B 1 28 ? -6.367 26.609 16.594 1 88.75 28 ARG B CA 1
ATOM 2911 C C . ARG B 1 28 ? -7.816 26.188 16.812 1 88.75 28 ARG B C 1
ATOM 2913 O O . ARG B 1 28 ? -8.43 26.531 17.812 1 88.75 28 ARG B O 1
ATOM 2920 N N . HIS B 1 29 ? -8.375 25.406 15.883 1 88.25 29 HIS B N 1
ATOM 2921 C CA . HIS B 1 29 ? -9.773 25.016 15.945 1 88.25 29 HIS B CA 1
ATOM 2922 C C . HIS B 1 29 ? -9.93 23.641 16.578 1 88.25 29 HIS B C 1
ATOM 2924 O O . HIS B 1 29 ? -11.039 23.219 16.891 1 88.25 29 HIS B O 1
ATOM 2930 N N . TRP B 1 30 ? -8.852 22.922 16.781 1 91.69 30 TRP B N 1
ATOM 2931 C CA . TRP B 1 30 ? -8.875 21.516 17.188 1 91.69 30 TRP B CA 1
ATOM 2932 C C . TRP B 1 30 ? -9.594 21.359 18.531 1 91.69 30 TRP B C 1
ATOM 2934 O O . TRP B 1 30 ? -10.375 20.422 18.703 1 91.69 30 TRP B O 1
ATOM 2944 N N . SER B 1 31 ? -9.352 22.297 19.422 1 91.62 31 SER B N 1
ATOM 2945 C CA . SER B 1 31 ? -9.961 22.203 20.75 1 91.62 31 SER B CA 1
ATOM 2946 C C . SER B 1 31 ? -11.484 22.312 20.656 1 91.62 31 SER B C 1
ATOM 2948 O O . SER B 1 31 ? -12.195 21.484 21.219 1 91.62 31 SER B O 1
ATOM 2950 N N . LYS B 1 32 ? -11.969 23.266 19.906 1 91.44 32 LYS B N 1
ATOM 2951 C CA . LYS B 1 32 ? -13.406 23.5 19.781 1 91.44 32 LYS B CA 1
ATOM 2952 C C . LYS B 1 32 ? -14.086 22.375 19.031 1 91.44 32 LYS B C 1
ATOM 2954 O O . LYS B 1 32 ? -15.227 22.016 19.312 1 91.44 32 LYS B O 1
ATOM 2959 N N . MET B 1 33 ? -13.422 21.781 18.109 1 93.62 33 MET B N 1
ATOM 2960 C CA . MET B 1 33 ? -13.969 20.703 17.281 1 93.62 33 MET B CA 1
ATOM 2961 C C . MET B 1 33 ? -14.344 19.5 18.141 1 93.62 33 MET B C 1
ATOM 2963 O O . MET B 1 33 ? -15.32 18.797 17.844 1 93.62 33 MET B O 1
ATOM 2967 N N . GLN B 1 34 ? -13.625 19.312 19.188 1 96.5 34 GLN B N 1
ATOM 2968 C CA . GLN B 1 34 ? -13.805 18.125 20.031 1 96.5 34 GLN B CA 1
ATOM 2969 C C . GLN B 1 34 ? -15.148 18.172 20.75 1 96.5 34 GLN B C 1
ATOM 2971 O O . GLN B 1 34 ? -15.609 17.156 21.281 1 96.5 34 GLN B O 1
ATOM 2976 N N . ASN B 1 35 ? -15.742 19.312 20.828 1 95.12 35 ASN B N 1
ATOM 2977 C CA . ASN B 1 35 ? -17.047 19.453 21.469 1 95.12 35 ASN B CA 1
ATOM 2978 C C . ASN B 1 35 ? -18.172 19.016 20.531 1 95.12 35 ASN B C 1
ATOM 2980 O O . ASN B 1 35 ? -19.234 18.578 20.969 1 95.12 35 ASN B O 1
ATOM 2984 N N . ASN B 1 36 ? -17.953 19.062 19.25 1 94.56 36 ASN B N 1
ATOM 2985 C CA . ASN B 1 36 ? -19.016 18.875 18.281 1 94.56 36 ASN B CA 1
ATOM 2986 C C . ASN B 1 36 ? -18.812 17.594 17.469 1 94.56 36 ASN B C 1
ATOM 2988 O O . ASN B 1 36 ? -19.734 17.109 16.812 1 94.56 36 ASN B O 1
ATOM 2992 N N . TYR B 1 37 ? -17.609 17.062 17.5 1 96.69 37 TYR B N 1
ATOM 2993 C CA . TYR B 1 37 ? -17.281 15.891 16.688 1 96.69 37 TYR B CA 1
ATOM 2994 C C . TYR B 1 37 ? -16.594 14.82 17.531 1 96.69 37 TYR B C 1
ATOM 2996 O O . TYR B 1 37 ? -16.047 15.109 18.594 1 96.69 37 TYR B O 1
ATOM 3004 N N . GLU B 1 38 ? -16.75 13.555 17.125 1 97.94 38 GLU B N 1
ATOM 3005 C CA . GLU B 1 38 ? -15.766 12.539 17.5 1 97.94 38 GLU B CA 1
ATOM 3006 C C . GLU B 1 38 ? -14.484 12.695 16.688 1 97.94 38 GLU B C 1
ATOM 3008 O O . GLU B 1 38 ? -14.445 12.383 15.5 1 97.94 38 GLU B O 1
ATOM 3013 N N . CYS B 1 39 ? -13.469 13.188 17.375 1 98 39 CYS B N 1
ATOM 3014 C CA . CYS B 1 39 ? -12.289 13.617 16.641 1 98 39 CYS B CA 1
ATOM 3015 C C . CYS B 1 39 ? -11.195 12.555 16.688 1 98 39 CYS B C 1
ATOM 3017 O O . CYS B 1 39 ? -10.898 12.016 17.766 1 98 39 CYS B O 1
ATOM 3019 N N . LEU B 1 40 ? -10.664 12.234 15.578 1 98.56 40 LEU B N 1
ATOM 3020 C CA . LEU B 1 40 ? -9.438 11.469 15.422 1 98.56 40 LEU B CA 1
ATOM 3021 C C . LEU B 1 40 ? -8.305 12.352 14.891 1 98.56 40 LEU B C 1
ATOM 3023 O O . LEU B 1 40 ? -8.43 12.945 13.82 1 98.56 40 LEU B O 1
ATOM 3027 N N . TYR B 1 41 ? -7.285 12.469 15.633 1 98.12 41 TYR B N 1
ATOM 3028 C CA . TYR B 1 41 ? -6.098 13.227 15.258 1 98.12 41 TYR B CA 1
ATOM 3029 C C . TYR B 1 41 ? -4.922 12.297 14.977 1 98.12 41 TYR B C 1
ATOM 3031 O O . TYR B 1 41 ? -4.363 11.703 15.898 1 98.12 41 TYR B O 1
ATOM 3039 N N . CYS B 1 42 ? -4.508 12.266 13.75 1 98.25 42 CYS B N 1
ATOM 3040 C CA . CYS B 1 42 ? -3.543 11.281 13.273 1 98.25 42 CYS B CA 1
ATOM 3041 C C . CYS B 1 42 ? -2.207 11.938 12.953 1 98.25 42 CYS B C 1
ATOM 3043 O O . CYS B 1 42 ? -2.17 13.016 12.352 1 98.25 42 CYS B O 1
ATOM 3045 N N . ILE B 1 43 ? -1.127 11.391 13.461 1 97.62 43 ILE B N 1
ATOM 3046 C CA . ILE B 1 43 ? 0.2 11.727 12.953 1 97.62 43 ILE B CA 1
ATOM 3047 C C . ILE B 1 43 ? 0.515 10.867 11.727 1 97.62 43 ILE B C 1
ATOM 3049 O O . ILE B 1 43 ? 0.719 9.656 11.844 1 97.62 43 ILE B O 1
ATOM 3053 N N . ALA B 1 44 ? 0.572 11.477 10.586 1 96.94 44 ALA B N 1
ATOM 3054 C CA . ALA B 1 44 ? 0.68 10.766 9.32 1 96.94 44 ALA B CA 1
ATOM 3055 C C . ALA B 1 44 ? 2.139 10.484 8.969 1 96.94 44 ALA B C 1
ATOM 3057 O O . ALA B 1 44 ? 2.645 10.969 7.953 1 96.94 44 ALA B O 1
ATOM 3058 N N . ASP B 1 45 ? 2.768 9.609 9.742 1 96.44 45 ASP B N 1
ATOM 3059 C CA . ASP B 1 45 ? 4.195 9.344 9.594 1 96.44 45 ASP B CA 1
ATOM 3060 C C . ASP B 1 45 ? 4.48 8.547 8.328 1 96.44 45 ASP B C 1
ATOM 3062 O O . ASP B 1 45 ? 5.559 8.664 7.738 1 96.44 45 ASP B O 1
ATOM 3066 N N . LEU B 1 46 ? 3.578 7.742 7.793 1 97.38 46 LEU B N 1
ATOM 3067 C CA . LEU B 1 46 ? 3.775 7.043 6.527 1 97.38 46 LEU B CA 1
ATOM 3068 C C . LEU B 1 46 ? 3.803 8.023 5.363 1 97.38 46 LEU B C 1
ATOM 3070 O O . LEU B 1 46 ? 4.602 7.871 4.434 1 97.38 46 LEU B O 1
ATOM 3074 N N . HIS B 1 47 ? 2.953 9.016 5.438 1 96.06 47 HIS B N 1
ATOM 3075 C CA . HIS B 1 47 ? 2.967 10.047 4.414 1 96.06 47 HIS B CA 1
ATOM 3076 C C . HIS B 1 47 ? 4.301 10.789 4.395 1 96.06 47 HIS B C 1
ATOM 3078 O O . HIS B 1 47 ? 4.773 11.203 3.334 1 96.06 47 HIS B O 1
ATOM 3084 N N . ALA B 1 48 ? 4.867 10.969 5.523 1 93.88 48 ALA B N 1
ATOM 3085 C CA . ALA B 1 48 ? 6.121 11.703 5.645 1 93.88 48 ALA B CA 1
ATOM 3086 C C . ALA B 1 48 ? 7.246 10.992 4.895 1 93.88 48 ALA B C 1
ATOM 3088 O O . ALA B 1 48 ? 8.234 11.617 4.504 1 93.88 48 ALA B O 1
ATOM 3089 N N . LEU B 1 49 ? 7.094 9.703 4.648 1 94.06 49 LEU B N 1
ATOM 3090 C CA . LEU B 1 49 ? 8.141 8.914 4.012 1 94.06 49 LEU B CA 1
ATOM 3091 C C . LEU B 1 49 ? 8.219 9.219 2.52 1 94.06 49 LEU B C 1
ATOM 3093 O O . LEU B 1 49 ? 9.195 8.867 1.858 1 94.06 49 LEU B O 1
ATOM 3097 N N . THR B 1 50 ? 7.223 9.867 1.955 1 91.31 50 THR B N 1
ATOM 3098 C CA . THR B 1 50 ? 7.188 10.156 0.524 1 91.31 50 THR B CA 1
ATOM 3099 C C . THR B 1 50 ? 8.297 11.133 0.139 1 91.31 50 THR B C 1
ATOM 3101 O O . THR B 1 50 ? 8.711 11.18 -1.021 1 91.31 50 THR B O 1
ATOM 3104 N N . ILE B 1 51 ? 8.688 11.984 1.094 1 79.69 51 ILE B N 1
ATOM 3105 C CA . ILE B 1 51 ? 9.719 12.977 0.82 1 79.69 51 ILE B CA 1
ATOM 3106 C C . ILE B 1 51 ? 11.062 12.477 1.355 1 79.69 51 ILE B C 1
ATOM 3108 O O . ILE B 1 51 ? 11.164 12.086 2.521 1 79.69 51 ILE B O 1
ATOM 3112 N N . GLN B 1 52 ? 11.828 11.625 0.58 1 62.84 52 GLN B N 1
ATOM 3113 C CA . GLN B 1 52 ? 13.055 10.945 0.978 1 62.84 52 GLN B CA 1
ATOM 3114 C C . GLN B 1 52 ? 14.055 11.914 1.603 1 62.84 52 GLN B C 1
ATOM 3116 O O . GLN B 1 52 ? 14.969 12.398 0.929 1 62.84 52 GLN B O 1
ATOM 3121 N N . LYS B 1 53 ? 13.633 12.633 2.564 1 61.69 53 LYS B N 1
ATOM 3122 C CA . LYS B 1 53 ? 14.664 13.43 3.221 1 61.69 53 LYS B CA 1
ATOM 3123 C C . LYS B 1 53 ? 15.367 12.625 4.309 1 61.69 53 LYS B C 1
ATOM 3125 O O . LYS B 1 53 ? 14.906 11.547 4.691 1 61.69 53 LYS B O 1
ATOM 3130 N N . ASN B 1 54 ? 16.578 13.188 4.711 1 55.97 54 ASN B N 1
ATOM 3131 C CA . ASN B 1 54 ? 17.422 12.562 5.719 1 55.97 54 ASN B CA 1
ATOM 3132 C C . ASN B 1 54 ? 16.609 12.102 6.926 1 55.97 54 ASN B C 1
ATOM 3134 O O . ASN B 1 54 ? 15.844 12.875 7.496 1 55.97 54 ASN B O 1
ATOM 3138 N N . LYS B 1 55 ? 16.25 10.648 7.035 1 57.41 55 LYS B N 1
ATOM 3139 C CA . LYS B 1 55 ? 15.594 9.781 8.016 1 57.41 55 LYS B CA 1
ATOM 3140 C C . LYS B 1 55 ? 15.867 10.258 9.438 1 57.41 55 LYS B C 1
ATOM 3142 O O . LYS B 1 55 ? 15.062 10.023 10.344 1 57.41 55 LYS B O 1
ATOM 3147 N N . ILE B 1 56 ? 16.891 11.047 9.641 1 59.53 56 ILE B N 1
ATOM 3148 C CA . ILE B 1 56 ? 17.516 11.203 10.953 1 59.53 56 ILE B CA 1
ATOM 3149 C C . ILE B 1 56 ? 16.594 12.016 11.867 1 59.53 56 ILE B C 1
ATOM 3151 O O . ILE B 1 56 ? 16.578 11.805 13.078 1 59.53 56 ILE B O 1
ATOM 3155 N N . HIS B 1 57 ? 15.242 12.039 11.406 1 81.81 57 HIS B N 1
ATOM 3156 C CA . HIS B 1 57 ? 14.57 12.82 12.43 1 81.81 57 HIS B CA 1
ATOM 3157 C C . HIS B 1 57 ? 13.055 12.609 12.383 1 81.81 57 HIS B C 1
ATOM 3159 O O . HIS B 1 57 ? 12.289 13.461 12.852 1 81.81 57 HIS B O 1
ATOM 3165 N N . LEU B 1 58 ? 12.742 11.359 11.992 1 92.38 58 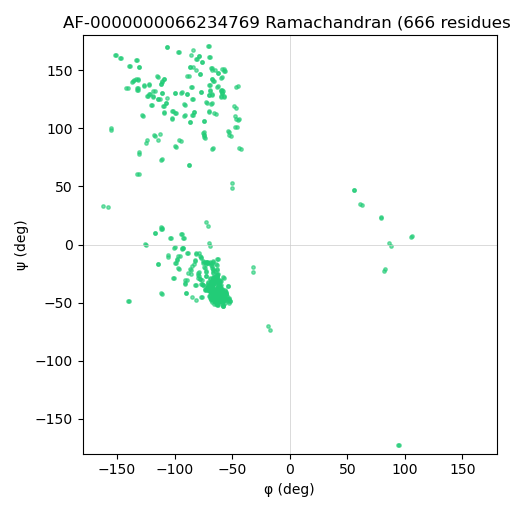LEU B N 1
ATOM 3166 C CA . LEU B 1 58 ? 11.297 11.172 11.898 1 92.38 58 LEU B CA 1
ATOM 3167 C C . LEU B 1 58 ? 10.703 10.891 13.273 1 92.38 58 LEU B C 1
ATOM 3169 O O . LEU B 1 58 ? 9.609 11.375 13.594 1 92.38 58 LEU B O 1
ATOM 3173 N N . ASN B 1 59 ? 11.445 10.172 14.125 1 93.62 59 ASN B N 1
ATOM 3174 C CA . ASN B 1 59 ? 10.992 9.898 15.484 1 93.62 59 ASN B CA 1
ATOM 3175 C C . ASN B 1 59 ? 10.773 11.18 16.281 1 93.62 59 ASN B C 1
ATOM 3177 O O . ASN B 1 59 ? 9.734 11.352 16.922 1 93.62 59 ASN B O 1
ATOM 3181 N N . LYS B 1 60 ? 11.719 12.055 16.125 1 93.94 60 LYS B N 1
ATOM 3182 C CA . LYS B 1 60 ? 11.617 13.344 16.812 1 93.94 60 LYS B CA 1
ATOM 3183 C C . LYS B 1 60 ? 10.422 14.141 16.297 1 93.94 60 LYS B C 1
ATOM 3185 O O . LYS B 1 60 ? 9.648 14.688 17.094 1 93.94 60 LYS B O 1
ATOM 3190 N N . SER B 1 61 ? 10.273 14.156 14.992 1 94.12 61 SER B N 1
ATOM 3191 C CA . SER B 1 61 ? 9.203 14.945 14.383 1 94.12 61 SER B CA 1
ATOM 3192 C C . SER B 1 61 ? 7.832 14.398 14.773 1 94.12 61 SER B C 1
ATOM 3194 O O . SER B 1 61 ? 6.871 15.156 14.914 1 94.12 61 SER B O 1
ATOM 3196 N N . ILE B 1 62 ? 7.77 13.102 14.961 1 96.31 62 ILE B N 1
ATOM 3197 C CA . ILE B 1 62 ? 6.52 12.477 15.375 1 96.31 62 ILE B CA 1
ATOM 3198 C C . ILE B 1 62 ? 6.148 12.945 16.781 1 96.31 62 ILE B C 1
ATOM 3200 O O . ILE B 1 62 ? 5.031 13.406 17.016 1 96.31 62 ILE B O 1
ATOM 3204 N N . LEU B 1 63 ? 7.102 12.891 17.672 1 96.75 63 LEU B N 1
ATOM 3205 C CA . LEU B 1 63 ? 6.852 13.312 19.047 1 96.75 63 LEU B CA 1
ATOM 3206 C C . LEU B 1 63 ? 6.594 14.812 19.109 1 96.75 63 LEU B C 1
ATOM 3208 O O . LEU B 1 63 ? 5.77 15.273 19.906 1 96.75 63 LEU B O 1
ATOM 3212 N N . ASP B 1 64 ? 7.305 15.555 18.25 1 95.88 64 ASP B N 1
ATOM 3213 C CA . ASP B 1 64 ? 7.027 16.984 18.141 1 95.88 64 ASP B CA 1
ATOM 3214 C C . ASP B 1 64 ? 5.57 17.234 17.766 1 95.88 64 ASP B C 1
ATOM 3216 O O . ASP B 1 64 ? 4.91 18.094 18.359 1 95.88 64 ASP B O 1
ATOM 3220 N N . THR B 1 65 ? 5.082 16.484 16.844 1 95.94 65 THR B N 1
ATOM 3221 C CA . THR B 1 65 ? 3.73 16.688 16.344 1 95.94 65 THR B CA 1
ATOM 3222 C C . THR B 1 65 ? 2.697 16.344 17.406 1 95.94 65 THR B C 1
ATOM 3224 O O . THR B 1 65 ? 1.721 17.078 17.594 1 95.94 65 THR B O 1
ATOM 3227 N N . ILE B 1 66 ? 2.904 15.266 18.141 1 97.75 66 ILE B N 1
ATOM 3228 C CA . ILE B 1 66 ? 2.004 14.93 19.234 1 97.75 66 ILE B CA 1
ATOM 3229 C C . ILE B 1 66 ? 1.997 16.062 20.266 1 97.75 66 ILE B C 1
ATOM 3231 O O . ILE B 1 66 ? 0.936 16.469 20.734 1 97.75 66 ILE B O 1
ATOM 3235 N N . SER B 1 67 ? 3.189 16.578 20.578 1 97.69 67 SER B N 1
ATOM 3236 C CA . SER B 1 67 ? 3.314 17.672 21.516 1 97.69 67 SER B CA 1
ATOM 3237 C C . SER B 1 67 ? 2.527 18.891 21.062 1 97.69 67 SER B C 1
ATOM 3239 O O . SER B 1 67 ? 1.87 19.562 21.859 1 97.69 67 SER B O 1
ATOM 3241 N N . PHE B 1 68 ? 2.545 19.141 19.766 1 96.44 68 PHE B N 1
ATOM 3242 C CA . PHE B 1 68 ? 1.794 20.266 19.219 1 96.44 68 PHE B CA 1
ATOM 3243 C C . PHE B 1 68 ? 0.294 20.016 19.297 1 96.44 68 PHE B C 1
ATOM 3245 O O . PHE B 1 68 ? -0.481 20.922 19.594 1 96.44 68 PHE B O 1
ATOM 3252 N N . TYR B 1 69 ? -0.165 18.75 19.031 1 96.62 69 TYR B N 1
ATOM 3253 C CA . TYR B 1 69 ? -1.575 18.406 19.203 1 96.62 69 TYR B CA 1
ATOM 3254 C C . TYR B 1 69 ? -2.062 18.766 20.594 1 96.62 69 TYR B C 1
ATOM 3256 O O . TYR B 1 69 ? -3.068 19.453 20.75 1 96.62 69 TYR B O 1
ATOM 3264 N N . LEU B 1 70 ? -1.282 18.375 21.547 1 98 70 LEU B N 1
ATOM 3265 C CA . LEU B 1 70 ? -1.657 18.594 22.938 1 98 70 LEU B CA 1
ATOM 3266 C C . LEU B 1 70 ? -1.605 20.062 23.297 1 98 70 LEU B C 1
ATOM 3268 O O . LEU B 1 70 ? -2.531 20.594 23.922 1 98 70 LEU B O 1
ATOM 3272 N N . SER B 1 71 ? -0.548 20.75 22.859 1 96.94 71 SER B N 1
ATOM 3273 C CA . SER B 1 71 ? -0.346 22.156 23.188 1 96.94 71 SER B CA 1
ATOM 3274 C C . SER B 1 71 ? -1.407 23.031 22.547 1 96.94 71 SER B C 1
ATOM 3276 O O . SER B 1 71 ? -1.694 24.125 23.031 1 96.94 71 SER B O 1
ATOM 3278 N N . CYS B 1 72 ? -1.972 22.484 21.438 1 94.38 72 CYS B N 1
ATOM 3279 C CA . CYS B 1 72 ? -2.992 23.25 20.734 1 94.38 72 CYS B CA 1
ATOM 3280 C C . CYS B 1 72 ? -4.387 22.875 21.203 1 94.38 72 CYS B C 1
ATOM 3282 O O . CYS B 1 72 ? -5.387 23.25 20.594 1 94.38 72 CYS B O 1
ATOM 3284 N N . GLY B 1 73 ? -4.512 22.109 22.234 1 95.06 73 GLY B N 1
ATOM 3285 C CA . GLY B 1 73 ? -5.773 21.938 22.938 1 95.06 73 GLY B CA 1
ATOM 3286 C C . GLY B 1 73 ? -6.438 20.609 22.672 1 95.06 73 GLY B C 1
ATOM 3287 O O . GLY B 1 73 ? -7.578 20.375 23.078 1 95.06 73 GLY B O 1
ATOM 3288 N N . VAL B 1 74 ? -5.781 19.703 21.969 1 97.56 74 VAL B N 1
ATOM 3289 C CA . VAL B 1 74 ? -6.336 18.359 21.781 1 97.56 74 VAL B CA 1
ATOM 3290 C C . VAL B 1 74 ? -6.258 17.578 23.109 1 97.56 74 VAL B C 1
ATOM 3292 O O . VAL B 1 74 ? -5.184 17.469 23.703 1 97.56 74 VAL B O 1
ATOM 3295 N N . ASP B 1 75 ? -7.375 17.156 23.547 1 97.69 75 ASP B N 1
ATOM 3296 C CA . ASP B 1 75 ? -7.484 16.391 24.797 1 97.69 75 ASP B CA 1
ATOM 3297 C C . ASP B 1 75 ? -7.57 14.898 24.516 1 97.69 75 ASP B C 1
ATOM 3299 O O . ASP B 1 75 ? -8.578 14.414 23.984 1 97.69 75 ASP B O 1
ATOM 3303 N N . PRO B 1 76 ? -6.523 14.141 24.922 1 97.44 76 PRO B N 1
ATOM 3304 C CA . PRO B 1 76 ? -6.52 12.703 24.641 1 97.44 76 PRO B CA 1
ATOM 3305 C C . PRO B 1 76 ? -7.66 11.961 25.328 1 97.44 76 PRO B C 1
ATOM 3307 O O . PRO B 1 76 ? -7.934 10.805 25 1 97.44 76 PRO B O 1
ATOM 3310 N N . GLN B 1 77 ? -8.328 12.555 26.219 1 96.88 77 GLN B N 1
ATOM 3311 C CA . GLN B 1 77 ? -9.477 11.945 26.875 1 96.88 77 GLN B CA 1
ATOM 3312 C C . GLN B 1 77 ? -10.758 12.172 26.078 1 96.88 77 GLN B C 1
ATOM 3314 O O . GLN B 1 77 ? -11.742 11.445 26.25 1 96.88 77 GLN B O 1
ATOM 3319 N N . LYS B 1 78 ? -10.75 13.172 25.234 1 96.75 78 LYS B N 1
ATOM 3320 C CA . LYS B 1 78 ? -11.93 13.516 24.438 1 96.75 78 LYS B CA 1
ATOM 3321 C C . LYS B 1 78 ? -11.797 13 23 1 96.75 78 LYS B C 1
ATOM 3323 O O . LYS B 1 78 ? -12.797 12.766 22.328 1 96.75 78 LYS B O 1
ATOM 3328 N N . SER B 1 79 ? -10.555 12.906 22.562 1 98.12 79 SER B N 1
ATOM 3329 C CA . SER B 1 79 ? -10.281 12.555 21.172 1 98.12 79 SER B CA 1
ATOM 3330 C C . SER B 1 79 ? -9.211 11.477 21.062 1 98.12 79 SER B C 1
ATOM 3332 O O . SER B 1 79 ? -8.461 11.25 22.016 1 98.12 79 SER B O 1
ATOM 3334 N N . ILE B 1 80 ? -9.172 10.797 19.969 1 98.62 80 ILE B N 1
ATOM 3335 C CA . ILE B 1 80 ? -8.156 9.781 19.734 1 98.62 80 ILE B CA 1
ATOM 3336 C C . ILE B 1 80 ? -6.953 10.406 19.031 1 98.62 80 ILE B C 1
ATOM 3338 O O . ILE B 1 80 ? -7.105 11.055 18 1 98.62 80 ILE B O 1
ATOM 3342 N N . ILE B 1 81 ? -5.824 10.344 19.609 1 98.62 81 ILE B N 1
ATOM 3343 C CA . ILE B 1 81 ? -4.562 10.734 19 1 98.62 81 ILE B CA 1
ATOM 3344 C C . ILE B 1 81 ? -3.732 9.492 18.688 1 98.62 81 ILE B C 1
ATOM 3346 O O . ILE B 1 81 ? -3.463 8.68 19.578 1 98.62 81 ILE B O 1
ATOM 3350 N N . PHE B 1 82 ? -3.369 9.289 17.422 1 98.75 82 PHE B N 1
ATOM 3351 C CA . PHE B 1 82 ? -2.646 8.062 17.125 1 98.75 82 PHE B CA 1
ATOM 3352 C C . PHE B 1 82 ? -1.648 8.289 15.992 1 98.75 82 PHE B C 1
ATOM 3354 O O . PHE B 1 82 ? -1.729 9.289 15.281 1 98.75 82 PHE B O 1
ATOM 3361 N N . ILE B 1 83 ? -0.663 7.41 15.883 1 98.62 83 ILE B N 1
ATOM 3362 C CA . ILE B 1 83 ? 0.338 7.41 14.82 1 98.62 83 ILE B CA 1
ATOM 3363 C C . ILE B 1 83 ? -0.107 6.484 13.688 1 98.62 83 ILE B C 1
ATOM 3365 O O . ILE B 1 83 ? -0.485 5.336 13.938 1 98.62 83 ILE B O 1
ATOM 3369 N N . GLN B 1 84 ? -0.061 6.93 12.516 1 98.69 84 GLN B N 1
ATOM 3370 C CA . GLN B 1 84 ? -0.543 6.246 11.32 1 98.69 84 GLN B CA 1
ATOM 3371 C C . GLN B 1 84 ? 0.053 4.844 11.211 1 98.69 84 GLN B C 1
ATOM 3373 O O . GLN B 1 84 ? -0.676 3.865 11.031 1 98.69 84 GLN B O 1
ATOM 3378 N N . SER B 1 85 ? 1.369 4.691 11.406 1 98.19 85 SER B N 1
ATOM 3379 C CA . SER B 1 85 ? 2.076 3.432 11.219 1 98.19 85 SER B CA 1
ATOM 3380 C C . SER B 1 85 ? 1.741 2.436 12.32 1 98.19 85 SER B C 1
ATOM 3382 O O . SER B 1 85 ? 2.031 1.244 12.203 1 98.19 85 SER B O 1
ATOM 3384 N N . HIS B 1 86 ? 1.143 2.914 13.445 1 98.56 86 HIS B N 1
ATOM 3385 C CA . HIS B 1 86 ? 0.757 2.033 14.547 1 98.56 86 HIS B CA 1
ATOM 3386 C C . HIS B 1 86 ? -0.522 1.272 14.219 1 98.56 86 HIS B C 1
ATOM 3388 O O . HIS B 1 86 ? -0.886 0.328 14.922 1 98.56 86 HIS B O 1
ATOM 3394 N N . VAL B 1 87 ? -1.205 1.645 13.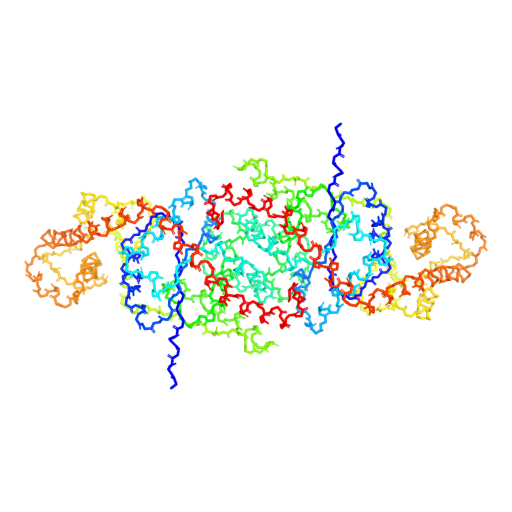164 1 98.62 87 VAL B N 1
ATOM 3395 C CA . VAL B 1 87 ? -2.459 1.044 12.727 1 98.62 87 VAL B CA 1
ATOM 3396 C C . VAL B 1 87 ? -2.275 0.423 11.344 1 98.62 87 VAL B C 1
ATOM 3398 O O . VAL B 1 87 ? -2.465 1.093 10.328 1 98.62 87 VAL B O 1
ATOM 3401 N N . TYR B 1 88 ? -1.961 -0.875 11.312 1 98.19 88 TYR B N 1
ATOM 3402 C CA . TYR B 1 88 ? -1.562 -1.568 10.094 1 98.19 88 TYR B CA 1
ATOM 3403 C C . TYR B 1 88 ? -2.697 -1.58 9.078 1 98.19 88 TYR B C 1
ATOM 3405 O O . TYR B 1 88 ? -2.461 -1.735 7.875 1 98.19 88 TYR B O 1
ATOM 3413 N N . GLN B 1 89 ? -3.912 -1.315 9.516 1 98.75 89 GLN B N 1
ATOM 3414 C CA . GLN B 1 89 ? -5.086 -1.323 8.656 1 98.75 89 GLN B CA 1
ATOM 3415 C C . GLN B 1 89 ? -4.992 -0.232 7.59 1 98.75 89 GLN B C 1
ATOM 3417 O O . GLN B 1 89 ? -5.555 -0.369 6.5 1 98.75 89 GLN B O 1
ATOM 3422 N N . HIS B 1 90 ? -4.258 0.882 7.875 1 98.88 90 HIS B N 1
ATOM 3423 C CA . HIS B 1 90 ? -4.078 1.943 6.891 1 98.88 90 HIS B CA 1
ATOM 3424 C C . HIS B 1 90 ? -3.422 1.412 5.621 1 98.88 90 HIS B C 1
ATOM 3426 O O . HIS B 1 90 ? -3.926 1.633 4.516 1 98.88 90 HIS B O 1
ATOM 3432 N N . SER B 1 91 ? -2.371 0.646 5.793 1 98.75 91 SER B N 1
ATOM 3433 C CA . SER B 1 91 ? -1.65 0.099 4.648 1 98.75 91 SER B CA 1
ATOM 3434 C C . SER B 1 91 ? -2.471 -0.972 3.939 1 98.75 91 SER B C 1
ATOM 3436 O O . SER B 1 91 ? -2.447 -1.067 2.711 1 98.75 91 SER B O 1
ATOM 3438 N N . GLN B 1 92 ? -3.176 -1.818 4.719 1 98.75 92 GLN B N 1
ATOM 3439 C CA . GLN B 1 92 ? -4.004 -2.867 4.133 1 98.75 92 GLN B CA 1
ATOM 3440 C C . GLN B 1 92 ? -5.094 -2.275 3.242 1 98.75 92 GLN B C 1
ATOM 3442 O O . GLN B 1 92 ? -5.262 -2.693 2.096 1 98.75 92 GLN B O 1
ATOM 3447 N N . LEU B 1 93 ? -5.789 -1.265 3.771 1 98.88 93 LEU B N 1
ATOM 3448 C CA . LEU B 1 93 ? -6.844 -0.65 2.971 1 98.88 93 LEU B CA 1
ATOM 3449 C C . LEU B 1 93 ? -6.25 0.122 1.797 1 98.88 93 LEU B C 1
ATOM 3451 O O . LEU B 1 93 ? -6.855 0.189 0.724 1 98.88 93 LEU B O 1
ATOM 3455 N N . ASN B 1 94 ? -5.086 0.715 1.993 1 98.81 94 ASN B N 1
ATOM 3456 C CA . ASN B 1 94 ? -4.422 1.407 0.893 1 98.81 94 ASN B CA 1
ATOM 3457 C C . ASN B 1 94 ? -4.293 0.511 -0.335 1 98.81 94 ASN B C 1
ATOM 3459 O O . ASN B 1 94 ? -4.645 0.916 -1.444 1 98.81 94 ASN B O 1
ATOM 3463 N N . TRP B 1 95 ? -3.809 -0.71 -0.163 1 98.62 95 TRP B N 1
ATOM 3464 C CA . TRP B 1 95 ? -3.678 -1.617 -1.298 1 98.62 95 TRP B CA 1
ATOM 3465 C C . TRP B 1 95 ? -5.031 -1.877 -1.948 1 98.62 95 TRP B C 1
ATOM 3467 O O . TRP B 1 95 ? -5.164 -1.812 -3.174 1 98.62 95 TRP B O 1
ATOM 3477 N N . ILE B 1 96 ? -5.984 -2.182 -1.109 1 97.88 96 ILE B N 1
ATOM 3478 C CA . ILE B 1 96 ? -7.309 -2.508 -1.621 1 97.88 96 ILE B CA 1
ATOM 3479 C C . ILE B 1 96 ? -7.844 -1.342 -2.451 1 97.88 96 ILE B C 1
ATOM 3481 O O . ILE B 1 96 ? -8.344 -1.538 -3.562 1 97.88 96 ILE B O 1
ATOM 3485 N N . LEU B 1 97 ? -7.68 -0.133 -1.951 1 98.44 97 LEU B N 1
ATOM 3486 C CA . LEU B 1 97 ? -8.227 1.026 -2.648 1 98.44 97 LEU B CA 1
ATOM 3487 C C . LEU B 1 97 ? -7.469 1.286 -3.947 1 98.44 97 LEU B C 1
ATOM 3489 O O . LEU B 1 97 ? -8.023 1.862 -4.887 1 98.44 97 LEU B O 1
ATOM 3493 N N . ASN B 1 98 ? -6.191 0.916 -3.998 1 97.94 98 ASN B N 1
ATOM 3494 C CA . ASN B 1 98 ? -5.477 0.966 -5.27 1 97.94 98 ASN B CA 1
ATOM 3495 C C . ASN B 1 98 ? -6.215 0.188 -6.359 1 97.94 98 ASN B C 1
ATOM 3497 O O . ASN B 1 98 ? -6.223 0.596 -7.52 1 97.94 98 ASN B O 1
ATOM 3501 N N . CYS B 1 99 ? -6.828 -0.892 -5.996 1 96.5 99 CYS B N 1
ATOM 3502 C CA . CYS B 1 99 ? -7.539 -1.752 -6.934 1 96.5 99 CYS B CA 1
ATOM 3503 C C . CYS B 1 99 ? -8.82 -1.088 -7.418 1 96.5 99 CYS B C 1
ATOM 3505 O O . CYS B 1 99 ? -9.398 -1.505 -8.422 1 96.5 99 CYS B O 1
ATOM 3507 N N . PHE B 1 100 ? -9.258 -0.068 -6.762 1 96.44 100 PHE B N 1
ATOM 3508 C CA . PHE B 1 100 ? -10.508 0.606 -7.102 1 96.44 100 PHE B CA 1
ATOM 3509 C C . PHE B 1 100 ? -10.242 2.045 -7.531 1 96.44 100 PHE B C 1
ATOM 3511 O O . PHE B 1 100 ? -11.156 2.873 -7.527 1 96.44 100 PHE B O 1
ATOM 3518 N N . SER B 1 101 ? -9.031 2.377 -7.727 1 97.12 101 SER B N 1
ATOM 3519 C CA . SER B 1 101 ? -8.648 3.695 -8.219 1 97.12 101 SER B CA 1
ATOM 3520 C C . SER B 1 101 ? -8.094 3.621 -9.633 1 97.12 101 SER B C 1
ATOM 3522 O O . SER B 1 101 ? -7.34 2.705 -9.969 1 97.12 101 SER B O 1
ATOM 3524 N N . GLN B 1 102 ? -8.453 4.578 -10.43 1 95.38 102 GLN B N 1
ATOM 3525 C CA . GLN B 1 102 ? -7.977 4.586 -11.805 1 95.38 102 GLN B CA 1
ATOM 3526 C C . GLN B 1 102 ? -6.602 5.242 -11.906 1 95.38 102 GLN B C 1
ATOM 3528 O O . GLN B 1 102 ? -6.367 6.297 -11.312 1 95.38 102 GLN B O 1
ATOM 3533 N N . PHE B 1 103 ? -5.781 4.598 -12.648 1 95.88 103 PHE B N 1
ATOM 3534 C CA . PHE B 1 103 ? -4.449 5.137 -12.883 1 95.88 103 PHE B CA 1
ATOM 3535 C C . PHE B 1 103 ? -4.531 6.555 -13.445 1 95.88 103 PHE B C 1
ATOM 3537 O O . PHE B 1 103 ? -3.818 7.449 -12.984 1 95.88 103 PHE B O 1
ATOM 3544 N N . SER B 1 104 ? -5.434 6.766 -14.359 1 94.25 104 SER B N 1
ATOM 3545 C CA . SER B 1 104 ? -5.57 8.039 -15.047 1 94.25 104 SER B CA 1
ATOM 3546 C C . SER B 1 104 ? -6.023 9.141 -14.094 1 94.25 104 SER B C 1
ATOM 3548 O O . SER B 1 104 ? -5.633 10.305 -14.242 1 94.25 104 SER B O 1
ATOM 3550 N N . GLU B 1 105 ? -6.816 8.812 -13.133 1 94.81 105 GLU B N 1
ATOM 3551 C CA . GLU B 1 105 ? -7.301 9.805 -12.18 1 94.81 105 GLU B CA 1
ATOM 3552 C C . GLU B 1 105 ? -6.16 10.328 -11.305 1 94.81 105 GLU B C 1
ATOM 3554 O O . GLU B 1 105 ? -6.141 11.508 -10.953 1 94.81 105 GLU B O 1
ATOM 3559 N N . LEU B 1 106 ? -5.266 9.453 -10.984 1 96.25 106 LEU B N 1
ATOM 3560 C CA . LEU B 1 106 ? -4.121 9.859 -10.172 1 96.25 106 LEU B CA 1
ATOM 3561 C C . LEU B 1 106 ? -3.164 10.727 -10.992 1 96.25 106 LEU B C 1
ATOM 3563 O O . LEU B 1 106 ? -2.598 11.688 -10.469 1 96.25 106 LEU B O 1
ATOM 3567 N N . LEU B 1 107 ? -3.047 10.43 -12.266 1 93.12 107 LEU B N 1
ATOM 3568 C CA . LEU B 1 107 ? -2.176 11.188 -13.148 1 93.12 107 LEU B CA 1
ATOM 3569 C C . LEU B 1 107 ? -2.645 12.633 -13.258 1 93.12 107 LEU B C 1
ATOM 3571 O O . LEU B 1 107 ? -1.839 13.539 -13.516 1 93.12 107 LEU B O 1
ATOM 3575 N N . ARG B 1 108 ? -3.877 12.781 -13.023 1 92.5 108 ARG B N 1
ATOM 3576 C CA . ARG B 1 108 ? -4.473 14.094 -13.25 1 92.5 108 ARG B CA 1
ATOM 3577 C C . ARG B 1 108 ? -4.461 14.922 -11.969 1 92.5 108 ARG B C 1
ATOM 3579 O O . ARG B 1 108 ? -4.91 16.078 -11.969 1 92.5 108 ARG B O 1
ATOM 3586 N N . MET B 1 109 ? -4.027 14.367 -10.938 1 92.94 109 MET B N 1
ATOM 3587 C CA . MET B 1 109 ? -3.969 15.117 -9.688 1 92.94 109 MET B CA 1
ATOM 3588 C C . MET B 1 109 ? -3.021 16.312 -9.805 1 92.94 109 MET B C 1
ATOM 3590 O O . MET B 1 109 ? -1.91 16.172 -10.32 1 92.94 109 MET B O 1
ATOM 3594 N N . THR B 1 110 ? -3.418 17.438 -9.312 1 90.25 110 THR B N 1
ATOM 3595 C CA . THR B 1 110 ? -2.662 18.672 -9.43 1 90.25 110 THR B CA 1
ATOM 3596 C C . THR B 1 110 ? -1.315 18.562 -8.727 1 90.25 110 THR B C 1
ATOM 3598 O O . THR B 1 110 ? -0.281 18.938 -9.281 1 90.25 110 THR B O 1
ATOM 3601 N N . GLN B 1 111 ? -1.342 18.094 -7.578 1 87.19 111 GLN B N 1
ATOM 3602 C CA . GLN B 1 111 ? -0.11 17.984 -6.801 1 87.19 111 GLN B CA 1
ATOM 3603 C C . GLN B 1 111 ? 0.909 17.094 -7.508 1 87.19 111 GLN B C 1
ATOM 3605 O O . GLN B 1 111 ? 2.104 17.391 -7.516 1 87.19 111 GLN B O 1
ATOM 3610 N N . PHE B 1 112 ? 0.465 16.047 -8.078 1 90.81 112 PHE B N 1
ATOM 3611 C CA . PHE B 1 112 ? 1.369 15.156 -8.789 1 90.81 112 PHE B CA 1
ATOM 3612 C C . PHE B 1 112 ? 1.948 15.836 -10.023 1 90.81 112 PHE B C 1
ATOM 3614 O O . PHE B 1 112 ? 3.148 15.742 -10.281 1 90.81 112 PHE B O 1
ATOM 3621 N N . LYS B 1 113 ? 1.118 16.5 -10.734 1 89.69 113 LYS B N 1
ATOM 3622 C CA . LYS B 1 113 ? 1.556 17.203 -11.938 1 89.69 113 LYS B CA 1
ATOM 3623 C C . LYS B 1 113 ? 2.633 18.234 -11.609 1 89.69 113 LYS B C 1
ATOM 3625 O O . LYS B 1 113 ? 3.654 18.312 -12.289 1 89.69 113 LYS B O 1
ATOM 3630 N N . ILE B 1 114 ? 2.402 18.906 -10.617 1 85.75 114 ILE B N 1
ATOM 3631 C CA . ILE B 1 114 ? 3.346 19.953 -10.227 1 85.75 114 ILE B CA 1
ATOM 3632 C C . ILE B 1 114 ? 4.68 19.328 -9.844 1 85.75 114 ILE B C 1
ATOM 3634 O O . ILE B 1 114 ? 5.734 19.75 -10.32 1 85.75 114 ILE B O 1
ATOM 3638 N N . LYS B 1 115 ? 4.648 18.312 -9.062 1 82.69 115 LYS B N 1
ATOM 3639 C CA . LYS B 1 115 ? 5.871 17.672 -8.594 1 82.69 115 LYS B CA 1
ATOM 3640 C C . LYS B 1 115 ? 6.598 16.969 -9.734 1 82.69 115 LYS B C 1
ATOM 3642 O O . LYS B 1 115 ? 7.828 16.984 -9.797 1 82.69 115 LYS B O 1
ATOM 3647 N N . SER B 1 116 ? 5.832 16.344 -10.562 1 83.31 116 SER B N 1
ATOM 3648 C CA . SER B 1 116 ? 6.41 15.625 -11.688 1 83.31 116 SER B CA 1
ATOM 3649 C C . SER B 1 116 ? 7.094 16.578 -12.664 1 83.31 116 SER B C 1
ATOM 3651 O O . SER B 1 116 ? 8.055 16.188 -13.336 1 83.31 116 SER B O 1
ATOM 3653 N N . ASN B 1 117 ? 6.648 17.734 -12.719 1 81.75 117 ASN B N 1
ATOM 3654 C CA . ASN B 1 117 ? 7.238 18.75 -13.594 1 81.75 117 ASN B CA 1
ATOM 3655 C C . ASN B 1 117 ? 8.516 19.328 -13 1 81.75 117 ASN B C 1
ATOM 3657 O O . ASN B 1 117 ? 9.406 19.766 -13.727 1 81.75 117 ASN B O 1
ATOM 3661 N N . CYS B 1 118 ? 8.555 19.328 -11.75 1 76.12 118 CYS B N 1
ATOM 3662 C CA . CYS B 1 118 ? 9.672 19.984 -11.055 1 76.12 118 CYS B CA 1
ATOM 3663 C C . CYS B 1 118 ? 10.828 19 -10.867 1 76.12 118 CYS B C 1
ATOM 3665 O O . CYS B 1 118 ? 11.969 19.422 -10.672 1 76.12 118 CYS B O 1
ATOM 3667 N N . SER B 1 119 ? 10.516 17.781 -10.859 1 74.44 119 SER B N 1
ATOM 3668 C CA . SER B 1 119 ? 11.57 16.812 -10.617 1 74.44 119 SER B CA 1
ATOM 3669 C C . SER B 1 119 ? 11.508 15.656 -11.609 1 74.44 119 SER B C 1
ATOM 3671 O O . SER B 1 119 ? 10.422 15.219 -11.984 1 74.44 119 SER B O 1
ATOM 3673 N N . LYS B 1 120 ? 12.703 15.219 -11.992 1 69 120 LYS B N 1
ATOM 3674 C CA . LYS B 1 120 ? 12.789 14.07 -12.891 1 69 120 LYS B CA 1
ATOM 3675 C C . LYS B 1 120 ? 12.734 12.758 -12.109 1 69 120 LYS B C 1
ATOM 3677 O O . LYS B 1 120 ? 12.406 11.711 -12.672 1 69 120 LYS B O 1
ATOM 3682 N N . LYS B 1 121 ? 12.992 12.914 -10.891 1 83.69 121 LYS B N 1
ATOM 3683 C CA . LYS B 1 121 ? 13.016 11.695 -10.086 1 83.69 121 LYS B CA 1
ATOM 3684 C C . LYS B 1 121 ? 11.867 11.68 -9.078 1 83.69 121 LYS B C 1
ATOM 3686 O O . LYS B 1 121 ? 12 12.203 -7.969 1 83.69 121 LYS B O 1
ATOM 3691 N N . ILE B 1 122 ? 10.812 11.055 -9.461 1 90.62 122 ILE B N 1
ATOM 3692 C CA . ILE B 1 122 ? 9.625 10.961 -8.625 1 90.62 122 ILE B CA 1
ATOM 3693 C C . ILE B 1 122 ? 9.414 9.523 -8.172 1 90.62 122 ILE B C 1
ATOM 3695 O O . ILE B 1 122 ? 9.492 8.594 -8.984 1 90.62 122 ILE B O 1
ATOM 3699 N N . ASN B 1 123 ? 9.32 9.375 -6.891 1 93.81 123 ASN B N 1
ATOM 3700 C CA . ASN B 1 123 ? 9.07 8.016 -6.418 1 93.81 123 ASN B CA 1
ATOM 3701 C C . ASN B 1 123 ? 7.602 7.633 -6.57 1 93.81 123 ASN B C 1
ATOM 3703 O O . ASN B 1 123 ? 6.75 8.5 -6.77 1 93.81 123 ASN B O 1
ATOM 3707 N N . ALA B 1 124 ? 7.301 6.371 -6.523 1 96.31 124 ALA B N 1
ATOM 3708 C CA . ALA B 1 124 ? 5.961 5.828 -6.742 1 96.31 124 ALA B CA 1
ATOM 3709 C C . ALA B 1 124 ? 5.004 6.273 -5.641 1 96.31 124 ALA B C 1
ATOM 3711 O O . ALA B 1 124 ? 3.803 6.434 -5.879 1 96.31 124 ALA B O 1
ATOM 3712 N N . ALA B 1 125 ? 5.523 6.531 -4.461 1 96.81 125 ALA B N 1
ATOM 3713 C CA . ALA B 1 125 ? 4.688 6.922 -3.328 1 96.81 125 ALA B CA 1
ATOM 3714 C C . ALA B 1 125 ? 4.055 8.289 -3.561 1 96.81 125 ALA B C 1
ATOM 3716 O O . ALA B 1 125 ? 2.928 8.547 -3.131 1 96.81 125 ALA B O 1
ATOM 3717 N N . LEU B 1 126 ? 4.75 9.195 -4.227 1 94.5 126 LEU B N 1
ATOM 3718 C CA . LEU B 1 126 ? 4.211 10.516 -4.547 1 94.5 126 LEU B CA 1
ATOM 3719 C C . LEU B 1 126 ? 3.008 10.398 -5.48 1 94.5 126 LEU B C 1
ATOM 3721 O O . LEU B 1 126 ? 2.105 11.242 -5.441 1 94.5 126 LEU B O 1
ATOM 3725 N N . PHE B 1 127 ? 3.043 9.422 -6.262 1 95.31 127 PHE B N 1
ATOM 3726 C CA . PHE B 1 127 ? 1.932 9.117 -7.156 1 95.31 127 PHE B CA 1
ATOM 3727 C C . PHE B 1 127 ? 0.773 8.492 -6.387 1 95.31 127 PHE B C 1
ATOM 3729 O O . PHE B 1 127 ? -0.391 8.805 -6.652 1 95.31 127 PHE B O 1
ATOM 3736 N N . ASN B 1 128 ? 1.057 7.719 -5.402 1 96.94 128 ASN B N 1
ATOM 3737 C CA . ASN B 1 128 ? 0.076 6.844 -4.773 1 96.94 128 ASN B CA 1
ATOM 3738 C C . ASN B 1 128 ? -0.479 7.453 -3.488 1 96.94 128 ASN B C 1
ATOM 3740 O O . ASN B 1 128 ? -1.492 6.992 -2.963 1 96.94 128 ASN B O 1
ATOM 3744 N N . TYR B 1 129 ? 0.135 8.461 -2.916 1 96.62 129 TYR B N 1
ATOM 3745 C CA . TYR B 1 129 ? -0.167 8.906 -1.562 1 96.62 129 TYR B CA 1
ATOM 3746 C C . TYR B 1 129 ? -1.6 9.414 -1.461 1 96.62 129 TYR B C 1
ATOM 3748 O O . TYR B 1 129 ? -2.213 9.352 -0.393 1 96.62 129 TYR B O 1
ATOM 3756 N N . PRO B 1 130 ? -2.244 9.922 -2.545 1 97.62 130 PRO B N 1
ATOM 3757 C CA . PRO B 1 130 ? -3.654 10.289 -2.402 1 97.62 130 PRO B CA 1
ATOM 3758 C C . PRO B 1 130 ? -4.539 9.109 -2.023 1 97.62 130 PRO B C 1
ATOM 3760 O O . PRO B 1 130 ? -5.543 9.281 -1.327 1 97.62 130 PRO B O 1
ATOM 3763 N N . ILE B 1 131 ? -4.176 7.926 -2.482 1 98.62 131 ILE B N 1
ATOM 3764 C CA . ILE B 1 131 ? -4.949 6.738 -2.143 1 98.62 131 ILE B CA 1
ATOM 3765 C C . ILE B 1 131 ? -4.703 6.363 -0.682 1 98.62 131 ILE B C 1
ATOM 3767 O O . ILE B 1 131 ? -5.613 5.898 0.007 1 98.62 131 ILE B O 1
ATOM 3771 N N . LEU B 1 132 ? -3.414 6.508 -0.198 1 98.69 132 LEU B N 1
ATOM 3772 C CA . LEU B 1 132 ? -3.158 6.305 1.225 1 98.69 132 LEU B CA 1
ATOM 3773 C C . LEU B 1 132 ? -4 7.254 2.068 1 98.69 132 LEU B C 1
ATOM 3775 O O . LEU B 1 132 ? -4.543 6.859 3.102 1 98.69 132 LEU B O 1
ATOM 3779 N N . MET B 1 133 ? -4.125 8.516 1.628 1 98.38 133 MET B N 1
ATOM 3780 C CA . MET B 1 133 ? -4.988 9.477 2.309 1 98.38 133 MET B CA 1
ATOM 3781 C C . MET B 1 133 ? -6.434 8.984 2.336 1 98.38 133 MET B C 1
ATOM 3783 O O . MET B 1 133 ? -7.105 9.078 3.365 1 98.38 133 MET B O 1
ATOM 3787 N N . ALA B 1 134 ? -6.891 8.477 1.226 1 98.81 134 ALA B N 1
ATOM 3788 C CA . ALA B 1 134 ? -8.242 7.934 1.161 1 98.81 134 ALA B CA 1
ATOM 3789 C C . ALA B 1 134 ? -8.43 6.809 2.174 1 98.81 134 ALA B C 1
ATOM 3791 O O . ALA B 1 134 ? -9.461 6.742 2.855 1 98.81 134 ALA B O 1
ATOM 3792 N N . ALA B 1 135 ? -7.457 5.945 2.258 1 98.94 135 ALA B N 1
ATOM 3793 C CA . ALA B 1 135 ? -7.512 4.855 3.229 1 98.94 135 ALA B CA 1
ATOM 3794 C C . ALA B 1 135 ? -7.602 5.395 4.652 1 98.94 135 ALA B C 1
ATOM 3796 O O . ALA B 1 135 ? -8.398 4.91 5.461 1 98.94 135 ALA B O 1
ATOM 3797 N N . ASP B 1 136 ? -6.781 6.418 4.977 1 98.81 136 ASP B N 1
ATOM 3798 C CA . ASP B 1 136 ? -6.789 7.039 6.297 1 98.81 136 ASP B CA 1
ATOM 3799 C C . ASP B 1 136 ? -8.188 7.539 6.66 1 98.81 136 ASP B C 1
ATOM 3801 O O . ASP B 1 136 ? -8.633 7.383 7.801 1 98.81 136 ASP B O 1
ATOM 3805 N N . ILE B 1 137 ? -8.836 8.117 5.676 1 98.81 137 ILE B N 1
ATOM 3806 C CA . ILE B 1 137 ? -10.117 8.773 5.891 1 98.81 137 ILE B CA 1
ATOM 3807 C C . ILE B 1 137 ? -11.227 7.723 6.012 1 98.81 137 ILE B C 1
ATOM 3809 O O . ILE B 1 137 ? -12.016 7.758 6.953 1 98.81 137 ILE B O 1
ATOM 3813 N N . LEU B 1 138 ? -11.258 6.754 5.176 1 98.88 138 LEU B N 1
ATOM 3814 C CA . LEU B 1 138 ? -12.391 5.855 5.016 1 98.88 138 LEU B CA 1
ATOM 3815 C C . LEU B 1 138 ? -12.406 4.793 6.109 1 98.88 138 LEU B C 1
ATOM 3817 O O . LEU B 1 138 ? -13.469 4.293 6.48 1 98.88 138 LEU B O 1
ATOM 3821 N N . LEU B 1 139 ? -11.273 4.441 6.684 1 98.88 139 LEU B N 1
ATOM 3822 C CA . LEU B 1 139 ? -11.156 3.393 7.691 1 98.88 139 LEU B CA 1
ATOM 3823 C C . LEU B 1 139 ? -12.062 3.686 8.883 1 98.88 139 LEU B C 1
ATOM 3825 O O . LEU B 1 139 ? -12.539 2.762 9.555 1 98.88 139 LEU B O 1
ATOM 3829 N N . TYR B 1 140 ? -12.32 4.949 9.141 1 98.81 140 TYR B N 1
ATOM 3830 C CA . TYR B 1 140 ? -12.977 5.32 10.383 1 98.81 140 TYR B CA 1
ATOM 3831 C C . TYR B 1 140 ? -14.391 5.832 10.125 1 98.81 140 TYR B C 1
ATOM 3833 O O . TYR B 1 140 ? -15 6.461 11 1 98.81 140 TYR B O 1
ATOM 3841 N N . GLN B 1 141 ? -14.867 5.602 8.898 1 98.62 141 GLN B N 1
ATOM 3842 C CA . GLN B 1 141 ? -16.188 6.078 8.516 1 98.62 141 GLN B CA 1
ATOM 3843 C C . GLN B 1 141 ? -16.312 7.586 8.727 1 98.62 141 GLN B C 1
ATOM 3845 O O . GLN B 1 141 ? -17.297 8.062 9.297 1 98.62 141 GLN B O 1
ATOM 3850 N N . THR B 1 142 ? -15.328 8.305 8.273 1 98.62 142 THR B N 1
ATOM 3851 C CA . THR B 1 142 ? -15.164 9.734 8.531 1 98.62 142 THR B CA 1
ATOM 3852 C C . THR B 1 142 ? -16.234 10.539 7.801 1 98.62 142 THR B C 1
ATOM 3854 O O . THR B 1 142 ? -16.484 10.32 6.613 1 98.62 142 THR B O 1
ATOM 3857 N N . ASN B 1 143 ? -16.859 11.477 8.531 1 98.12 143 ASN B N 1
ATOM 3858 C CA . ASN B 1 143 ? -17.828 12.375 7.938 1 98.12 143 ASN B CA 1
ATOM 3859 C C . ASN B 1 143 ? -17.172 13.648 7.406 1 98.12 143 ASN B C 1
ATOM 3861 O O . ASN B 1 143 ? -17.5 14.109 6.312 1 98.12 143 ASN B O 1
ATOM 3865 N N . PHE B 1 144 ? -16.25 14.141 8.203 1 96.5 144 PHE B N 1
ATOM 3866 C CA . PHE B 1 144 ? -15.672 15.438 7.859 1 96.5 144 PHE B CA 1
ATOM 3867 C C . PHE B 1 144 ? -14.148 15.391 7.934 1 96.5 144 PHE B C 1
ATOM 3869 O O . PHE B 1 144 ? -13.586 14.758 8.828 1 96.5 144 PHE B O 1
ATOM 3876 N N . VAL B 1 145 ? -13.5 16.031 7.043 1 95.81 145 VAL B N 1
ATOM 3877 C CA . VAL B 1 145 ? -12.047 16.172 6.996 1 95.81 145 VAL B CA 1
ATOM 3878 C C . VAL B 1 145 ? -11.664 17.641 6.883 1 95.81 145 VAL B C 1
ATOM 3880 O O . VAL B 1 145 ? -11.891 18.281 5.844 1 95.81 145 VAL B O 1
ATOM 3883 N N . PRO B 1 146 ? -11.07 18.203 7.941 1 91.31 146 PRO B N 1
ATOM 3884 C CA . PRO B 1 146 ? -10.578 19.578 7.812 1 91.31 146 PRO B CA 1
ATOM 3885 C C . PRO B 1 146 ? -9.367 19.688 6.887 1 91.31 146 PRO B C 1
ATOM 3887 O O . PRO B 1 146 ? -8.32 19.094 7.152 1 91.31 146 PRO B O 1
ATOM 3890 N N . VAL B 1 147 ? -9.531 20.344 5.816 1 85.56 147 VAL B N 1
ATOM 3891 C CA . VAL B 1 147 ? -8.422 20.438 4.871 1 85.56 147 VAL B CA 1
ATOM 3892 C C . VAL B 1 147 ? -8.359 21.859 4.309 1 85.56 147 VAL B C 1
ATOM 3894 O O . VAL B 1 147 ? -9.352 22.594 4.328 1 85.56 147 VAL B O 1
ATOM 3897 N N . GLY B 1 148 ? -7.098 22.188 3.908 1 77.81 148 GLY B N 1
ATOM 3898 C CA . GLY B 1 148 ? -6.973 23.406 3.111 1 77.81 148 GLY B CA 1
ATOM 3899 C C . GLY B 1 148 ? -7.543 23.25 1.712 1 77.81 148 GLY B C 1
ATOM 3900 O O . GLY B 1 148 ? -7.859 22.141 1.278 1 77.81 148 GLY B O 1
ATOM 3901 N N . GLN B 1 149 ? -7.645 24.344 0.971 1 76.12 149 GLN B N 1
ATOM 3902 C CA . GLN B 1 149 ? -8.195 24.375 -0.38 1 76.12 149 GLN B CA 1
ATOM 3903 C C . GLN B 1 149 ? -7.391 23.484 -1.321 1 76.12 149 GLN B C 1
ATOM 3905 O O . GLN B 1 149 ? -7.949 22.891 -2.242 1 76.12 149 GLN B O 1
ATOM 3910 N N . ASP B 1 150 ? -6.16 23.375 -1.038 1 76.25 150 ASP B N 1
ATOM 3911 C CA . ASP B 1 150 ? -5.266 22.625 -1.915 1 76.25 150 ASP B CA 1
ATOM 3912 C C . ASP B 1 150 ? -5.484 21.125 -1.767 1 76.25 150 ASP B C 1
ATOM 3914 O O . ASP B 1 150 ? -5.066 20.344 -2.623 1 76.25 150 ASP B O 1
ATOM 3918 N N . GLN B 1 151 ? -6.07 20.672 -0.707 1 85.12 151 GLN B N 1
ATOM 3919 C CA . GLN B 1 151 ? -6.266 19.25 -0.452 1 85.12 151 GLN B CA 1
ATOM 3920 C C . GLN B 1 151 ? -7.684 18.828 -0.798 1 85.12 151 GLN B C 1
ATOM 3922 O O . GLN B 1 151 ? -8.016 17.641 -0.713 1 85.12 151 GLN B O 1
ATOM 3927 N N . LYS B 1 152 ? -8.508 19.75 -1.202 1 89 152 LYS B N 1
ATOM 3928 C CA . LYS B 1 152 ? -9.898 19.469 -1.549 1 89 152 LYS B CA 1
ATOM 3929 C C . LYS B 1 152 ? -9.984 18.391 -2.627 1 89 152 LYS B C 1
ATOM 3931 O O . LYS B 1 152 ? -10.859 17.516 -2.57 1 89 152 LYS B O 1
ATOM 3936 N N . GLN B 1 153 ? -9.078 18.453 -3.58 1 93.56 153 GLN B N 1
ATOM 3937 C CA . GLN B 1 153 ? -9.07 17.484 -4.672 1 93.56 153 GLN B CA 1
ATOM 3938 C C . GLN B 1 153 ? -8.875 16.062 -4.145 1 93.56 153 GLN B C 1
ATOM 3940 O O . GLN B 1 153 ? -9.461 15.125 -4.672 1 93.56 153 GLN B O 1
ATOM 3945 N N . HIS B 1 154 ? -8.094 15.93 -3.115 1 96.06 154 HIS B N 1
ATOM 3946 C CA . HIS B 1 154 ? -7.832 14.609 -2.543 1 96.06 154 HIS B CA 1
ATOM 3947 C C . HIS B 1 154 ? -9.062 14.07 -1.827 1 96.06 154 HIS B C 1
ATOM 3949 O O . HIS B 1 154 ? -9.344 12.867 -1.885 1 96.06 154 HIS B O 1
ATOM 3955 N N . VAL B 1 155 ? -9.805 14.914 -1.179 1 96.75 155 VAL B N 1
ATOM 3956 C CA . VAL B 1 155 ? -11.039 14.484 -0.53 1 96.75 155 VAL B CA 1
ATOM 3957 C C . VAL B 1 155 ? -12.062 14.07 -1.586 1 96.75 155 VAL B C 1
ATOM 3959 O O . VAL B 1 155 ? -12.797 13.102 -1.397 1 96.75 155 VAL B O 1
ATOM 3962 N N . GLU B 1 156 ? -12.062 14.805 -2.672 1 96.94 156 GLU B N 1
ATOM 3963 C CA . GLU B 1 156 ? -12.953 14.438 -3.771 1 96.94 156 GLU B CA 1
ATOM 3964 C C . GLU B 1 156 ? -12.586 13.07 -4.344 1 96.94 156 GLU B C 1
ATOM 3966 O O . GLU B 1 156 ? -13.469 12.258 -4.629 1 96.94 156 GLU B O 1
ATOM 3971 N N . LEU B 1 157 ? -11.297 12.914 -4.555 1 97.81 157 LEU B N 1
ATOM 3972 C CA . LEU B 1 157 ? -10.844 11.602 -4.992 1 97.81 157 LEU B CA 1
ATOM 3973 C C . LEU B 1 157 ? -11.305 10.516 -4.02 1 97.81 157 LEU B C 1
ATOM 3975 O O . LEU B 1 157 ? -11.758 9.445 -4.441 1 97.81 157 LEU B O 1
ATOM 3979 N N . THR B 1 158 ? -11.172 10.781 -2.709 1 98.56 158 THR B N 1
ATOM 3980 C CA . THR B 1 158 ? -11.602 9.852 -1.676 1 98.56 158 THR B CA 1
ATOM 3981 C C . THR B 1 158 ? -13.086 9.508 -1.834 1 98.56 158 THR B C 1
ATOM 3983 O O . THR B 1 158 ? -13.469 8.344 -1.773 1 98.56 158 THR B O 1
ATOM 3986 N N . ARG B 1 159 ? -13.875 10.484 -2.104 1 98.38 159 ARG B N 1
ATOM 3987 C CA . ARG B 1 159 ? -15.305 10.289 -2.311 1 98.38 159 ARG B CA 1
ATOM 3988 C C . ARG B 1 159 ? -15.57 9.43 -3.541 1 98.38 159 ARG B C 1
ATOM 3990 O O . ARG B 1 159 ? -16.406 8.523 -3.508 1 98.38 159 ARG B O 1
ATOM 3997 N N . ASN B 1 160 ? -14.852 9.742 -4.598 1 98.12 160 ASN B N 1
ATOM 3998 C CA . ASN B 1 160 ? -15.016 8.977 -5.832 1 98.12 160 ASN B CA 1
ATOM 3999 C C . ASN B 1 160 ? -14.688 7.504 -5.621 1 98.12 160 ASN B C 1
ATOM 4001 O O . ASN B 1 160 ? -15.43 6.629 -6.074 1 98.12 160 ASN B O 1
ATOM 4005 N N . ILE B 1 161 ? -13.625 7.242 -4.961 1 98.31 161 ILE B N 1
ATOM 4006 C CA . ILE B 1 161 ? -13.203 5.871 -4.699 1 98.31 161 ILE B CA 1
ATOM 4007 C C . ILE B 1 161 ? -14.242 5.164 -3.834 1 98.31 161 ILE B C 1
ATOM 4009 O O . ILE B 1 161 ? -14.633 4.031 -4.121 1 98.31 161 ILE B O 1
ATOM 4013 N N . ALA B 1 162 ? -14.672 5.844 -2.768 1 98.62 162 ALA B N 1
ATOM 4014 C CA . ALA B 1 162 ? -15.695 5.289 -1.877 1 98.62 162 ALA B CA 1
ATOM 4015 C C . ALA B 1 162 ? -16.969 4.977 -2.641 1 98.62 162 ALA B C 1
ATOM 4017 O O . ALA B 1 162 ? -17.562 3.906 -2.463 1 98.62 162 ALA B O 1
ATOM 4018 N N . HIS B 1 163 ? -17.359 5.902 -3.469 1 97.94 163 HIS B N 1
ATOM 4019 C CA . HIS B 1 163 ? -18.562 5.707 -4.27 1 97.94 163 HIS B CA 1
ATOM 4020 C C . HIS B 1 163 ? -18.422 4.5 -5.191 1 97.94 163 HIS B C 1
ATOM 4022 O O . HIS B 1 163 ? -19.344 3.699 -5.324 1 97.94 163 HIS B O 1
ATOM 4028 N N . ARG B 1 164 ? -17.297 4.406 -5.879 1 96.56 164 ARG B N 1
ATOM 4029 C CA . ARG B 1 164 ? -17.031 3.283 -6.773 1 96.56 164 ARG B CA 1
ATOM 4030 C C . ARG B 1 164 ? -17.125 1.956 -6.027 1 96.56 164 ARG B C 1
ATOM 4032 O O . ARG B 1 164 ? -17.766 1.014 -6.504 1 96.56 164 ARG B O 1
ATOM 4039 N N . PHE B 1 165 ? -16.562 1.871 -4.863 1 97.31 165 PHE B N 1
ATOM 4040 C CA . PHE B 1 165 ? -16.609 0.654 -4.062 1 97.31 165 PHE B CA 1
ATOM 4041 C C . PHE B 1 165 ? -18.031 0.355 -3.617 1 97.31 165 PHE B C 1
ATOM 4043 O O . PHE B 1 165 ? -18.516 -0.771 -3.766 1 97.31 165 PHE B O 1
ATOM 4050 N N . ASN B 1 166 ? -18.672 1.42 -3.086 1 97.88 166 ASN B N 1
ATOM 4051 C CA . ASN B 1 166 ? -20.031 1.26 -2.586 1 97.88 166 ASN B CA 1
ATOM 4052 C C . ASN B 1 166 ? -20.984 0.825 -3.693 1 97.88 166 ASN B C 1
ATOM 4054 O O . ASN B 1 166 ? -21.938 0.076 -3.443 1 97.88 166 ASN B O 1
ATOM 4058 N N . SER B 1 167 ? -20.766 1.297 -4.852 1 96.62 167 SER B N 1
ATOM 4059 C CA . SER B 1 167 ? -21.625 0.946 -5.973 1 96.62 167 SER B CA 1
ATOM 4060 C C . SER B 1 167 ? -21.531 -0.541 -6.297 1 96.62 167 SER B C 1
ATOM 4062 O O . SER B 1 167 ? -22.516 -1.147 -6.734 1 96.62 167 SER B O 1
ATOM 4064 N N . LEU B 1 168 ? -20.469 -1.097 -6.047 1 93.94 168 LEU B N 1
ATOM 4065 C CA . LEU B 1 168 ? -20.234 -2.496 -6.387 1 93.94 168 LEU B CA 1
ATOM 4066 C C . LEU B 1 168 ? -20.625 -3.406 -5.227 1 93.94 168 LEU B C 1
ATOM 4068 O O . LEU B 1 168 ? -21.109 -4.523 -5.441 1 93.94 168 LEU B O 1
ATOM 4072 N N . TYR B 1 169 ? -20.438 -2.945 -4.023 1 94.62 169 TYR B N 1
ATOM 4073 C CA . TYR B 1 169 ? -20.469 -3.883 -2.904 1 94.62 169 TYR B CA 1
ATOM 4074 C C . TYR B 1 169 ? -21.484 -3.443 -1.852 1 94.62 169 TYR B C 1
ATOM 4076 O O . TYR B 1 169 ? -21.609 -4.082 -0.806 1 94.62 169 TYR B O 1
ATOM 4084 N N . GLY B 1 170 ? -22.125 -2.336 -2.119 1 95.12 170 GLY B N 1
ATOM 4085 C CA . GLY B 1 170 ? -23.078 -1.793 -1.157 1 95.12 170 GLY B CA 1
ATOM 4086 C C . GLY B 1 170 ? -22.469 -0.746 -0.245 1 95.12 170 GLY B C 1
ATOM 4087 O O . GLY B 1 170 ? -21.328 -0.321 -0.454 1 95.12 170 GLY B O 1
ATOM 4088 N N . HIS B 1 171 ? -23.266 -0.335 0.754 1 96 171 HIS B N 1
ATOM 4089 C CA . HIS B 1 171 ? -22.844 0.744 1.638 1 96 171 HIS B CA 1
ATOM 4090 C C . HIS B 1 171 ? -21.781 0.26 2.625 1 96 171 HIS B C 1
ATOM 4092 O O . HIS B 1 171 ? -22.109 -0.276 3.684 1 96 171 HIS B O 1
ATOM 4098 N N . VAL B 1 172 ? -20.578 0.532 2.227 1 98 172 VAL B N 1
ATOM 4099 C CA . VAL B 1 172 ? -19.469 0.114 3.059 1 98 172 VAL B CA 1
ATOM 4100 C C . VAL B 1 172 ? -18.766 1.342 3.65 1 98 172 VAL B C 1
ATOM 4102 O O . VAL B 1 172 ? -18.484 1.384 4.848 1 98 172 VAL B O 1
ATOM 4105 N N . PHE B 1 173 ? -18.609 2.334 2.809 1 98.81 173 PHE B N 1
ATOM 4106 C CA . PHE B 1 173 ? -17.875 3.514 3.248 1 98.81 173 PHE B CA 1
ATOM 4107 C C . PHE B 1 173 ? -18.797 4.719 3.367 1 98.81 173 PHE B C 1
ATOM 4109 O O . PHE B 1 173 ? -19.688 4.914 2.531 1 98.81 173 PHE B O 1
ATOM 4116 N N . THR B 1 174 ? -18.625 5.504 4.426 1 98.62 174 THR B N 1
ATOM 4117 C CA . THR B 1 174 ? -19.188 6.848 4.492 1 98.62 174 THR B CA 1
ATOM 4118 C C . THR B 1 174 ? -18.469 7.781 3.514 1 98.62 174 THR B C 1
ATOM 4120 O O . THR B 1 174 ? -17.25 7.738 3.385 1 98.62 174 THR B O 1
ATOM 4123 N N . LEU B 1 175 ? -19.234 8.602 2.822 1 98.5 175 LEU B N 1
ATOM 4124 C CA . LEU B 1 175 ? -18.641 9.594 1.937 1 98.5 175 LEU B CA 1
ATOM 4125 C C . LEU B 1 175 ? -18.234 10.836 2.717 1 98.5 175 LEU B C 1
ATOM 4127 O O . LEU B 1 175 ? -19.078 11.562 3.236 1 98.5 175 LEU B O 1
ATOM 4131 N N . PRO B 1 176 ? -16.953 11.109 2.799 1 98.38 176 PRO B N 1
ATOM 4132 C CA . PRO B 1 176 ? -16.5 12.242 3.605 1 98.38 176 PRO B CA 1
ATOM 4133 C C . PRO B 1 176 ? -16.734 13.586 2.922 1 98.38 176 PRO B C 1
ATOM 4135 O O . PRO B 1 176 ? -16.859 13.648 1.695 1 98.38 176 PRO B O 1
ATOM 4138 N N . LYS B 1 177 ? -16.797 14.648 3.73 1 96.5 177 LYS B N 1
ATOM 4139 C CA . LYS B 1 177 ? -16.891 16.016 3.238 1 96.5 177 LYS B CA 1
ATOM 4140 C C . LYS B 1 177 ? -15.734 16.859 3.756 1 96.5 177 LYS B C 1
ATOM 4142 O O . LYS B 1 177 ? -15.328 16.734 4.91 1 96.5 177 LYS B O 1
ATOM 4147 N N . PRO B 1 178 ? -15.242 17.641 2.844 1 93.56 178 PRO B N 1
ATOM 4148 C CA . PRO B 1 178 ? -14.234 18.578 3.352 1 93.56 178 PRO B CA 1
ATOM 4149 C C . PRO B 1 178 ? -14.82 19.625 4.285 1 93.56 178 PRO B C 1
ATOM 4151 O O . PRO B 1 178 ? -15.945 20.094 4.062 1 93.56 178 PRO B O 1
ATOM 4154 N N . LEU B 1 179 ? -14.32 19.812 5.371 1 88.44 179 LEU B N 1
ATOM 4155 C CA . LEU B 1 179 ? -14.656 20.922 6.266 1 88.44 179 LEU B CA 1
ATOM 4156 C C . LEU B 1 179 ? -13.688 22.094 6.082 1 88.44 179 LEU B C 1
ATOM 4158 O O . LEU B 1 179 ? -12.539 22.016 6.527 1 88.44 179 LEU B O 1
ATOM 4162 N N . ILE B 1 180 ? -14.156 22.859 5.172 1 75.19 180 ILE B N 1
ATOM 4163 C CA . ILE B 1 180 ? -13.305 24.016 4.891 1 75.19 180 ILE B CA 1
ATOM 4164 C C . ILE B 1 180 ? -13.406 25.031 6.027 1 75.19 180 ILE B C 1
ATOM 4166 O O . ILE B 1 180 ? -14.508 25.438 6.402 1 75.19 180 ILE B O 1
ATOM 4170 N N . THR B 1 181 ? -12.664 25.016 6.961 1 61.16 181 THR B N 1
ATOM 4171 C CA . THR B 1 181 ? -12.727 25.984 8.047 1 61.16 181 THR B CA 1
ATOM 4172 C C . THR B 1 181 ? -12.734 27.406 7.504 1 61.16 181 THR B C 1
ATOM 4174 O O . THR B 1 181 ? -12.023 27.703 6.543 1 61.16 181 THR B O 1
ATOM 4177 N N . GLN B 1 182 ? -14.047 27.828 7.355 1 51.38 182 GLN B N 1
ATOM 4178 C CA . GLN B 1 182 ? -14.344 29.188 6.902 1 51.38 182 GLN B CA 1
ATOM 4179 C C . GLN B 1 182 ? -13.125 30.094 7.051 1 51.38 182 GLN B C 1
ATOM 4181 O O . GLN B 1 182 ? -12.797 30.859 6.141 1 51.38 182 GLN B O 1
ATOM 4186 N N . HIS B 1 183 ? -12.891 30.406 8.281 1 46.69 183 HIS B N 1
ATOM 4187 C CA . HIS B 1 183 ? -12.047 31.547 8.625 1 46.69 183 HIS B CA 1
ATOM 4188 C C . HIS B 1 183 ? -10.578 31.25 8.352 1 46.69 183 HIS B C 1
ATOM 4190 O O . HIS B 1 183 ? -9.711 32.094 8.594 1 46.69 183 HIS B O 1
ATOM 4196 N N . GLY B 1 184 ? -10.227 30 8.203 1 51.97 184 GLY B N 1
ATOM 4197 C CA . GLY B 1 184 ? -8.781 29.844 8.25 1 51.97 184 GLY B CA 1
ATOM 4198 C C . GLY B 1 184 ? -8.078 30.5 7.082 1 51.97 184 GLY B C 1
ATOM 4199 O O . GLY B 1 184 ? -8.242 30.094 5.934 1 51.97 184 GLY B O 1
ATOM 4200 N N . SER B 1 185 ? -7.906 31.844 7.332 1 59.34 185 SER B N 1
ATOM 4201 C CA . SER B 1 185 ? -7.148 32.812 6.531 1 59.34 185 SER B CA 1
ATOM 4202 C C . SER B 1 185 ? -5.785 32.25 6.145 1 59.34 185 SER B C 1
ATOM 4204 O O . SER B 1 185 ? -5.117 31.609 6.957 1 59.34 185 SER B O 1
ATOM 4206 N N . LYS B 1 186 ? -5.637 31.922 4.863 1 79.06 186 LYS B N 1
ATOM 4207 C CA . LYS B 1 186 ? -4.301 31.719 4.312 1 79.06 186 LYS B CA 1
ATOM 4208 C C . LYS B 1 186 ? -3.34 32.812 4.781 1 79.06 186 LYS B C 1
ATOM 4210 O O . LYS B 1 186 ? -3.627 34 4.637 1 79.06 186 LYS B O 1
ATOM 4215 N N . ILE B 1 187 ? -2.453 32.438 5.641 1 91.19 187 ILE B N 1
ATOM 4216 C CA . ILE B 1 187 ? -1.406 33.375 6.035 1 91.19 187 ILE B CA 1
ATOM 4217 C C . ILE B 1 187 ? -0.341 33.469 4.941 1 91.19 187 ILE B C 1
ATOM 4219 O O . ILE B 1 187 ? 0.122 32.438 4.449 1 91.19 187 ILE B O 1
ATOM 4223 N N . MET B 1 188 ? -0.067 34.688 4.645 1 94 188 MET B N 1
ATOM 4224 C CA . MET B 1 188 ? 0.852 34.906 3.533 1 94 188 MET B CA 1
ATOM 4225 C C . MET B 1 188 ? 2.275 35.125 4.039 1 94 188 MET B C 1
ATOM 4227 O O . MET B 1 188 ? 2.492 35.344 5.23 1 94 188 MET B O 1
ATOM 4231 N N . SER B 1 189 ? 3.213 35.031 3.096 1 95.81 189 SER B N 1
ATOM 4232 C CA . SER B 1 189 ? 4.613 35.281 3.418 1 95.81 189 SER B CA 1
ATOM 4233 C C . SER B 1 189 ? 4.832 36.719 3.906 1 95.81 189 SER B C 1
ATOM 4235 O O . SER B 1 189 ? 4.215 37.656 3.393 1 95.81 189 SER B O 1
ATOM 4237 N N . LEU B 1 190 ? 5.762 36.844 4.77 1 97.38 190 LEU B N 1
ATOM 4238 C CA . LEU B 1 190 ? 5.922 38.125 5.438 1 97.38 190 LEU B CA 1
ATOM 4239 C C . LEU B 1 190 ? 6.527 39.156 4.492 1 97.38 190 LEU B C 1
ATOM 4241 O O . LEU B 1 190 ? 6.152 40.344 4.523 1 97.38 190 LEU B O 1
ATOM 4245 N N . LEU B 1 191 ? 7.488 38.75 3.646 1 96.81 191 LEU B N 1
ATOM 4246 C CA . LEU B 1 191 ? 8.18 39.656 2.754 1 96.81 191 LEU B CA 1
ATOM 4247 C C . LEU B 1 191 ? 7.555 39.656 1.362 1 96.81 191 LEU B C 1
ATOM 4249 O O . LEU B 1 191 ? 7.762 40.562 0.574 1 96.81 191 LEU B O 1
ATOM 4253 N N . GLU B 1 192 ? 6.816 38.531 1.085 1 95.5 192 GLU B N 1
ATOM 4254 C CA . GLU B 1 192 ? 6.145 38.344 -0.2 1 95.5 192 GLU B CA 1
ATOM 4255 C C . GLU B 1 192 ? 4.688 37.938 -0.011 1 95.5 192 GLU B C 1
ATOM 4257 O O . GLU B 1 192 ? 4.309 36.812 -0.355 1 95.5 192 GLU B O 1
ATOM 4262 N N . PRO B 1 193 ? 3.842 38.906 0.301 1 93.81 193 PRO B N 1
ATOM 4263 C CA . PRO B 1 193 ? 2.463 38.594 0.676 1 93.81 193 PRO B CA 1
ATOM 4264 C C . PRO B 1 193 ? 1.642 38.062 -0.498 1 93.81 193 PRO B C 1
ATOM 4266 O O . PRO B 1 193 ? 0.471 37.719 -0.328 1 93.81 193 PRO B O 1
ATOM 4269 N N . SER B 1 194 ? 2.25 37.969 -1.687 1 89.56 194 SER B N 1
ATOM 4270 C CA . SER B 1 194 ? 1.579 37.406 -2.842 1 89.56 194 SER B CA 1
ATOM 4271 C C . SER B 1 194 ? 1.656 35.875 -2.809 1 89.56 194 SER B C 1
ATOM 4273 O O . SER B 1 194 ? 0.92 35.188 -3.527 1 89.56 194 SER B O 1
ATOM 4275 N N . LYS B 1 195 ? 2.545 35.469 -1.921 1 91.88 195 LYS B N 1
ATOM 4276 C CA . LYS B 1 195 ? 2.713 34 -1.792 1 91.88 195 LYS B CA 1
ATOM 4277 C C . LYS B 1 195 ? 2.281 33.531 -0.41 1 91.88 195 LYS B C 1
ATOM 4279 O O . LYS B 1 195 ? 2.48 34.219 0.586 1 91.88 195 LYS B O 1
ATOM 4284 N N . LYS B 1 196 ? 1.707 32.344 -0.444 1 88.5 196 LYS B N 1
ATOM 4285 C CA . LYS B 1 196 ? 1.338 31.734 0.833 1 88.5 196 LYS B CA 1
ATOM 4286 C C . LYS B 1 196 ? 2.574 31.391 1.66 1 88.5 196 LYS B C 1
ATOM 4288 O O . LYS B 1 196 ? 3.594 30.969 1.115 1 88.5 196 LYS B O 1
ATOM 4293 N N . MET B 1 197 ? 2.451 31.625 2.959 1 92.62 197 MET B N 1
ATOM 4294 C CA . MET B 1 197 ? 3.533 31.219 3.854 1 92.62 197 MET B CA 1
ATOM 4295 C C . MET B 1 197 ? 3.785 29.719 3.756 1 92.62 197 MET B C 1
ATOM 4297 O O . MET B 1 197 ? 2.848 28.922 3.814 1 92.62 197 MET B O 1
ATOM 4301 N N . SER B 1 198 ? 5.047 29.359 3.578 1 87.88 198 SER B N 1
ATOM 4302 C CA . SER B 1 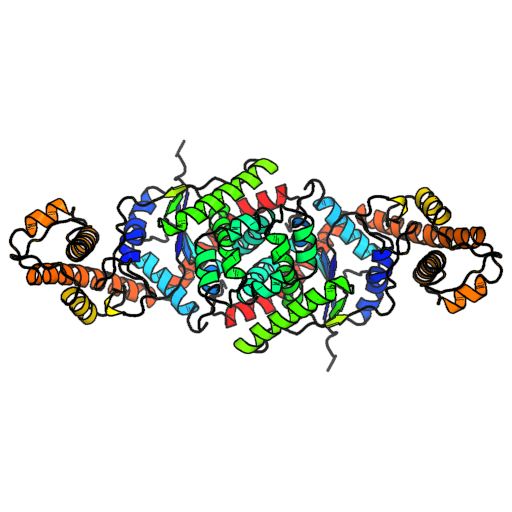198 ? 5.406 27.953 3.406 1 87.88 198 SER B CA 1
ATOM 4303 C C . SER B 1 198 ? 6.637 27.594 4.227 1 87.88 198 SER B C 1
ATOM 4305 O O . SER B 1 198 ? 7.602 28.375 4.285 1 87.88 198 SER B O 1
ATOM 4307 N N . LYS B 1 199 ? 6.523 26.391 4.781 1 85.94 199 LYS B N 1
ATOM 4308 C CA . LYS B 1 199 ? 7.672 25.922 5.547 1 85.94 199 LYS B CA 1
ATOM 4309 C C . LYS B 1 199 ? 8.875 25.688 4.637 1 85.94 199 LYS B C 1
ATOM 4311 O O . LYS B 1 199 ? 10.023 25.719 5.094 1 85.94 199 LYS B O 1
ATOM 4316 N N . SER B 1 200 ? 8.641 25.5 3.406 1 82.19 200 SER B N 1
ATOM 4317 C CA . SER B 1 200 ? 9.703 25.172 2.457 1 82.19 200 SER B CA 1
ATOM 4318 C C . SER B 1 200 ? 10.25 26.438 1.804 1 82.19 200 SER B C 1
ATOM 4320 O O . SER B 1 200 ? 11.094 26.375 0.908 1 82.19 200 SER B O 1
ATOM 4322 N N . ASP B 1 201 ? 9.781 27.562 2.268 1 90 201 ASP B N 1
ATOM 4323 C CA . ASP B 1 201 ? 10.297 28.812 1.713 1 90 201 ASP B CA 1
ATOM 4324 C C . ASP B 1 201 ? 11.805 28.922 1.896 1 90 201 ASP B C 1
ATOM 4326 O O . ASP B 1 201 ? 12.328 28.656 2.98 1 90 201 ASP B O 1
ATOM 4330 N N . ILE B 1 202 ? 12.453 29.281 0.854 1 90.44 202 ILE B N 1
ATOM 4331 C CA . ILE B 1 202 ? 13.906 29.375 0.858 1 90.44 202 ILE B CA 1
ATOM 4332 C C . ILE B 1 202 ? 14.344 30.5 1.8 1 90.44 202 ILE B C 1
ATOM 4334 O O . ILE B 1 202 ? 15.344 30.359 2.512 1 90.44 202 ILE B O 1
ATOM 4338 N N . ASN B 1 203 ? 13.641 31.609 1.76 1 94 203 ASN B N 1
ATOM 4339 C CA . ASN B 1 203 ? 13.898 32.719 2.668 1 94 203 ASN B CA 1
ATOM 4340 C C . ASN B 1 203 ? 13.141 32.562 3.98 1 94 203 ASN B C 1
ATOM 4342 O O . ASN B 1 203 ? 11.961 32.906 4.07 1 94 203 ASN B O 1
ATOM 4346 N N . LYS B 1 204 ? 13.797 32.219 4.98 1 94.12 204 LYS B N 1
ATOM 4347 C CA . LYS B 1 204 ? 13.18 31.922 6.266 1 94.12 204 LYS B CA 1
ATOM 4348 C C . LYS B 1 204 ? 12.617 33.188 6.926 1 94.12 204 LYS B C 1
ATOM 4350 O O . LYS B 1 204 ? 11.828 33.094 7.863 1 94.12 204 LYS B O 1
ATOM 4355 N N . LYS B 1 205 ? 13 34.344 6.496 1 96.06 205 LYS B N 1
ATOM 4356 C CA . LYS B 1 205 ? 12.445 35.594 7.012 1 96.06 205 LYS B CA 1
ATOM 4357 C C . LYS B 1 205 ? 10.984 35.75 6.609 1 96.06 205 LYS B C 1
ATOM 4359 O O . LYS B 1 205 ? 10.266 36.562 7.176 1 96.06 205 LYS B O 1
ATOM 4364 N N . ASN B 1 206 ? 10.547 34.938 5.605 1 96.12 206 ASN B N 1
ATOM 4365 C CA . ASN B 1 206 ? 9.18 34.969 5.094 1 96.12 206 ASN B CA 1
ATOM 4366 C C . ASN B 1 206 ? 8.234 34.156 5.984 1 96.12 206 ASN B C 1
ATOM 4368 O O . ASN B 1 206 ? 7.016 34.219 5.832 1 96.12 206 ASN B O 1
ATOM 4372 N N . VAL B 1 207 ? 8.828 33.438 6.945 1 96.62 207 VAL B N 1
ATOM 4373 C CA . VAL B 1 207 ? 8.047 32.438 7.625 1 96.62 207 VAL B CA 1
ATOM 4374 C C . VAL B 1 207 ? 8.211 32.562 9.133 1 96.62 207 VAL B C 1
ATOM 4376 O O . VAL B 1 207 ? 9.312 32.844 9.625 1 96.62 207 VAL B O 1
ATOM 4379 N N . ILE B 1 208 ? 7.156 32.5 9.844 1 97.19 208 ILE B N 1
ATOM 4380 C CA . ILE B 1 208 ? 7.211 32.375 11.297 1 97.19 208 ILE B CA 1
ATOM 4381 C C . ILE B 1 208 ? 6.941 30.922 11.695 1 97.19 208 ILE B C 1
ATOM 4383 O O . ILE B 1 208 ? 5.84 30.406 11.469 1 97.19 208 ILE B O 1
ATOM 4387 N N . PHE B 1 209 ? 7.926 30.281 12.258 1 96.12 209 PHE B N 1
ATOM 4388 C CA . PHE B 1 209 ? 7.746 28.938 12.789 1 96.12 209 PHE B CA 1
ATOM 4389 C C . PHE B 1 209 ? 7.234 28.984 14.219 1 96.12 209 PHE B C 1
ATOM 4391 O O . PHE B 1 209 ? 7.535 29.922 14.961 1 96.12 209 PHE B O 1
ATOM 4398 N N . LEU B 1 210 ? 6.547 27.984 14.617 1 96.25 210 LEU B N 1
ATOM 4399 C CA . LEU B 1 210 ? 5.926 27.938 15.938 1 96.25 210 LEU B CA 1
ATOM 4400 C C . LEU B 1 210 ? 6.984 27.859 17.031 1 96.25 210 LEU B C 1
ATOM 4402 O O . LEU B 1 210 ? 6.73 28.266 18.172 1 96.25 210 LEU B O 1
ATOM 4406 N N . LEU B 1 211 ? 8.195 27.422 16.656 1 96.06 211 LEU B N 1
ATOM 4407 C CA . LEU B 1 211 ? 9.234 27.281 17.672 1 96.06 211 LEU B CA 1
ATOM 4408 C C . LEU B 1 211 ? 10.344 28.297 17.469 1 96.06 211 LEU B C 1
ATOM 4410 O O . LEU B 1 211 ? 11.445 28.141 18 1 96.06 211 LEU B O 1
ATOM 4414 N N . ASP B 1 212 ? 10.102 29.312 16.672 1 96.81 212 ASP B N 1
ATOM 4415 C CA . ASP B 1 212 ? 11.062 30.406 16.531 1 96.81 212 ASP B CA 1
ATOM 4416 C C . ASP B 1 212 ? 11.32 31.094 17.859 1 96.81 212 ASP B C 1
ATOM 4418 O O . ASP B 1 212 ? 10.398 31.25 18.672 1 96.81 212 ASP B O 1
ATOM 4422 N N . ASP B 1 213 ? 12.531 31.469 18.016 1 97.06 213 ASP B N 1
ATOM 4423 C CA . ASP B 1 213 ? 12.766 32.281 19.203 1 97.06 213 ASP B CA 1
ATOM 4424 C C . ASP B 1 213 ? 12.086 33.625 19.094 1 97.06 213 ASP B C 1
ATOM 4426 O O . ASP B 1 213 ? 11.922 34.156 18 1 97.06 213 ASP B O 1
ATOM 4430 N N . ILE B 1 214 ? 11.742 34.188 20.219 1 97.56 214 ILE B N 1
ATOM 4431 C CA . ILE B 1 214 ? 10.914 35.406 20.297 1 97.56 214 ILE B CA 1
ATOM 4432 C C . ILE B 1 214 ? 11.617 36.562 19.594 1 97.56 214 ILE B C 1
ATOM 4434 O O . ILE B 1 214 ? 10.984 37.344 18.906 1 97.56 214 ILE B O 1
ATOM 4438 N N . LYS B 1 215 ? 12.938 36.719 19.766 1 97.81 215 LYS B N 1
ATOM 4439 C CA . LYS B 1 215 ? 13.695 37.781 19.125 1 97.81 215 LYS B CA 1
ATOM 4440 C C . LYS B 1 215 ? 13.586 37.719 17.609 1 97.81 215 LYS B C 1
ATOM 4442 O O . LYS B 1 215 ? 13.398 38.75 16.953 1 97.81 215 LYS B O 1
ATOM 4447 N N . THR B 1 216 ? 13.703 36.562 17.156 1 97.44 216 THR B N 1
ATOM 4448 C CA . THR B 1 216 ? 13.594 36.312 15.711 1 97.44 216 THR B CA 1
ATOM 4449 C C . THR B 1 216 ? 12.195 36.688 15.211 1 97.44 216 THR B C 1
ATOM 4451 O O . THR B 1 216 ? 12.055 37.312 14.148 1 97.44 216 THR B O 1
ATOM 4454 N N . VAL B 1 217 ? 11.188 36.375 15.961 1 97.81 217 VAL B N 1
ATOM 4455 C CA . VAL B 1 217 ? 9.805 36.656 15.594 1 97.81 217 VAL B CA 1
ATOM 4456 C C . VAL B 1 217 ? 9.586 38.156 15.516 1 97.81 217 VAL B C 1
ATOM 4458 O O . VAL B 1 217 ? 9.008 38.656 14.547 1 97.81 217 VAL B O 1
ATOM 4461 N N . ILE B 1 218 ? 10.102 38.844 16.484 1 98.06 218 ILE B N 1
ATOM 4462 C CA . ILE B 1 218 ? 9.969 40.281 16.516 1 98.06 218 ILE B CA 1
ATOM 4463 C C . ILE B 1 218 ? 10.664 40.906 15.297 1 98.06 218 ILE B C 1
ATOM 4465 O O . ILE B 1 218 ? 10.086 41.75 14.602 1 98.06 218 ILE B O 1
ATOM 4469 N N . SER B 1 219 ? 11.844 40.438 15.031 1 98.06 219 SER B N 1
ATOM 4470 C CA . SER B 1 219 ? 12.617 40.938 13.891 1 98.06 219 SER B CA 1
ATOM 4471 C C . SER B 1 219 ? 11.891 40.688 12.578 1 98.06 219 SER B C 1
ATOM 4473 O O . SER B 1 219 ? 11.812 41.562 11.727 1 98.06 219 SER B O 1
ATOM 4475 N N . LYS B 1 220 ? 11.305 39.469 12.43 1 98.06 220 LYS B N 1
ATOM 4476 C CA . LYS B 1 220 ? 10.602 39.125 11.195 1 98.06 220 LYS B CA 1
ATOM 4477 C C . LYS B 1 220 ? 9.375 40 10.992 1 98.06 220 LYS B C 1
ATOM 4479 O O . LYS B 1 220 ? 9.117 40.469 9.883 1 98.06 220 LYS B O 1
ATOM 4484 N N . ILE B 1 221 ? 8.609 40.281 12.047 1 98.12 221 ILE B N 1
ATOM 4485 C CA . ILE B 1 221 ? 7.41 41.094 11.961 1 98.12 221 ILE B CA 1
ATOM 4486 C C . ILE B 1 221 ? 7.789 42.531 11.656 1 98.12 221 ILE B C 1
ATOM 4488 O O . ILE B 1 221 ? 7.16 43.188 10.82 1 98.12 221 ILE B O 1
ATOM 4492 N N . GLN B 1 222 ? 8.875 43.031 12.25 1 97.19 222 GLN B N 1
ATOM 4493 C CA . GLN B 1 222 ? 9.32 44.406 12.031 1 97.19 222 GLN B CA 1
ATOM 4494 C C . GLN B 1 222 ? 9.75 44.625 10.586 1 97.19 222 GLN B C 1
ATOM 4496 O O . GLN B 1 222 ? 9.594 45.719 10.039 1 97.19 222 GLN B O 1
ATOM 4501 N N . ASN B 1 223 ? 10.25 43.625 10.016 1 96.62 223 ASN B N 1
ATOM 4502 C CA . ASN B 1 223 ? 10.766 43.719 8.656 1 96.62 223 ASN B CA 1
ATOM 4503 C C . ASN B 1 223 ? 9.719 43.312 7.621 1 96.62 223 ASN B C 1
ATOM 4505 O O . ASN B 1 223 ? 9.977 43.344 6.418 1 96.62 223 ASN B O 1
ATOM 4509 N N . ALA B 1 224 ? 8.555 42.875 8.078 1 96.69 224 ALA B N 1
ATOM 4510 C CA . ALA B 1 224 ? 7.516 42.438 7.156 1 96.69 224 ALA B CA 1
ATOM 4511 C C . ALA B 1 224 ? 7.156 43.531 6.152 1 96.69 224 ALA B C 1
ATOM 4513 O O . ALA B 1 224 ? 7.223 44.719 6.465 1 96.69 224 ALA B O 1
ATOM 4514 N N . TYR B 1 225 ? 6.77 43.062 4.977 1 93.12 225 TYR B N 1
ATOM 4515 C CA . TYR B 1 225 ? 6.395 43.969 3.895 1 93.12 225 TYR B CA 1
ATOM 4516 C C . TYR B 1 225 ? 5.223 44.844 4.305 1 93.12 225 TYR B C 1
ATOM 4518 O O . TYR B 1 225 ? 4.258 44.375 4.902 1 93.12 225 TYR B O 1
ATOM 4526 N N . THR B 1 226 ? 5.328 46.156 4.172 1 87.69 226 THR B N 1
ATOM 4527 C CA . THR B 1 226 ? 4.23 47.094 4.352 1 87.69 226 THR B CA 1
ATOM 4528 C C . THR B 1 226 ? 3.947 47.875 3.057 1 87.69 226 THR B C 1
ATOM 4530 O O . THR B 1 226 ? 4.875 48.281 2.354 1 87.69 226 THR B O 1
ATOM 4533 N N . ASP B 1 227 ? 2.734 47.906 2.744 1 86.06 227 ASP B N 1
ATOM 4534 C CA . ASP B 1 227 ? 2.312 48.594 1.521 1 86.06 227 ASP B CA 1
ATOM 4535 C C . ASP B 1 227 ? 2.527 50.094 1.626 1 86.06 227 ASP B C 1
ATOM 4537 O O . ASP B 1 227 ? 2.18 50.719 2.637 1 86.06 227 ASP B O 1
ATOM 4541 N N . SER B 1 228 ? 3.289 50.719 0.754 1 79.44 228 SER B N 1
ATOM 4542 C CA . SER B 1 228 ? 3.619 52.125 0.818 1 79.44 228 SER B CA 1
ATOM 4543 C C . SER B 1 228 ? 2.381 53 0.608 1 79.44 228 SER B C 1
ATOM 4545 O O . SER B 1 228 ? 1.68 52.844 -0.396 1 79.44 228 SER B O 1
ATOM 4547 N N . GLU B 1 229 ? 2.012 53.688 1.642 1 83 229 GLU B N 1
ATOM 4548 C CA . GLU B 1 229 ? 0.984 54.719 1.573 1 83 229 GLU B CA 1
ATOM 4549 C C . GLU B 1 229 ? 1.34 55.906 2.459 1 83 229 GLU B C 1
ATOM 4551 O O . GLU B 1 229 ? 1.75 55.719 3.607 1 83 229 GLU B O 1
ATOM 4556 N N . THR B 1 230 ? 1.166 57.125 1.9 1 81.44 230 THR B N 1
ATOM 4557 C CA . THR B 1 230 ? 1.455 58.344 2.66 1 81.44 230 THR B CA 1
ATOM 4558 C C . THR B 1 230 ? 0.212 59.219 2.773 1 81.44 230 THR B C 1
ATOM 4560 O O . THR B 1 230 ? -0.327 59.688 1.763 1 81.44 230 THR B O 1
ATOM 4563 N N . PRO B 1 231 ? -0.262 59.5 3.992 1 83.25 231 PRO B N 1
ATOM 4564 C CA . PRO B 1 231 ? 0.209 58.938 5.258 1 83.25 231 PRO B CA 1
ATOM 4565 C C . PRO B 1 231 ? -0.156 57.469 5.418 1 83.25 231 PRO B C 1
ATOM 4567 O O . PRO B 1 231 ? -1.043 56.969 4.719 1 83.25 231 PRO B O 1
ATOM 4570 N N . SER B 1 232 ? 0.562 56.812 6.34 1 87.06 232 SER B N 1
ATOM 4571 C CA . SER B 1 232 ? 0.282 55.375 6.59 1 87.06 232 SER B CA 1
ATOM 4572 C C . SER B 1 232 ? -1.171 55.188 7.004 1 87.06 232 SER B C 1
ATOM 4574 O O . SER B 1 232 ? -1.72 55.969 7.785 1 87.06 232 SER B O 1
ATOM 4576 N N . LYS B 1 233 ? -1.78 54.25 6.379 1 90.44 233 LYS B N 1
ATOM 4577 C CA . LYS B 1 233 ? -3.143 53.875 6.742 1 90.44 233 LYS B CA 1
ATOM 4578 C C . LYS B 1 233 ? -3.271 52.375 6.898 1 90.44 233 LYS B C 1
ATOM 4580 O O . LYS B 1 233 ? -2.82 51.594 6.039 1 90.44 233 LYS B O 1
ATOM 4585 N N . ILE B 1 234 ? -3.889 52.062 7.98 1 94.88 234 ILE B N 1
ATOM 4586 C CA . ILE B 1 234 ? -4.098 50.656 8.273 1 94.88 234 ILE B CA 1
ATOM 4587 C C . ILE B 1 234 ? -5.535 50.25 7.945 1 94.88 234 ILE B C 1
ATOM 4589 O O . ILE B 1 234 ? -6.477 50.719 8.602 1 94.88 234 ILE B O 1
ATOM 4593 N N . TYR B 1 235 ? -5.707 49.5 6.934 1 94.31 235 TYR B N 1
ATOM 4594 C CA . TYR B 1 235 ? -7.016 48.938 6.594 1 94.31 235 TYR B CA 1
ATOM 4595 C C . TYR B 1 235 ? -6.875 47.625 5.859 1 94.31 235 TYR B C 1
ATOM 4597 O O . TYR B 1 235 ? -5.785 47.281 5.395 1 94.31 235 TYR B O 1
ATOM 4605 N N . TYR B 1 236 ? -7.957 46.906 5.828 1 95.12 236 TYR B N 1
ATOM 4606 C CA . TYR B 1 236 ? -7.965 45.562 5.254 1 95.12 236 TYR B CA 1
ATOM 4607 C C . TYR B 1 236 ? -8.328 45.594 3.777 1 95.12 236 TYR B C 1
ATOM 4609 O O . TYR B 1 236 ? -9.453 45.969 3.42 1 95.12 236 TYR B O 1
ATOM 4617 N N . ASP B 1 237 ? -7.441 45.312 2.965 1 94.25 237 ASP B N 1
ATOM 4618 C CA . ASP B 1 237 ? -7.59 45.25 1.516 1 94.25 237 ASP B CA 1
ATOM 4619 C C . ASP B 1 237 ? -6.531 44.312 0.904 1 94.25 237 ASP B C 1
ATOM 4621 O O . ASP B 1 237 ? -5.418 44.75 0.61 1 94.25 237 ASP B O 1
ATOM 4625 N N . ILE B 1 238 ? -6.883 43.156 0.607 1 92.25 238 ILE B N 1
ATOM 4626 C CA . ILE B 1 238 ? -5.949 42.094 0.216 1 92.25 238 ILE B CA 1
ATOM 4627 C C . ILE B 1 238 ? -5.266 42.5 -1.096 1 92.25 238 ILE B C 1
ATOM 4629 O O . ILE B 1 238 ? -4.121 42.094 -1.343 1 92.25 238 ILE B O 1
ATOM 4633 N N . GLU B 1 239 ? -5.926 43.219 -1.915 1 92.62 239 GLU B N 1
ATOM 4634 C CA . GLU B 1 239 ? -5.371 43.625 -3.211 1 92.62 239 GLU B CA 1
ATOM 4635 C C . GLU B 1 239 ? -4.453 44.812 -3.082 1 92.62 239 GLU B C 1
ATOM 4637 O O . GLU B 1 239 ? -3.328 44.812 -3.586 1 92.62 239 GLU B O 1
ATOM 4642 N N . LYS B 1 240 ? -4.887 45.812 -2.383 1 92.62 240 LYS B N 1
ATOM 4643 C CA . LYS B 1 240 ? -4.172 47.094 -2.33 1 92.62 240 LYS B CA 1
ATOM 4644 C C . LYS B 1 240 ? -3.154 47.094 -1.195 1 92.62 240 LYS B C 1
ATOM 4646 O O . LYS B 1 240 ? -2.139 47.781 -1.273 1 92.62 240 LYS B O 1
ATOM 4651 N N . LYS B 1 241 ? -3.436 46.375 -0.143 1 94.44 241 LYS B N 1
ATOM 4652 C CA . LYS B 1 241 ? -2.561 46.375 1.026 1 94.44 241 LYS B CA 1
ATOM 4653 C C . LYS B 1 241 ? -2.301 44.938 1.497 1 94.44 241 LYS B C 1
ATOM 4655 O O . LYS B 1 241 ? -2.572 44.594 2.65 1 94.44 241 LYS B O 1
ATOM 4660 N N . PRO B 1 242 ? -1.714 44.125 0.668 1 94.81 242 PRO B N 1
ATOM 4661 C CA . PRO B 1 242 ? -1.529 42.719 1.013 1 94.81 242 PRO B CA 1
ATOM 4662 C C . PRO B 1 242 ? -0.687 42.531 2.271 1 94.81 242 PRO B C 1
ATOM 4664 O O . PRO B 1 242 ? -0.976 41.625 3.082 1 94.81 242 PRO B O 1
ATOM 4667 N N . GLY B 1 243 ? 0.303 43.312 2.443 1 95.06 243 GLY B N 1
ATOM 4668 C CA . GLY B 1 243 ? 1.139 43.156 3.625 1 95.06 243 GLY B CA 1
ATOM 4669 C C . GLY B 1 243 ? 0.409 43.5 4.914 1 95.06 243 GLY B C 1
ATOM 4670 O O . GLY B 1 243 ? 0.4 42.688 5.848 1 95.06 243 GLY B O 1
ATOM 4671 N N . ILE B 1 244 ? -0.232 44.656 4.906 1 95.12 244 ILE B N 1
ATOM 4672 C CA . ILE B 1 244 ? -0.976 45.125 6.074 1 95.12 244 ILE B CA 1
ATOM 4673 C C . ILE B 1 244 ? -2.127 44.156 6.363 1 95.12 244 ILE B C 1
ATOM 4675 O O . ILE B 1 244 ? -2.387 43.812 7.52 1 95.12 244 ILE B O 1
ATOM 4679 N N . SER B 1 245 ? -2.775 43.75 5.344 1 95.31 245 SER B N 1
ATOM 4680 C CA . SER B 1 245 ? -3.875 42.781 5.496 1 95.31 245 SER B CA 1
ATOM 4681 C C . SER B 1 245 ? -3.395 41.5 6.117 1 95.31 245 SER B C 1
ATOM 4683 O O . SER B 1 245 ? -4.086 40.906 6.949 1 95.31 245 SER B O 1
ATOM 4685 N N . ASN B 1 246 ? -2.223 41.031 5.715 1 95.56 246 ASN B N 1
ATOM 4686 C CA . ASN B 1 246 ? -1.641 39.812 6.262 1 95.56 246 ASN B CA 1
ATOM 4687 C C . ASN B 1 246 ? -1.388 39.938 7.762 1 95.56 246 ASN B C 1
ATOM 4689 O O . ASN B 1 246 ? -1.72 39.031 8.523 1 95.56 246 ASN B O 1
ATOM 4693 N N . LEU B 1 247 ? -0.857 41.031 8.156 1 96.06 247 LEU B N 1
ATOM 4694 C CA . LEU B 1 247 ? -0.575 41.281 9.562 1 96.06 247 LEU B CA 1
ATOM 4695 C C . LEU B 1 247 ? -1.867 41.375 10.367 1 96.06 247 LEU B C 1
ATOM 4697 O O . LEU B 1 247 ? -1.937 40.938 11.516 1 96.06 247 LEU B O 1
ATOM 4701 N N . LEU B 1 248 ? -2.859 42 9.75 1 96.06 248 LEU B N 1
ATOM 4702 C CA . LEU B 1 248 ? -4.164 42.125 10.398 1 96.06 248 LEU B CA 1
ATOM 4703 C C . LEU B 1 248 ? -4.762 40.719 10.625 1 96.06 248 LEU B C 1
ATOM 4705 O O . LEU B 1 248 ? -5.344 40.469 11.68 1 96.06 248 LEU B O 1
ATOM 4709 N N . GLU B 1 249 ? -4.594 39.875 9.695 1 94.56 249 GLU B N 1
ATOM 4710 C CA . GLU B 1 249 ? -5.098 38.5 9.812 1 94.56 249 GLU B CA 1
ATOM 4711 C C . GLU B 1 249 ? -4.398 37.75 10.938 1 94.56 249 GLU B C 1
ATOM 4713 O O . GLU B 1 249 ? -5.043 37.031 11.711 1 94.56 249 GLU B O 1
ATOM 4718 N N . ILE B 1 250 ? -3.125 37.875 10.984 1 95.44 250 ILE B N 1
ATOM 4719 C CA . ILE B 1 250 ? -2.354 37.219 12.039 1 95.44 250 ILE B CA 1
ATOM 4720 C C . ILE B 1 250 ? -2.832 37.719 13.406 1 95.44 250 ILE B C 1
ATOM 4722 O O . ILE B 1 250 ? -3.135 36.938 14.289 1 95.44 250 ILE B O 1
ATOM 4726 N N . LEU B 1 251 ? -2.941 39.031 13.508 1 96.25 251 LEU B N 1
ATOM 4727 C CA . LEU B 1 251 ? -3.363 39.625 14.773 1 96.25 251 LEU B CA 1
ATOM 4728 C C . LEU B 1 251 ? -4.773 39.188 15.141 1 96.25 251 LEU B C 1
ATOM 4730 O O . LEU B 1 251 ? -5.043 38.875 16.297 1 96.25 251 LEU B O 1
ATOM 4734 N N . SER B 1 252 ? -5.617 39.25 14.172 1 95.62 252 SER B N 1
ATOM 4735 C CA . SER B 1 252 ? -6.996 38.812 14.383 1 95.62 252 SER B CA 1
ATOM 4736 C C . SER B 1 252 ? -7.062 37.375 14.891 1 95.62 252 SER B C 1
ATOM 4738 O O . SER B 1 252 ? -7.758 37.094 15.867 1 95.62 252 SER B O 1
ATOM 4740 N N . ALA B 1 253 ? -6.352 36.5 14.32 1 93.12 253 ALA B N 1
ATOM 4741 C CA . ALA B 1 253 ? -6.375 35.062 14.664 1 93.12 253 ALA B CA 1
ATOM 4742 C C . ALA B 1 253 ? -5.816 34.844 16.062 1 93.12 253 ALA B C 1
ATOM 4744 O O . ALA B 1 253 ? -6.363 34.031 16.828 1 93.12 253 ALA B O 1
ATOM 4745 N N . ILE B 1 254 ? -4.766 35.562 16.391 1 94 254 ILE B N 1
ATOM 4746 C CA . ILE B 1 254 ? -4.07 35.312 17.641 1 94 254 ILE B CA 1
ATOM 4747 C C . ILE B 1 254 ? -4.867 35.938 18.797 1 94 254 ILE B C 1
ATOM 4749 O O . ILE B 1 254 ? -4.859 35.406 19.906 1 94 254 ILE B O 1
ATOM 4753 N N . THR B 1 255 ? -5.578 37 18.531 1 94.56 255 THR B N 1
ATOM 4754 C CA . THR B 1 255 ? -6.301 37.688 19.578 1 94.56 255 THR B CA 1
ATOM 4755 C C . THR B 1 255 ? -7.766 37.281 19.609 1 94.56 255 THR B C 1
ATOM 4757 O O . THR B 1 255 ? -8.5 37.625 20.547 1 94.56 255 THR B O 1
ATOM 4760 N N . ASN B 1 256 ? -8.156 36.625 18.594 1 92 256 ASN B N 1
ATOM 4761 C CA . ASN B 1 256 ? -9.547 36.25 18.422 1 92 256 ASN B CA 1
ATOM 4762 C C . ASN B 1 256 ? -10.469 37.469 18.344 1 92 256 ASN B C 1
ATOM 4764 O O . ASN B 1 256 ? -11.57 37.438 18.891 1 92 256 ASN B O 1
ATOM 4768 N N . LYS B 1 257 ? -9.969 38.5 17.75 1 94.62 257 LYS B N 1
ATOM 4769 C CA . LYS B 1 257 ? -10.758 39.719 17.484 1 94.62 257 LYS B CA 1
ATOM 4770 C C . LYS B 1 257 ? -11.055 39.875 16 1 94.62 257 LYS B C 1
ATOM 4772 O O . LYS B 1 257 ? -10.195 39.594 15.164 1 94.62 257 LYS B O 1
ATOM 4777 N N . ASP B 1 258 ? -12.219 40.344 15.734 1 94.88 258 ASP B N 1
ATOM 4778 C CA . ASP B 1 258 ? -12.586 40.594 14.352 1 94.88 258 ASP B CA 1
ATOM 4779 C C . ASP B 1 258 ? -11.742 41.75 13.781 1 94.88 258 ASP B C 1
ATOM 4781 O O . ASP B 1 258 ? -11.414 42.688 14.484 1 94.88 258 ASP B O 1
ATOM 4785 N N . ILE B 1 259 ? -11.531 41.688 12.539 1 95.31 259 ILE B N 1
ATOM 4786 C CA . ILE B 1 259 ? -10.695 42.688 11.875 1 95.31 259 ILE B CA 1
ATOM 4787 C C . ILE B 1 259 ? -11.328 44.062 12.016 1 95.31 259 ILE B C 1
ATOM 4789 O O . ILE B 1 259 ? -10.633 45.062 12.227 1 95.31 259 ILE B O 1
ATOM 4793 N N . ASP B 1 260 ? -12.625 44.062 11.969 1 95.06 260 ASP B N 1
ATOM 4794 C CA . ASP B 1 260 ? -13.328 45.344 12.094 1 95.06 260 ASP B CA 1
ATOM 4795 C C . ASP B 1 260 ? -13.062 45.969 13.453 1 95.06 260 ASP B C 1
ATOM 4797 O O . ASP B 1 260 ? -12.906 47.188 13.547 1 95.06 260 ASP B O 1
ATOM 4801 N N . ILE B 1 261 ? -13.023 45.188 14.469 1 96.88 261 ILE B N 1
ATOM 4802 C CA . ILE B 1 261 ? -12.742 45.688 15.82 1 96.88 261 ILE B CA 1
ATOM 4803 C C . ILE B 1 261 ? -11.289 46.156 15.906 1 96.88 261 ILE B C 1
ATOM 4805 O O . ILE B 1 261 ? -11.008 47.219 16.469 1 96.88 261 ILE B O 1
ATOM 4809 N N . LEU B 1 262 ? -10.398 45.406 15.297 1 96.81 262 LEU B N 1
ATOM 4810 C CA . LEU B 1 262 ? -8.984 45.75 15.312 1 96.81 262 LEU B CA 1
ATOM 4811 C C . LEU B 1 262 ? -8.742 47.094 14.602 1 96.81 262 LEU B C 1
ATOM 4813 O O . LEU B 1 262 ? -7.93 47.906 15.047 1 96.81 262 LEU B O 1
ATOM 4817 N N . LEU B 1 263 ? -9.438 47.312 13.484 1 96.5 263 LEU B N 1
ATOM 4818 C CA . LEU B 1 263 ? -9.25 48.531 12.703 1 96.5 263 LEU B CA 1
ATOM 4819 C C . LEU B 1 263 ? -9.625 49.75 13.516 1 96.5 263 LEU B C 1
ATOM 4821 O O . LEU B 1 263 ? -8.984 50.812 13.398 1 96.5 263 LEU B O 1
ATOM 4825 N N . LYS B 1 264 ? -10.586 49.594 14.383 1 96.62 264 LYS B N 1
ATOM 4826 C CA . LYS B 1 264 ? -10.977 50.688 15.266 1 96.62 264 LYS B CA 1
ATOM 4827 C C . LYS B 1 264 ? -9.906 50.938 16.328 1 96.62 264 LYS B C 1
ATOM 4829 O O . LYS B 1 264 ? -9.594 52.094 16.625 1 96.62 264 LYS B O 1
ATOM 4834 N N . GLU B 1 265 ? -9.344 49.969 16.812 1 96.38 265 GLU B N 1
ATOM 4835 C CA . GLU B 1 265 ? -8.328 50.062 17.859 1 96.38 265 GLU B CA 1
ATOM 4836 C C . GLU B 1 265 ? -7.02 50.594 17.297 1 96.38 265 GLU B C 1
ATOM 4838 O O . GLU B 1 265 ? -6.246 51.219 18.031 1 96.38 265 GLU B O 1
ATOM 4843 N N . LEU B 1 266 ? -6.867 50.406 16.016 1 95.81 266 LEU B N 1
ATOM 4844 C CA . LEU B 1 266 ? -5.582 50.75 15.414 1 95.81 266 LEU B CA 1
ATOM 4845 C C . LEU B 1 266 ? -5.66 52.062 14.656 1 95.81 266 LEU B C 1
ATOM 4847 O O . LEU B 1 266 ? -4.695 52.469 14.016 1 95.81 266 LEU B O 1
ATOM 4851 N N . GLU B 1 267 ? -6.793 52.688 14.773 1 92.88 267 GLU B N 1
ATOM 4852 C CA . GLU B 1 267 ? -7.016 53.906 14.023 1 92.88 267 GLU B CA 1
ATOM 4853 C C . GLU B 1 267 ? -5.945 54.938 14.336 1 92.88 267 GLU B C 1
ATOM 4855 O O . GLU B 1 267 ? -5.652 55.219 15.5 1 92.88 267 GLU B O 1
ATOM 4860 N N . GLY B 1 268 ? -5.316 55.469 13.281 1 90.5 268 GLY B N 1
ATOM 4861 C CA . GLY B 1 268 ? -4.379 56.594 13.414 1 90.5 268 GLY B CA 1
ATOM 4862 C C . GLY B 1 268 ? -2.967 56.125 13.742 1 90.5 268 GLY B C 1
ATOM 4863 O O . GLY B 1 268 ? -2.055 56.938 13.844 1 90.5 268 GLY B O 1
ATOM 4864 N N . MET B 1 269 ? -2.707 54.938 13.844 1 92.81 269 MET B N 1
ATOM 4865 C CA . MET B 1 269 ? -1.391 54.438 14.211 1 92.81 269 MET B CA 1
ATOM 4866 C C . MET B 1 269 ? -0.479 54.344 12.992 1 92.81 269 MET B C 1
ATOM 4868 O O . MET B 1 269 ? -0.95 54.125 11.875 1 92.81 269 MET B O 1
ATOM 4872 N N . LEU B 1 270 ? 0.828 54.469 13.336 1 92.38 270 LEU B N 1
ATOM 4873 C CA . LEU B 1 270 ? 1.846 54.281 12.312 1 92.38 270 LEU B CA 1
ATOM 4874 C C . LEU B 1 270 ? 2.117 52.812 12.094 1 92.38 270 LEU B C 1
ATOM 4876 O O . LEU B 1 270 ? 1.777 51.969 12.945 1 92.38 270 LEU B O 1
ATOM 4880 N N . TYR B 1 271 ? 2.699 52.531 10.914 1 94.38 271 TYR B N 1
ATOM 4881 C CA . TYR B 1 271 ? 3.004 51.125 10.586 1 94.38 271 TYR B CA 1
ATOM 4882 C C . TYR B 1 271 ? 3.936 50.531 11.617 1 94.38 271 TYR B C 1
ATOM 4884 O O . TYR B 1 271 ? 3.775 49.344 11.984 1 94.38 271 TYR B O 1
ATOM 4892 N N . SER B 1 272 ? 4.887 51.281 12.039 1 93.81 272 SER B N 1
ATOM 4893 C CA . SER B 1 272 ? 5.836 50.781 13.031 1 93.81 272 SER B CA 1
ATOM 4894 C C . SER B 1 272 ? 5.129 50.406 14.328 1 93.81 272 SER B C 1
ATOM 4896 O O . SER B 1 272 ? 5.445 49.375 14.938 1 93.81 272 SER B O 1
ATOM 4898 N N . GLU B 1 273 ? 4.207 51.219 14.75 1 95.44 273 GLU B N 1
ATOM 4899 C CA . GLU B 1 273 ? 3.432 50.938 15.953 1 95.44 273 GLU B CA 1
ATOM 4900 C C . GLU B 1 273 ? 2.559 49.688 15.773 1 95.44 273 GLU B C 1
ATOM 4902 O O . GLU B 1 273 ? 2.453 48.844 16.688 1 95.44 273 GLU B O 1
ATOM 4907 N N . PHE B 1 274 ? 1.925 49.625 14.617 1 96.56 274 PHE B N 1
ATOM 4908 C CA . PHE B 1 274 ? 1.104 48.469 14.281 1 96.56 274 PHE B CA 1
ATOM 4909 C C . PHE B 1 274 ? 1.926 47.188 14.344 1 96.56 274 PHE B C 1
ATOM 4911 O O . PHE B 1 274 ? 1.517 46.219 14.977 1 96.56 274 PHE B O 1
ATOM 4918 N N . LYS B 1 275 ? 3.072 47.188 13.742 1 97.25 275 LYS B N 1
ATOM 4919 C CA . LYS B 1 275 ? 3.951 46.031 13.742 1 97.25 275 LYS B CA 1
ATOM 4920 C C . LYS B 1 275 ? 4.371 45.656 15.156 1 97.25 275 LYS B C 1
ATOM 4922 O O . LYS B 1 275 ? 4.477 44.469 15.492 1 97.25 275 LYS B O 1
ATOM 4927 N N . ASN B 1 276 ? 4.598 46.656 15.984 1 97.5 276 ASN B N 1
ATOM 4928 C CA . ASN B 1 276 ? 4.938 46.375 17.375 1 97.5 276 ASN B CA 1
ATOM 4929 C C . ASN B 1 276 ? 3.807 45.656 18.109 1 97.5 276 ASN B C 1
ATOM 4931 O O . ASN B 1 276 ? 4.055 44.75 18.906 1 97.5 276 ASN B O 1
ATOM 4935 N N . ILE B 1 277 ? 2.631 46.062 17.844 1 98 277 ILE B N 1
ATOM 4936 C CA . ILE B 1 277 ? 1.463 45.438 18.469 1 98 277 ILE B CA 1
ATOM 4937 C C . ILE B 1 277 ? 1.349 44 18.016 1 98 277 ILE B C 1
ATOM 4939 O O . ILE B 1 277 ? 1.165 43.094 18.844 1 98 277 ILE B O 1
ATOM 4943 N N . VAL B 1 278 ? 1.483 43.75 16.703 1 98.06 278 VAL B N 1
ATOM 4944 C CA . VAL B 1 278 ? 1.424 42.406 16.156 1 98.06 278 VAL B CA 1
ATOM 4945 C C . VAL B 1 278 ? 2.521 41.531 16.797 1 98.06 278 VAL B C 1
ATOM 4947 O O . VAL B 1 278 ? 2.26 40.438 17.25 1 98.06 278 VAL B O 1
ATOM 4950 N N . ALA B 1 279 ? 3.729 42.062 16.781 1 98.31 279 ALA B N 1
ATOM 4951 C CA . ALA B 1 279 ? 4.871 41.344 17.344 1 98.31 279 ALA B CA 1
ATOM 4952 C C . ALA B 1 279 ? 4.645 41 18.797 1 98.31 279 ALA B C 1
ATOM 4954 O O . ALA B 1 279 ? 4.957 39.875 19.234 1 98.31 279 ALA B O 1
ATOM 4955 N N . ASP B 1 280 ? 4.129 41.938 19.531 1 98.19 280 ASP B N 1
ATOM 4956 C CA . ASP B 1 280 ? 3.902 41.719 20.969 1 98.19 280 ASP B CA 1
ATOM 4957 C C . ASP B 1 280 ? 2.883 40.625 21.203 1 98.19 280 ASP B C 1
ATOM 4959 O O . ASP B 1 280 ? 3.133 39.688 21.984 1 98.19 280 ASP B O 1
ATOM 4963 N N . HIS B 1 281 ? 1.749 40.688 20.578 1 98.12 281 HIS B N 1
ATOM 4964 C CA . HIS B 1 281 ? 0.709 39.688 20.75 1 98.12 281 HIS B CA 1
ATOM 4965 C C . HIS B 1 281 ? 1.184 38.312 20.266 1 98.12 281 HIS B C 1
ATOM 4967 O O . HIS B 1 281 ? 0.941 37.312 20.922 1 98.12 281 HIS B O 1
ATOM 4973 N N . LEU B 1 282 ? 1.817 38.344 19.109 1 98.12 282 LEU B N 1
ATOM 4974 C CA . LEU B 1 282 ? 2.32 37.094 18.562 1 98.12 282 LEU B CA 1
ATOM 4975 C C . LEU B 1 282 ? 3.379 36.469 19.469 1 98.12 282 LEU B C 1
ATOM 4977 O O . LEU B 1 282 ? 3.406 35.25 19.672 1 98.12 282 LEU B O 1
ATOM 4981 N N . SER B 1 283 ? 4.246 37.312 19.984 1 98.06 283 SER B N 1
ATOM 4982 C CA . SER B 1 283 ? 5.285 36.844 20.891 1 98.06 283 SER B CA 1
ATOM 4983 C C . SER B 1 283 ? 4.684 36.219 22.141 1 98.06 283 SER B C 1
ATOM 4985 O O . SER B 1 283 ? 5.129 35.156 22.594 1 98.06 283 SER B O 1
ATOM 4987 N N . LYS B 1 284 ? 3.727 36.875 22.75 1 97.88 284 LYS B N 1
ATOM 4988 C CA . LYS B 1 284 ? 3.062 36.344 23.938 1 97.88 284 LYS B CA 1
ATOM 4989 C C . LYS B 1 284 ? 2.406 34.969 23.641 1 97.88 284 LYS B C 1
ATOM 4991 O O . LYS B 1 284 ? 2.508 34.062 24.438 1 97.88 284 LYS B O 1
ATOM 4996 N N . PHE B 1 285 ? 1.751 34.938 22.562 1 97.12 285 PHE B N 1
ATOM 4997 C CA . PHE B 1 285 ? 1.108 33.719 22.141 1 97.12 285 PHE B CA 1
ATOM 4998 C C . PHE B 1 285 ? 2.135 32.594 22 1 97.12 285 PHE B C 1
ATOM 5000 O O . PHE B 1 285 ? 1.958 31.5 22.547 1 97.12 285 PHE B O 1
ATOM 5007 N N . LEU B 1 286 ? 3.201 32.875 21.219 1 97.88 286 LEU B N 1
ATOM 5008 C CA . LEU B 1 286 ? 4.215 31.859 20.938 1 97.88 286 LEU B CA 1
ATOM 5009 C C . LEU B 1 286 ? 4.91 31.422 22.234 1 97.88 286 LEU B C 1
ATOM 5011 O O . LEU B 1 286 ? 5.234 30.234 22.391 1 97.88 286 LEU B O 1
ATOM 5015 N N . TYR B 1 287 ? 5.125 32.406 23.047 1 97.75 287 TYR B N 1
ATOM 5016 C CA . TYR B 1 287 ? 5.742 32.062 24.328 1 97.75 287 TYR B CA 1
ATOM 5017 C C . TYR B 1 287 ? 4.906 31.047 25.078 1 97.75 287 TYR B C 1
ATOM 5019 O O . TYR B 1 287 ? 5.438 30.047 25.578 1 97.75 287 TYR B O 1
ATOM 5027 N N . LYS B 1 288 ? 3.633 31.281 25.188 1 97.44 288 LYS B N 1
ATOM 5028 C CA . LYS B 1 288 ? 2.725 30.375 25.875 1 97.44 288 LYS B CA 1
ATOM 5029 C C . LYS B 1 288 ? 2.689 29.016 25.188 1 97.44 288 LYS B C 1
ATOM 5031 O O . LYS B 1 288 ? 2.758 27.969 25.844 1 97.44 288 LYS B O 1
ATOM 5036 N N . LEU B 1 289 ? 2.537 29 23.891 1 97.38 289 LEU B N 1
ATOM 5037 C CA . LEU B 1 289 ? 2.498 27.766 23.125 1 97.38 289 LEU B CA 1
ATOM 5038 C C . LEU B 1 289 ? 3.787 26.969 23.297 1 97.38 289 LEU B C 1
ATOM 5040 O O . LEU B 1 289 ? 3.748 25.766 23.5 1 97.38 289 LEU B O 1
ATOM 5044 N N . GLN B 1 290 ? 4.914 27.672 23.203 1 97.94 290 GLN B N 1
ATOM 5045 C CA . GLN B 1 290 ? 6.215 27.031 23.312 1 97.94 290 GLN B CA 1
ATOM 5046 C C . GLN B 1 290 ? 6.418 26.438 24.703 1 97.94 290 GLN B C 1
ATOM 5048 O O . GLN B 1 290 ? 6.973 25.344 24.844 1 97.94 290 GLN B O 1
ATOM 5053 N N . LYS B 1 291 ? 6.016 27.172 25.688 1 98.31 291 LYS B N 1
ATOM 5054 C CA . LYS B 1 291 ? 6.098 26.625 27.047 1 98.31 291 LYS B CA 1
ATOM 5055 C C . LYS B 1 291 ? 5.309 25.328 27.156 1 98.31 291 LYS B C 1
ATOM 5057 O O . LYS B 1 291 ? 5.824 24.328 27.672 1 98.31 291 LYS B O 1
ATOM 5062 N N . SER B 1 292 ? 4.078 25.391 26.75 1 97.81 292 SER B N 1
ATOM 5063 C CA . SER B 1 292 ? 3.24 24.188 26.766 1 97.81 292 SER B CA 1
ATOM 5064 C C . SER B 1 292 ? 3.867 23.062 25.953 1 97.81 292 SER B C 1
ATOM 5066 O O . SER B 1 292 ? 3.934 21.922 26.406 1 97.81 292 SER B O 1
ATOM 5068 N N . TYR B 1 293 ? 4.332 23.375 24.75 1 97.44 293 TYR B N 1
ATOM 5069 C CA . TYR B 1 293 ? 5.012 22.406 23.891 1 97.44 293 TYR B CA 1
ATOM 5070 C C . TYR B 1 293 ? 6.172 21.75 24.609 1 97.44 293 TYR B C 1
ATOM 5072 O O . TYR B 1 293 ? 6.301 20.531 24.609 1 97.44 293 TYR B O 1
ATOM 5080 N N . ASN B 1 294 ? 6.973 22.578 25.203 1 98.12 294 ASN B N 1
ATOM 5081 C CA . ASN B 1 294 ? 8.148 22.062 25.891 1 98.12 294 ASN B CA 1
ATOM 5082 C C . ASN B 1 294 ? 7.766 21.172 27.078 1 98.12 294 ASN B C 1
ATOM 5084 O O . ASN B 1 294 ? 8.422 20.156 27.328 1 98.12 294 ASN B O 1
ATOM 5088 N N . ASP B 1 295 ? 6.754 21.531 27.781 1 98.25 295 ASP B N 1
ATOM 5089 C CA . ASP B 1 295 ? 6.277 20.719 28.891 1 98.25 295 ASP B CA 1
ATOM 5090 C C . ASP B 1 295 ? 5.891 19.328 28.422 1 98.25 295 ASP B C 1
ATOM 5092 O O . ASP B 1 295 ? 6.281 18.328 29.031 1 98.25 295 ASP B O 1
ATOM 5096 N N . TYR B 1 296 ? 5.164 19.203 27.391 1 98.31 296 TYR B N 1
ATOM 5097 C CA . TYR B 1 296 ? 4.742 17.922 26.844 1 98.31 296 TYR B CA 1
ATOM 5098 C C . TYR B 1 296 ? 5.922 17.172 26.25 1 98.31 296 TYR B C 1
ATOM 5100 O O . TYR B 1 296 ? 6.102 15.969 26.484 1 98.31 296 TYR B O 1
ATOM 5108 N N . ARG B 1 297 ? 6.727 17.938 25.469 1 97.69 297 ARG B N 1
ATOM 5109 C CA . ARG B 1 297 ? 7.805 17.297 24.719 1 97.69 297 ARG B CA 1
ATOM 5110 C C . ARG B 1 297 ? 8.82 16.656 25.641 1 97.69 297 ARG B C 1
ATOM 5112 O O . ARG B 1 297 ? 9.422 15.633 25.312 1 97.69 297 ARG B O 1
ATOM 5119 N N . ASN B 1 298 ? 8.93 17.219 26.812 1 98.06 298 ASN B N 1
ATOM 5120 C CA . ASN B 1 298 ? 9.906 16.734 27.781 1 98.06 298 ASN B CA 1
ATOM 5121 C C . ASN B 1 298 ? 9.422 15.453 28.469 1 98.06 298 ASN B C 1
ATOM 5123 O O . ASN B 1 298 ? 10.195 14.781 29.156 1 98.06 298 ASN B O 1
ATOM 5127 N N . ASP B 1 299 ? 8.188 15.062 28.281 1 98 299 ASP B N 1
ATOM 5128 C CA . ASP B 1 299 ? 7.625 13.836 28.844 1 98 299 ASP B CA 1
ATOM 5129 C C . ASP B 1 299 ? 7.336 12.812 27.75 1 98 299 ASP B C 1
ATOM 5131 O O . ASP B 1 299 ? 6.176 12.508 27.469 1 98 299 ASP B O 1
ATOM 5135 N N . GLU B 1 300 ? 8.352 12.234 27.25 1 97 300 GLU B N 1
ATOM 5136 C CA . GLU B 1 300 ? 8.234 11.305 26.125 1 97 300 GLU B CA 1
ATOM 5137 C C . GLU B 1 300 ? 7.422 10.078 26.516 1 97 300 GLU B C 1
ATOM 5139 O O . GLU B 1 300 ? 6.707 9.516 25.672 1 97 300 GLU B O 1
ATOM 5144 N N . VAL B 1 301 ? 7.508 9.641 27.75 1 97.5 301 VAL B N 1
ATOM 5145 C CA . VAL B 1 301 ? 6.754 8.492 28.219 1 97.5 301 VAL B CA 1
ATOM 5146 C C . VAL B 1 301 ? 5.258 8.758 28.078 1 97.5 301 VAL B C 1
ATOM 5148 O O . VAL B 1 301 ? 4.512 7.898 27.609 1 97.5 301 VAL B O 1
ATOM 5151 N N . TYR B 1 302 ? 4.91 9.93 28.516 1 98 302 TYR B N 1
ATOM 5152 C CA . TYR B 1 302 ? 3.508 10.32 28.406 1 98 302 TYR B CA 1
ATOM 5153 C C . TYR B 1 302 ? 3.062 10.367 26.953 1 98 302 TYR B C 1
ATOM 5155 O O . TYR B 1 302 ? 1.979 9.883 26.609 1 98 302 TYR B O 1
ATOM 5163 N N . LEU B 1 303 ? 3.875 10.93 26.062 1 98.31 303 LEU B N 1
ATOM 5164 C CA . LEU B 1 303 ? 3.551 11.016 24.641 1 98.31 303 LEU B CA 1
ATOM 5165 C C . LEU B 1 303 ? 3.379 9.633 24.047 1 98.31 303 LEU B C 1
ATOM 5167 O O . LEU B 1 303 ? 2.43 9.391 23.297 1 98.31 303 LEU B O 1
ATOM 5171 N N . LYS B 1 304 ? 4.25 8.727 24.375 1 97.56 304 LYS B N 1
ATOM 5172 C CA . LYS B 1 304 ? 4.188 7.367 23.844 1 97.56 304 LYS B CA 1
ATOM 5173 C C . LYS B 1 304 ? 2.969 6.625 24.391 1 97.56 304 LYS B C 1
ATOM 5175 O O . LYS B 1 304 ? 2.383 5.793 23.688 1 97.56 304 LYS B O 1
ATOM 5180 N N . LYS B 1 305 ? 2.629 6.898 25.609 1 98.06 305 LYS B N 1
ATOM 5181 C CA . LYS B 1 305 ? 1.419 6.316 26.188 1 98.06 305 LYS B CA 1
ATOM 5182 C C . LYS B 1 305 ? 0.177 6.766 25.422 1 98.06 305 LYS B C 1
ATOM 5184 O O . LYS B 1 305 ? -0.7 5.957 25.125 1 98.06 305 LYS B O 1
ATOM 5189 N N . ILE B 1 306 ? 0.114 8.055 25.109 1 98.19 306 ILE B N 1
ATOM 5190 C CA . ILE B 1 306 ? -0.999 8.602 24.344 1 98.19 306 ILE B CA 1
ATOM 5191 C C . ILE B 1 306 ? -1.074 7.914 22.984 1 98.19 306 ILE B C 1
ATOM 5193 O O . ILE B 1 306 ? -2.152 7.5 22.547 1 98.19 306 ILE B O 1
ATOM 5197 N N . ALA B 1 307 ? 0.056 7.77 22.375 1 98.06 307 ALA B N 1
ATOM 5198 C CA . ALA B 1 307 ? 0.125 7.125 21.062 1 98.06 307 ALA B CA 1
ATOM 5199 C C . ALA B 1 307 ? -0.342 5.676 21.141 1 98.06 307 ALA B C 1
ATOM 5201 O O . ALA B 1 307 ? -1.075 5.207 20.266 1 98.06 307 ALA B O 1
ATOM 5202 N N . TYR B 1 308 ? 0.086 4.973 22.172 1 98.12 308 TYR B N 1
ATOM 5203 C CA . TYR B 1 308 ? -0.282 3.574 22.375 1 98.12 308 TYR B CA 1
ATOM 5204 C C . TYR B 1 308 ? -1.786 3.43 22.562 1 98.12 308 TYR B C 1
ATOM 5206 O O . TYR B 1 308 ? -2.428 2.604 21.906 1 98.12 308 TYR B O 1
ATOM 5214 N N . GLU B 1 309 ? -2.332 4.203 23.453 1 98.44 309 GLU B N 1
ATOM 5215 C CA . GLU B 1 309 ? -3.768 4.152 23.719 1 98.44 309 GLU B CA 1
ATOM 5216 C C . GLU B 1 309 ? -4.57 4.523 22.469 1 98.44 309 GLU B C 1
ATOM 5218 O O . GLU B 1 309 ? -5.59 3.9 22.172 1 98.44 309 GLU B O 1
ATOM 5223 N N . GLY B 1 310 ? -4.07 5.559 21.797 1 98.56 310 GLY B N 1
ATOM 5224 C CA . GLY B 1 310 ? -4.703 5.941 20.547 1 98.56 310 GLY B CA 1
ATOM 5225 C C . GLY B 1 310 ? -4.656 4.848 19.5 1 98.56 310 GLY B C 1
ATOM 5226 O O . GLY B 1 310 ? -5.625 4.648 18.766 1 98.56 310 GLY B O 1
ATOM 5227 N N . ALA B 1 311 ? -3.559 4.137 19.438 1 98.62 311 ALA B N 1
ATOM 5228 C CA . ALA B 1 311 ? -3.396 3.039 18.484 1 98.62 311 ALA B CA 1
ATOM 5229 C C . ALA B 1 311 ? -4.406 1.927 18.75 1 98.62 311 ALA B C 1
ATOM 5231 O O . ALA B 1 311 ? -5.035 1.412 17.812 1 98.62 311 ALA B O 1
ATOM 5232 N N . MET B 1 312 ? -4.566 1.548 20 1 98.38 312 MET B N 1
ATOM 5233 C CA . MET B 1 312 ? -5.492 0.482 20.375 1 98.38 312 MET B CA 1
ATOM 5234 C C . MET B 1 312 ? -6.922 0.842 19.984 1 98.38 312 MET B C 1
ATOM 5236 O O . MET B 1 312 ? -7.633 0.03 19.391 1 98.38 312 MET B O 1
ATOM 5240 N N . LYS B 1 313 ? -7.312 2.062 20.281 1 98.56 313 LYS B N 1
ATOM 5241 C CA . LYS B 1 313 ? -8.656 2.518 19.938 1 98.56 313 LYS B CA 1
ATOM 5242 C C . LYS B 1 313 ? -8.844 2.6 18.422 1 98.56 313 LYS B C 1
ATOM 5244 O O . LYS B 1 313 ? -9.883 2.199 17.891 1 98.56 313 LYS B O 1
ATOM 5249 N N . SER B 1 314 ? -7.836 3.119 17.75 1 98.69 314 SER B N 1
ATOM 5250 C CA . SER B 1 314 ? -7.906 3.289 16.297 1 98.69 314 SER B CA 1
ATOM 5251 C C . SER B 1 314 ? -7.938 1.942 15.586 1 98.69 314 SER B C 1
ATOM 5253 O O . SER B 1 314 ? -8.656 1.776 14.594 1 98.69 314 SER B O 1
ATOM 5255 N N . GLN B 1 315 ? -7.148 0.981 16.062 1 98.56 315 GLN B N 1
ATOM 5256 C CA . GLN B 1 315 ? -7.145 -0.356 15.484 1 98.56 315 GLN B CA 1
ATOM 5257 C C . GLN B 1 315 ? -8.508 -1.023 15.633 1 98.56 315 GLN B C 1
ATOM 5259 O O . GLN B 1 315 ? -8.984 -1.683 14.703 1 98.56 315 GLN B O 1
ATOM 5264 N N . LEU B 1 316 ? -9.102 -0.845 16.766 1 98.31 316 LEU B N 1
ATOM 5265 C CA . LEU B 1 316 ? -10.422 -1.418 17 1 98.31 316 LEU B CA 1
ATOM 5266 C C . LEU B 1 316 ? -11.445 -0.833 16.031 1 98.31 316 LEU B C 1
ATOM 5268 O O . LEU B 1 316 ? -12.219 -1.571 15.414 1 98.31 316 LEU B O 1
ATOM 5272 N N . LYS B 1 317 ? -11.422 0.458 15.859 1 98.12 317 LYS B N 1
ATOM 5273 C CA . LYS B 1 317 ? -12.375 1.137 14.984 1 98.12 317 LYS B CA 1
ATOM 5274 C C . LYS B 1 317 ? -12.125 0.769 13.523 1 98.12 317 LYS B C 1
ATOM 5276 O O . LYS B 1 317 ? -13.062 0.445 12.789 1 98.12 317 LYS B O 1
ATOM 5281 N N . SER B 1 318 ? -10.875 0.835 13.125 1 98.56 318 SER B N 1
ATOM 5282 C CA . SER B 1 318 ? -10.523 0.579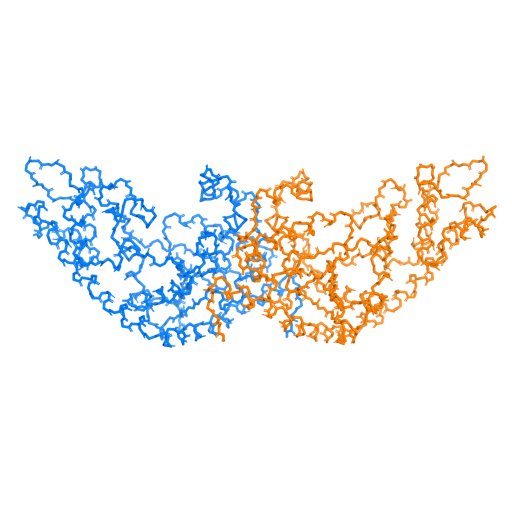 11.734 1 98.56 318 SER B CA 1
ATOM 5283 C C . SER B 1 318 ? -10.75 -0.884 11.367 1 98.56 318 SER B C 1
ATOM 5285 O O . SER B 1 318 ? -11.078 -1.197 10.219 1 98.56 318 SER B O 1
ATOM 5287 N N . ASN B 1 319 ? -10.578 -1.78 12.328 1 98.06 319 ASN B N 1
ATOM 5288 C CA . ASN B 1 319 ? -10.773 -3.205 12.07 1 98.06 319 ASN B CA 1
ATOM 5289 C C . ASN B 1 319 ? -12.203 -3.514 11.656 1 98.06 319 ASN B C 1
ATOM 5291 O O . ASN B 1 319 ? -12.445 -4.406 10.844 1 98.06 319 ASN B O 1
ATOM 5295 N N . LYS B 1 320 ? -13.125 -2.836 12.234 1 98 320 LYS B N 1
ATOM 5296 C CA . LYS B 1 320 ? -14.523 -3.027 11.867 1 98 320 LYS B CA 1
ATOM 5297 C C . LYS B 1 320 ? -14.742 -2.744 10.383 1 98 320 LYS B C 1
ATOM 5299 O O . LYS B 1 320 ? -15.375 -3.539 9.68 1 98 320 LYS B O 1
ATOM 5304 N N . THR B 1 321 ? -14.195 -1.658 9.938 1 98.44 321 THR B N 1
ATOM 5305 C CA . THR B 1 321 ? -14.344 -1.265 8.547 1 98.44 321 THR B CA 1
ATOM 5306 C C . THR B 1 321 ? -13.609 -2.24 7.629 1 98.44 321 THR B C 1
ATOM 5308 O O . THR B 1 321 ? -14.164 -2.701 6.629 1 98.44 321 THR B O 1
ATOM 5311 N N . LEU B 1 322 ? -12.398 -2.551 7.98 1 98.31 322 LEU B N 1
ATOM 5312 C CA . LEU B 1 322 ? -11.586 -3.42 7.133 1 98.31 322 LEU B CA 1
ATOM 5313 C C . LEU B 1 322 ? -12.203 -4.809 7.027 1 98.31 322 LEU B C 1
ATOM 5315 O O . LEU B 1 322 ? -12.18 -5.426 5.961 1 98.31 322 LEU B O 1
ATOM 5319 N N . THR B 1 323 ? -12.727 -5.309 8.109 1 97.56 323 THR B N 1
ATOM 5320 C CA . THR B 1 323 ? -13.383 -6.609 8.109 1 97.56 323 THR B CA 1
ATOM 5321 C C . THR B 1 323 ? -14.547 -6.625 7.125 1 97.56 323 THR B C 1
ATOM 5323 O O . THR B 1 323 ? -14.727 -7.59 6.375 1 97.56 323 THR B O 1
ATOM 5326 N N . LYS B 1 324 ? -15.305 -5.566 7.105 1 97.44 324 LYS B N 1
ATOM 5327 C CA . LYS B 1 324 ? -16.406 -5.449 6.156 1 97.44 324 LYS B CA 1
ATOM 5328 C C . LYS B 1 324 ? -15.906 -5.453 4.719 1 97.44 324 LYS B C 1
ATOM 5330 O O . LYS B 1 324 ? -16.484 -6.117 3.852 1 97.44 324 LYS B O 1
ATOM 5335 N N . VAL B 1 325 ? -14.852 -4.73 4.484 1 97.31 325 VAL B N 1
ATOM 5336 C CA . VAL B 1 325 ? -14.25 -4.656 3.156 1 97.31 325 VAL B CA 1
ATOM 5337 C C . VAL B 1 325 ? -13.773 -6.043 2.725 1 97.31 325 VAL B C 1
ATOM 5339 O O . VAL B 1 325 ? -14.07 -6.488 1.614 1 97.31 325 VAL B O 1
ATOM 5342 N N . TYR B 1 326 ? -13.055 -6.734 3.594 1 96 326 TYR B N 1
ATOM 5343 C CA . TYR B 1 326 ? -12.547 -8.07 3.301 1 96 326 TYR B CA 1
ATOM 5344 C C . TYR B 1 326 ? -13.688 -9.031 2.977 1 96 326 TYR B C 1
ATOM 5346 O O . TYR B 1 326 ? -13.602 -9.805 2.02 1 96 326 TYR B O 1
ATOM 5354 N N . ASP B 1 327 ? -14.711 -8.922 3.721 1 95 327 ASP B N 1
ATOM 5355 C CA . ASP B 1 327 ? -15.875 -9.789 3.52 1 95 327 ASP B CA 1
ATOM 5356 C C . ASP B 1 327 ? -16.484 -9.578 2.133 1 95 327 ASP B C 1
ATOM 5358 O O . ASP B 1 327 ? -16.75 -10.547 1.417 1 95 327 ASP B O 1
ATOM 5362 N N . LYS B 1 328 ? -16.656 -8.344 1.796 1 95 328 LYS B N 1
ATOM 5363 C CA . LYS B 1 328 ? -17.266 -8.031 0.502 1 95 328 LYS B CA 1
ATOM 5364 C C . LYS B 1 328 ? -16.375 -8.508 -0.645 1 95 328 LYS B C 1
ATOM 5366 O O . LYS B 1 328 ? -16.875 -8.883 -1.706 1 95 328 LYS B O 1
ATOM 5371 N N . LEU B 1 329 ? -15.062 -8.547 -0.425 1 94.69 329 LEU B N 1
ATOM 5372 C CA . LEU B 1 329 ? -14.117 -8.883 -1.484 1 94.69 329 LEU B CA 1
ATOM 5373 C C . LEU B 1 329 ? -13.883 -10.391 -1.534 1 94.69 329 LEU B C 1
ATOM 5375 O O . LEU B 1 329 ? -13.164 -10.883 -2.408 1 94.69 329 LEU B O 1
ATOM 5379 N N . GLY B 1 330 ? -14.414 -11.141 -0.573 1 93.88 330 GLY B N 1
ATOM 5380 C CA . GLY B 1 330 ? -14.281 -12.586 -0.552 1 93.88 330 GLY B CA 1
ATOM 5381 C C . GLY B 1 330 ? -12.938 -13.055 -0.028 1 93.88 330 GLY B C 1
ATOM 5382 O O . GLY B 1 330 ? -12.469 -14.141 -0.39 1 93.88 330 GLY B O 1
ATOM 5383 N N . LEU B 1 331 ? -12.289 -12.195 0.758 1 95.25 331 LEU B N 1
ATOM 5384 C CA . LEU B 1 331 ? -11.07 -12.625 1.442 1 95.25 331 LEU B CA 1
ATOM 5385 C C . LEU B 1 331 ? -11.406 -13.484 2.658 1 95.25 331 LEU B C 1
ATOM 5387 O O . LEU B 1 331 ? -12.453 -13.305 3.281 1 95.25 331 LEU B O 1
ATOM 5391 N N . ILE B 1 332 ? -10.555 -14.414 2.932 1 94.31 332 ILE B N 1
ATOM 5392 C CA . ILE B 1 332 ? -10.797 -15.312 4.055 1 94.31 332 ILE B CA 1
ATOM 5393 C C . ILE B 1 332 ? -10.297 -14.664 5.348 1 94.31 332 ILE B C 1
ATOM 5395 O O . ILE B 1 332 ? -9.141 -14.242 5.426 1 94.31 332 ILE B O 1
ATOM 5399 N N . PRO B 1 333 ? -11.148 -14.555 6.316 1 91.88 333 PRO B N 1
ATOM 5400 C CA . PRO B 1 333 ? -10.688 -13.992 7.59 1 91.88 333 PRO B CA 1
ATOM 5401 C C . PRO B 1 333 ? -9.695 -14.898 8.312 1 91.88 333 PRO B C 1
ATOM 5403 O O . PRO B 1 333 ? -9.773 -16.125 8.188 1 91.88 333 PRO B O 1
ATOM 5406 N N . LEU B 1 334 ? -8.68 -14.32 8.969 1 89.75 334 LEU B N 1
ATOM 5407 C CA . LEU B 1 334 ? -7.723 -15.094 9.75 1 89.75 334 LEU B CA 1
ATOM 5408 C C . LEU B 1 334 ? -8.383 -15.672 11 1 89.75 334 LEU B C 1
ATOM 5410 O O . LEU B 1 334 ? -8.031 -16.766 11.438 1 89.75 334 LEU B O 1
ATOM 5414 N N . PHE B 1 335 ? -9.289 -14.898 11.594 1 78.12 335 PHE B N 1
ATOM 5415 C CA . PHE B 1 335 ? -10.031 -15.359 12.766 1 78.12 335 PHE B CA 1
ATOM 5416 C C . PHE B 1 335 ? -11.523 -15.422 12.469 1 78.12 335 PHE B C 1
ATOM 5418 O O . PHE B 1 335 ? -12.031 -14.68 11.625 1 78.12 335 PHE B O 1
#

Solvent-accessible surface area (backbone atoms only — not comparable to full-atom values): 34952 Å² total; per-residue (Å²): 126,87,74,78,56,54,29,30,44,41,73,43,62,36,75,66,64,56,35,50,45,53,35,60,37,51,43,68,48,47,37,65,43,49,77,66,25,43,33,34,40,33,36,28,52,64,65,42,48,50,56,84,56,87,43,89,43,37,45,58,10,43,50,48,44,52,20,47,45,45,49,43,46,44,47,73,89,71,28,43,38,25,42,42,76,57,28,61,62,38,33,47,42,21,56,57,47,25,42,57,30,49,38,67,63,48,64,63,33,63,70,42,48,54,50,55,72,73,37,94,82,44,37,34,24,62,63,45,44,58,49,42,51,28,23,60,45,42,34,63,47,19,41,32,31,68,46,57,82,86,47,48,63,46,48,50,50,32,31,51,38,38,48,55,50,25,72,74,70,39,95,76,52,49,70,50,38,76,37,63,58,83,73,36,55,83,40,39,14,33,65,45,45,90,36,68,44,45,81,80,45,86,58,58,66,30,43,57,47,55,79,55,54,60,69,57,49,39,52,36,44,65,63,31,39,65,57,91,49,89,73,62,74,79,59,84,34,68,84,81,21,30,29,48,25,41,51,47,49,53,42,22,62,76,68,72,43,56,61,72,60,49,45,62,74,48,61,90,44,48,64,70,55,51,33,48,51,40,29,50,55,50,40,54,49,40,50,53,43,41,50,44,25,50,60,45,54,74,36,54,68,59,54,51,49,47,32,45,55,17,20,55,54,48,40,57,50,28,44,56,43,48,51,53,51,36,54,68,51,25,53,75,72,79,119,127,87,74,78,55,54,29,30,43,42,71,44,64,38,74,66,63,56,34,51,45,51,35,59,37,51,43,68,48,47,37,65,45,49,78,66,25,42,34,36,40,33,38,27,52,65,65,43,47,49,58,83,55,88,43,88,43,38,44,58,9,42,51,48,45,54,19,46,45,45,49,42,47,44,46,73,89,70,28,42,38,25,42,43,76,56,28,61,61,38,34,47,43,20,55,57,46,26,42,59,29,50,38,67,62,48,64,63,33,62,70,42,46,54,50,55,71,75,35,93,80,45,36,34,25,62,63,45,44,58,47,42,50,30,22,60,43,42,34,62,47,21,42,32,31,67,45,58,80,86,47,46,64,46,49,50,49,32,30,52,38,39,49,56,51,24,72,72,69,40,93,75,53,48,68,50,37,75,37,61,58,83,73,37,55,82,38,41,13,34,65,44,45,91,36,69,46,45,82,80,46,87,57,60,66,30,42,58,47,54,81,54,53,60,69,58,49,39,52,35,46,66,62,32,40,65,58,91,50,90,74,61,72,80,60,83,34,69,83,80,20,32,30,48,25,41,51,46,50,52,41,21,63,76,67,71,42,56,60,73,60,50,45,64,74,47,60,90,44,47,66,70,57,51,33,49,51,42,29,51,56,51,40,53,50,39,51,53,43,40,51,44,24,50,60,45,54,72,36,54,67,60,52,52,49,48,33,45,56,17,21,56,54,47,39,56,50,27,45,57,44,48,53,52,52,36,54,67,52,25,52,76,71,78,119